Protein AF-0000000087411490 (afdb_homodimer)

Organism: NCBI:txid2508867

Nearest PDB structures (foldseek):
  3ddh-assembly1_B  TM=9.680E-01  e=3.377E-28  Bacteroides thetaiotaomicron
  3ddh-assembly1_A  TM=9.447E-01  e=1.381E-28  Bacteroides thetaiotaomicron
  2pke-assembly1_A  TM=9.655E-01  e=6.745E-21  Xanthomonas campestris pv. campestris
  2pke-assembly1_B  TM=9.117E-01  e=2.093E-20  Xanthomonas campestris pv. campestris
  2gfh-assembly1_A  TM=7.396E-01  e=5.979E-13  Mus musculus

Structure (mmCIF, N/CA/C/O backbone):
data_AF-0000000087411490-model_v1
#
loop_
_entity.id
_entity.type
_entity.pdbx_description
1 polymer 'HAD family hydrolase'
#
loop_
_atom_site.group_PDB
_atom_site.id
_atom_site.type_symbol
_atom_site.label_atom_id
_atom_site.label_alt_id
_atom_site.label_comp_id
_atom_site.label_asym_id
_atom_site.label_entity_id
_atom_site.label_seq_id
_atom_site.pdbx_PDB_ins_code
_atom_site.Cartn_x
_atom_site.Cartn_y
_atom_site.Cartn_z
_atom_site.occupancy
_atom_site.B_iso_or_equiv
_atom_site.auth_seq_id
_atom_site.auth_comp_id
_atom_site.auth_asym_id
_atom_site.auth_atom_id
_atom_site.pdbx_PDB_model_num
ATOM 1 N N . MET A 1 1 ? -27.016 -26.953 -15.852 1 40.69 1 MET A N 1
ATOM 2 C CA . MET A 1 1 ? -26.422 -25.797 -15.188 1 40.69 1 MET A CA 1
ATOM 3 C C . MET A 1 1 ? -25.453 -26.234 -14.102 1 40.69 1 MET A C 1
ATOM 5 O O . MET A 1 1 ? -25.844 -26.906 -13.141 1 40.69 1 MET A O 1
ATOM 9 N N . ARG A 1 2 ? -24.219 -26.422 -14.383 1 55.72 2 ARG A N 1
ATOM 10 C CA . ARG A 1 2 ? -23.266 -26.938 -13.414 1 55.72 2 ARG A CA 1
ATOM 11 C C . ARG A 1 2 ? -23.406 -26.219 -12.078 1 55.72 2 ARG A C 1
ATOM 13 O O . ARG A 1 2 ? -23.672 -25.016 -12.031 1 55.72 2 ARG A O 1
ATOM 20 N N . ASP A 1 3 ? -23.484 -27 -11.039 1 83.25 3 ASP A N 1
ATOM 21 C CA . ASP A 1 3 ? -23.609 -26.5 -9.68 1 83.25 3 ASP A CA 1
ATOM 22 C C . ASP A 1 3 ? -22.469 -25.547 -9.328 1 83.25 3 ASP A C 1
ATOM 24 O O . ASP A 1 3 ? -21.344 -25.719 -9.797 1 83.25 3 ASP A O 1
ATOM 28 N N . LEU A 1 4 ? -22.828 -24.328 -8.977 1 89.38 4 LEU A N 1
ATOM 29 C CA . LEU A 1 4 ? -21.859 -23.328 -8.555 1 89.38 4 LEU A CA 1
ATOM 30 C C . LEU A 1 4 ? -20.703 -23.969 -7.793 1 89.38 4 LEU A C 1
ATOM 32 O O . LEU A 1 4 ? -19.547 -23.672 -8.07 1 89.38 4 LEU A O 1
ATOM 36 N N . LYS A 1 5 ? -21.078 -24.969 -7.059 1 89.25 5 LYS A N 1
ATOM 37 C CA . LYS A 1 5 ? -20.078 -25.641 -6.234 1 89.25 5 LYS A CA 1
ATOM 38 C C . LYS A 1 5 ? -19.078 -26.391 -7.102 1 89.25 5 LYS A C 1
ATOM 40 O O . LYS A 1 5 ? -17.875 -26.375 -6.832 1 89.25 5 LYS A O 1
ATOM 45 N N . GLU A 1 6 ? -19.562 -26.984 -8.102 1 90.25 6 GLU A N 1
ATOM 46 C CA . GLU A 1 6 ? -18.719 -27.828 -8.938 1 90.25 6 GLU A CA 1
ATOM 47 C C . GLU A 1 6 ? -17.859 -27 -9.883 1 90.25 6 GLU A C 1
ATOM 49 O O . GLU A 1 6 ? -16.781 -27.422 -10.289 1 90.25 6 GLU A O 1
ATOM 54 N N . ASN A 1 7 ? -18.312 -25.812 -10.07 1 93.56 7 ASN A N 1
ATOM 55 C CA . ASN A 1 7 ? -17.641 -25 -11.078 1 93.56 7 ASN A CA 1
ATOM 56 C C . ASN A 1 7 ? -16.594 -24.094 -10.461 1 93.56 7 ASN A C 1
ATOM 58 O O . ASN A 1 7 ? -15.625 -23.719 -11.125 1 93.56 7 ASN A O 1
ATOM 62 N N . ILE A 1 8 ? -16.734 -23.812 -9.219 1 96.19 8 ILE A N 1
ATOM 63 C CA . ILE A 1 8 ? -15.867 -22.828 -8.57 1 96.19 8 ILE A CA 1
ATOM 64 C C . ILE A 1 8 ? -14.617 -23.516 -8.031 1 96.19 8 ILE A C 1
ATOM 66 O O . ILE A 1 8 ? -14.711 -24.578 -7.414 1 96.19 8 ILE A O 1
ATOM 70 N N . GLY A 1 9 ? -13.5 -22.891 -8.305 1 96.75 9 GLY A N 1
ATOM 71 C CA . GLY A 1 9 ? -12.242 -23.391 -7.773 1 96.75 9 GLY A CA 1
ATOM 72 C C . GLY A 1 9 ? -11.555 -22.406 -6.84 1 96.75 9 GLY A C 1
ATOM 73 O O . GLY A 1 9 ? -10.75 -22.812 -6 1 96.75 9 GLY A O 1
ATOM 74 N N . LEU A 1 10 ? -11.859 -21.141 -6.988 1 98.5 10 LEU A N 1
ATOM 75 C CA . LEU A 1 10 ? -11.242 -20.078 -6.207 1 98.5 10 LEU A CA 1
ATOM 76 C C . LEU A 1 10 ? -12.305 -19.188 -5.566 1 98.5 10 LEU A C 1
ATOM 78 O O . LEU A 1 10 ? -13.141 -18.609 -6.262 1 98.5 10 LEU A O 1
ATOM 82 N N . LEU A 1 11 ? -12.32 -19.188 -4.25 1 98.75 11 LEU A N 1
ATOM 83 C CA . LEU A 1 11 ? -13.125 -18.25 -3.484 1 98.75 11 LEU A CA 1
ATOM 84 C C . LEU A 1 11 ? -12.305 -17.016 -3.084 1 98.75 11 LEU A C 1
ATOM 86 O O . LEU A 1 11 ? -11.352 -17.141 -2.309 1 98.75 11 LEU A O 1
ATOM 90 N N . ALA A 1 12 ? -12.625 -15.906 -3.617 1 98.94 12 ALA A N 1
ATOM 91 C CA . ALA A 1 12 ? -11.992 -14.641 -3.236 1 98.94 12 ALA A CA 1
ATOM 92 C C . ALA A 1 12 ? -12.906 -13.82 -2.33 1 98.94 12 ALA A C 1
ATOM 94 O O . ALA A 1 12 ? -14.109 -13.719 -2.582 1 98.94 12 ALA A O 1
ATOM 95 N N . PHE A 1 13 ? -12.352 -13.289 -1.3 1 98.94 13 PHE A N 1
ATOM 96 C CA . PHE A 1 13 ? -13.094 -12.492 -0.328 1 98.94 13 PHE A CA 1
ATOM 97 C C . PHE A 1 13 ? -12.531 -11.086 -0.23 1 98.94 13 PHE A C 1
ATOM 99 O O . PHE A 1 13 ? -11.336 -10.898 -0.021 1 98.94 13 PHE A O 1
ATOM 106 N N . ASP A 1 14 ? -13.43 -10.156 -0.38 1 98.81 14 ASP A N 1
ATOM 107 C CA . ASP A 1 14 ? -13.094 -8.805 0.073 1 98.81 14 ASP A CA 1
ATOM 108 C C . ASP A 1 14 ? -12.867 -8.773 1.584 1 98.81 14 ASP A C 1
ATOM 110 O O . ASP A 1 14 ? -13.328 -9.672 2.303 1 98.81 14 ASP A O 1
ATOM 114 N N . ALA A 1 15 ? -12.141 -7.73 2.057 1 98.31 15 ALA A N 1
ATOM 115 C CA . ALA A 1 15 ? -11.836 -7.664 3.484 1 98.31 15 ALA A CA 1
ATOM 116 C C . ALA A 1 15 ? -12.727 -6.648 4.188 1 98.31 15 ALA A C 1
ATOM 118 O O . ALA A 1 15 ? -13.758 -7.016 4.77 1 98.31 15 ALA A O 1
ATOM 119 N N . ASP A 1 16 ? -12.5 -5.371 4.008 1 97.81 16 ASP A N 1
ATOM 120 C CA . ASP A 1 16 ? -13.203 -4.293 4.699 1 97.81 16 ASP A CA 1
ATOM 121 C C . ASP A 1 16 ? -14.695 -4.32 4.395 1 97.81 16 ASP A C 1
ATOM 123 O O . ASP A 1 16 ? -15.102 -4.258 3.23 1 97.81 16 ASP A O 1
ATOM 127 N N . ASP A 1 17 ? -15.484 -4.465 5.438 1 97.75 17 ASP A N 1
ATOM 128 C CA . ASP A 1 17 ? -16.938 -4.418 5.406 1 97.75 17 ASP A CA 1
ATOM 129 C C . ASP A 1 17 ? -17.516 -5.695 4.801 1 97.75 17 ASP A C 1
ATOM 131 O O . ASP A 1 17 ? -18.719 -5.77 4.535 1 97.75 17 ASP A O 1
ATOM 135 N N . THR A 1 18 ? -16.625 -6.66 4.512 1 98.5 18 THR A N 1
ATOM 136 C CA . THR A 1 18 ? -17.031 -8.016 4.156 1 98.5 18 THR A CA 1
ATOM 137 C C . THR A 1 18 ? -16.656 -9 5.266 1 98.5 18 THR A C 1
ATOM 139 O O . THR A 1 18 ? -17.484 -9.789 5.711 1 98.5 18 THR A O 1
ATOM 142 N N . LEU A 1 19 ? -15.461 -8.867 5.82 1 98.69 19 LEU A N 1
ATOM 143 C CA . LEU A 1 19 ? -14.984 -9.75 6.875 1 98.69 19 LEU A CA 1
ATOM 144 C C . LEU A 1 19 ? -15.055 -9.07 8.234 1 98.69 19 LEU A C 1
ATOM 146 O O . LEU A 1 19 ? -15.25 -9.727 9.258 1 98.69 19 LEU A O 1
ATOM 150 N N . TRP A 1 20 ? -14.844 -7.766 8.281 1 98.38 20 TRP A N 1
ATOM 151 C CA . TRP A 1 20 ? -14.938 -6.961 9.492 1 98.38 20 TRP A CA 1
ATOM 152 C C . TRP A 1 20 ? -15.484 -5.57 9.18 1 98.38 20 TRP A C 1
ATOM 154 O O . TRP A 1 20 ? -15.539 -5.164 8.016 1 98.38 20 TRP A O 1
ATOM 164 N N . ASP A 1 21 ? -15.922 -4.879 10.195 1 97.12 21 ASP A N 1
ATOM 165 C CA . ASP A 1 21 ? -16.438 -3.518 10.07 1 97.12 21 ASP A CA 1
ATOM 166 C C . ASP A 1 21 ? -15.305 -2.512 9.898 1 97.12 21 ASP A C 1
ATOM 168 O O . ASP A 1 21 ? -14.383 -2.465 10.719 1 97.12 21 ASP A O 1
ATOM 172 N N . CYS A 1 22 ? -15.352 -1.752 8.844 1 96.81 22 CYS A N 1
ATOM 173 C CA . CYS A 1 22 ? -14.344 -0.73 8.57 1 96.81 22 CYS A CA 1
ATOM 174 C C . CYS A 1 22 ? -14.992 0.634 8.375 1 96.81 22 CYS A C 1
ATOM 176 O O . CYS A 1 22 ? -14.664 1.589 9.086 1 96.81 22 CYS A O 1
ATOM 178 N N . GLN A 1 23 ? -15.945 0.75 7.531 1 95.5 23 GLN A N 1
ATOM 179 C CA . GLN A 1 23 ? -16.531 2.018 7.109 1 95.5 23 GLN A CA 1
ATOM 180 C C . GLN A 1 23 ? -17.203 2.729 8.273 1 95.5 23 GLN A C 1
ATOM 182 O O . GLN A 1 23 ? -17.25 3.959 8.32 1 95.5 23 GLN A O 1
ATOM 187 N N . SER A 1 24 ? -17.766 1.99 9.25 1 96.19 24 SER A N 1
ATOM 188 C CA . SER A 1 24 ? -18.375 2.627 10.414 1 96.19 24 SER A CA 1
ATOM 189 C C . SER A 1 24 ? -17.344 3.438 11.195 1 96.19 24 SER A C 1
ATOM 191 O O . SER A 1 24 ? -17.672 4.496 11.742 1 96.19 24 SER A O 1
ATOM 193 N N . HIS A 1 25 ? -16.172 2.93 11.281 1 97.06 25 HIS A N 1
ATOM 194 C CA . HIS A 1 25 ? -15.117 3.635 12 1 97.06 25 HIS A CA 1
ATOM 195 C C . HIS A 1 25 ? -14.68 4.887 11.242 1 97.06 25 HIS A C 1
ATOM 197 O O . HIS A 1 25 ? -14.414 5.926 11.852 1 97.06 25 HIS A O 1
ATOM 203 N N . PHE A 1 26 ? -14.625 4.793 9.914 1 97 26 PHE A N 1
ATOM 204 C CA . PHE A 1 26 ? -14.336 5.98 9.117 1 97 26 PHE A CA 1
ATOM 205 C C . PHE A 1 26 ? -15.406 7.047 9.328 1 97 26 PHE A C 1
ATOM 207 O O . PHE A 1 26 ? -15.094 8.234 9.438 1 97 26 PHE A O 1
ATOM 214 N N . ALA A 1 27 ? -16.625 6.621 9.391 1 96.06 27 ALA A N 1
ATOM 215 C CA . ALA A 1 27 ? -17.734 7.543 9.602 1 96.06 27 ALA A CA 1
ATOM 216 C C . ALA A 1 27 ? -17.609 8.25 10.953 1 96.06 27 ALA A C 1
ATOM 218 O O . ALA A 1 27 ? -17.891 9.445 11.062 1 96.06 27 ALA A O 1
ATOM 219 N N . ILE A 1 28 ? -17.25 7.523 11.969 1 96.94 28 ILE A N 1
ATOM 220 C CA . ILE A 1 28 ? -17.062 8.094 13.297 1 96.94 28 ILE A CA 1
ATOM 221 C C . ILE A 1 28 ? -15.953 9.148 13.258 1 96.94 28 ILE A C 1
ATOM 223 O O . ILE A 1 28 ? -16.125 10.25 13.797 1 96.94 28 ILE A O 1
ATOM 227 N N . VAL A 1 29 ? -14.852 8.812 12.609 1 98.12 29 VAL A N 1
ATOM 228 C CA . VAL A 1 29 ? -13.734 9.742 12.492 1 98.12 29 VAL A CA 1
ATOM 229 C C . VAL A 1 29 ? -14.172 10.984 11.727 1 98.12 29 VAL A C 1
ATOM 231 O O . VAL A 1 29 ? -13.836 12.109 12.117 1 98.12 29 VAL A O 1
ATOM 234 N N . GLU A 1 30 ? -14.945 10.805 10.664 1 97.88 30 GLU A N 1
ATOM 235 C CA . GLU A 1 30 ? -15.414 11.938 9.883 1 97.88 30 GLU A CA 1
ATOM 236 C C . GLU A 1 30 ? -16.312 12.844 10.711 1 97.88 30 GLU A C 1
ATOM 238 O O . GLU A 1 30 ? -16.25 14.07 10.594 1 97.88 30 GLU A O 1
ATOM 243 N N . ARG A 1 31 ? -17.141 12.297 11.531 1 97.81 31 ARG A N 1
ATOM 244 C CA . ARG A 1 31 ? -18.016 13.086 12.391 1 97.81 31 ARG A CA 1
ATOM 245 C C . ARG A 1 31 ? -17.203 13.914 13.383 1 97.81 31 ARG A C 1
ATOM 247 O O . ARG A 1 31 ? -17.484 15.102 13.578 1 97.81 31 ARG A O 1
ATOM 254 N N . GLU A 1 32 ? -16.266 13.281 14 1 98.62 32 GLU A N 1
ATOM 255 C CA . GLU A 1 32 ? -15.406 13.992 14.938 1 98.62 32 GLU A CA 1
ATOM 256 C C . GLU A 1 32 ? -14.602 15.078 14.227 1 98.62 32 GLU A C 1
ATOM 258 O O . GLU A 1 32 ? -14.406 16.172 14.766 1 98.62 32 GLU A O 1
ATOM 263 N N . TYR A 1 33 ? -14.148 14.773 13.039 1 98.88 33 TYR A N 1
ATOM 264 C CA . TYR A 1 33 ? -13.453 15.734 12.188 1 98.88 33 TYR A CA 1
ATOM 265 C C . TYR A 1 33 ? -14.32 16.953 11.906 1 98.88 33 TYR A C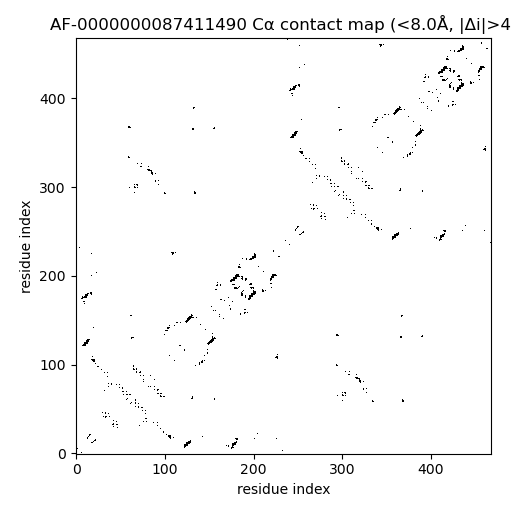 1
ATOM 267 O O . TYR A 1 33 ? -13.852 18.094 12.016 1 98.88 33 TYR A O 1
ATOM 275 N N . ALA A 1 34 ? -15.555 16.719 11.578 1 98.69 34 ALA A N 1
ATOM 276 C CA . ALA A 1 34 ? -16.484 17.812 11.32 1 98.69 34 ALA A CA 1
ATOM 277 C C . ALA A 1 34 ? -16.656 18.688 12.562 1 98.69 34 ALA A C 1
ATOM 279 O O . ALA A 1 34 ? -16.812 19.906 12.453 1 98.69 34 ALA A O 1
ATOM 280 N N . ARG A 1 35 ? -16.594 18.078 13.703 1 98.56 35 ARG A N 1
ATOM 281 C CA . ARG A 1 35 ? -16.703 18.844 14.953 1 98.56 35 ARG A CA 1
ATOM 282 C C . ARG A 1 35 ? -15.5 19.75 15.148 1 98.56 35 ARG A C 1
ATOM 284 O O . ARG A 1 35 ? -15.641 20.891 15.57 1 98.56 35 ARG A O 1
ATOM 291 N N . ILE A 1 36 ? -14.336 19.234 14.82 1 98.62 36 ILE A N 1
ATOM 292 C CA . ILE A 1 36 ? -13.117 20.047 14.914 1 98.62 36 ILE A CA 1
ATOM 293 C C . ILE A 1 36 ? -13.227 21.25 14 1 98.62 36 ILE A C 1
ATOM 295 O O . ILE A 1 36 ? -12.766 22.344 14.344 1 98.62 36 ILE A O 1
ATOM 299 N N . LEU A 1 37 ? -13.875 21.125 12.859 1 98.62 37 LEU A N 1
ATOM 300 C CA . LEU A 1 37 ? -13.938 22.172 11.852 1 98.62 37 LEU A CA 1
ATOM 301 C C . LEU A 1 37 ? -15.219 22.984 11.992 1 98.62 37 LEU A C 1
ATOM 303 O O . LEU A 1 37 ? -15.594 23.734 11.086 1 98.62 37 LEU A O 1
ATOM 307 N N . SER A 1 38 ? -15.875 22.875 13.141 1 98.31 38 SER A N 1
ATOM 308 C CA . SER A 1 38 ? -17.203 23.438 13.312 1 98.31 38 SER A CA 1
ATOM 309 C C . SER A 1 38 ? -17.188 24.953 13.148 1 98.31 38 SER A C 1
ATOM 311 O O . SER A 1 38 ? -18.188 25.562 12.781 1 98.31 38 SER A O 1
ATOM 313 N N . ASP A 1 39 ? -16.078 25.625 13.375 1 97.94 39 ASP A N 1
ATOM 314 C CA . ASP A 1 39 ? -15.961 27.078 13.227 1 97.94 39 ASP A CA 1
ATOM 315 C C . ASP A 1 39 ? -15.875 27.469 11.758 1 97.94 39 ASP A C 1
ATOM 317 O O . ASP A 1 39 ? -16.016 28.656 11.414 1 97.94 39 ASP A O 1
ATOM 321 N N . TYR A 1 40 ? -15.719 26.484 10.883 1 98.19 40 TYR A N 1
ATOM 322 C CA . TYR A 1 40 ? -15.406 26.812 9.5 1 98.19 40 TYR A CA 1
ATOM 323 C C . TYR A 1 40 ? -16.516 26.344 8.562 1 98.19 40 TYR A C 1
ATOM 325 O O . TYR A 1 40 ? -16.531 26.703 7.383 1 98.19 40 TYR A O 1
ATOM 333 N N . GLY A 1 41 ? -17.406 25.516 9.062 1 97.62 41 GLY A N 1
ATOM 334 C CA . GLY A 1 41 ? -18.516 25.031 8.25 1 97.62 41 GLY A CA 1
ATOM 335 C C . GLY A 1 41 ? -19.406 24.031 8.984 1 97.62 41 GLY A C 1
ATOM 336 O O . GLY A 1 41 ? -19.016 23.484 10.016 1 97.62 41 GLY A O 1
ATOM 337 N N . SER A 1 42 ? -20.609 23.891 8.406 1 98.06 42 SER A N 1
ATOM 338 C CA . SER A 1 42 ? -21.516 22.875 8.93 1 98.06 42 SER A CA 1
ATOM 339 C C . SER A 1 42 ? -20.984 21.469 8.656 1 98.06 42 SER A C 1
ATOM 341 O O . SER A 1 42 ? -20.094 21.281 7.824 1 98.06 42 SER A O 1
ATOM 343 N N . GLU A 1 43 ? -21.516 20.531 9.336 1 97.44 43 GLU A N 1
ATOM 344 C CA . GLU A 1 43 ? -21.125 19.125 9.133 1 97.44 43 GLU A CA 1
ATOM 345 C C . GLU A 1 43 ? -21.297 18.719 7.668 1 97.44 43 GLU A C 1
ATOM 347 O O . GLU A 1 43 ? -20.422 18.062 7.098 1 97.44 43 GLU A O 1
ATOM 352 N N . SER A 1 44 ? -22.391 19.109 7.07 1 97.06 44 SER A N 1
ATOM 353 C CA . SER A 1 44 ? -22.672 18.766 5.68 1 97.06 44 SER A CA 1
ATOM 354 C C . SER A 1 44 ? -21.672 19.438 4.738 1 97.06 44 SER A C 1
ATOM 356 O O . SER A 1 44 ? -21.234 18.828 3.762 1 97.06 44 SER A O 1
ATOM 358 N N . GLU A 1 45 ? -21.344 20.625 5.016 1 98.06 45 GLU A N 1
ATOM 359 C CA . GLU A 1 45 ? -20.375 21.344 4.199 1 98.06 45 GLU A CA 1
ATOM 360 C C . GLU A 1 45 ? -19 20.703 4.305 1 98.06 45 GLU A C 1
ATOM 362 O O . GLU A 1 45 ? -18.281 20.578 3.303 1 98.06 45 GLU A O 1
ATOM 367 N N . VAL A 1 46 ? -18.641 20.344 5.527 1 98.25 46 VAL A N 1
ATOM 368 C CA . VAL A 1 46 ? -17.359 19.703 5.758 1 98.25 46 VAL A CA 1
ATOM 369 C C . VAL A 1 46 ? -17.297 18.375 4.996 1 98.25 46 VAL A C 1
ATOM 371 O O . VAL A 1 46 ? -16.297 18.094 4.316 1 98.25 46 VAL A O 1
ATOM 374 N N . SER A 1 47 ? -18.312 17.578 5.062 1 97.06 47 SER A N 1
ATOM 375 C CA . SER A 1 47 ? -18.359 16.281 4.398 1 97.06 47 SER A CA 1
ATOM 376 C C . SER A 1 47 ? -18.281 16.438 2.885 1 97.06 47 SER A C 1
ATOM 378 O O . SER A 1 47 ? -17.547 15.695 2.223 1 97.06 47 SER A O 1
ATOM 380 N N . GLU A 1 48 ? -18.984 17.359 2.338 1 97.44 48 GLU A N 1
ATOM 381 C CA . GLU A 1 48 ? -18.969 17.594 0.897 1 97.44 48 GLU A CA 1
ATOM 382 C C . GLU A 1 48 ? -17.594 18.062 0.421 1 97.44 48 GLU A C 1
ATOM 384 O O . GLU A 1 48 ? -17.109 17.594 -0.612 1 97.44 48 GLU A O 1
ATOM 389 N N . SER A 1 49 ? -17.062 18.984 1.155 1 98.38 49 SER A N 1
ATOM 390 C CA . SER A 1 49 ? -15.742 19.484 0.806 1 98.38 49 SER A CA 1
ATOM 391 C C . SER A 1 49 ? -14.688 18.391 0.902 1 98.38 49 SER A C 1
ATOM 393 O O . SER A 1 49 ? -13.797 18.297 0.049 1 98.38 49 SER A O 1
ATOM 395 N N . LEU A 1 50 ? -14.789 17.625 1.945 1 98.38 50 LEU A N 1
ATOM 396 C CA . LEU A 1 50 ? -13.867 16.5 2.107 1 98.38 50 LEU A CA 1
ATOM 397 C C . LEU A 1 50 ? -13.984 15.523 0.946 1 98.38 50 LEU A C 1
ATOM 399 O O . LEU A 1 50 ? -12.969 15.055 0.419 1 98.38 50 LEU A O 1
ATOM 403 N N . PHE A 1 51 ? -15.141 15.195 0.532 1 97.06 51 PHE A N 1
ATOM 404 C CA . PHE A 1 51 ? -15.375 14.297 -0.59 1 97.06 51 PHE A CA 1
ATOM 405 C C . PHE A 1 51 ? -14.703 14.82 -1.854 1 97.06 51 PHE A C 1
ATOM 407 O O . PHE A 1 51 ? -14.102 14.047 -2.604 1 97.06 51 PHE A O 1
ATOM 414 N N . ALA A 1 52 ? -14.805 16.094 -2.084 1 98 52 ALA A N 1
ATOM 415 C CA . ALA A 1 52 ? -14.18 16.719 -3.252 1 98 52 ALA A CA 1
ATOM 416 C C . ALA A 1 52 ? -12.664 16.594 -3.191 1 98 52 ALA A C 1
ATOM 418 O O . ALA A 1 52 ? -12.023 16.25 -4.188 1 98 52 ALA A O 1
ATOM 419 N N . VAL A 1 53 ? -12.086 16.844 -2.018 1 98.38 53 VAL A N 1
ATOM 420 C CA . VAL A 1 53 ? -10.641 16.766 -1.835 1 98.38 53 VAL A CA 1
ATOM 421 C C . VAL A 1 53 ? -10.172 15.32 -2.021 1 98.38 53 VAL A C 1
ATOM 423 O O . VAL A 1 53 ? -9.172 15.07 -2.693 1 98.38 53 VAL A O 1
ATOM 426 N N . GLU A 1 54 ? -10.883 14.383 -1.428 1 97.56 54 GLU A N 1
ATOM 427 C CA . GLU A 1 54 ? -10.555 12.969 -1.597 1 97.56 54 GLU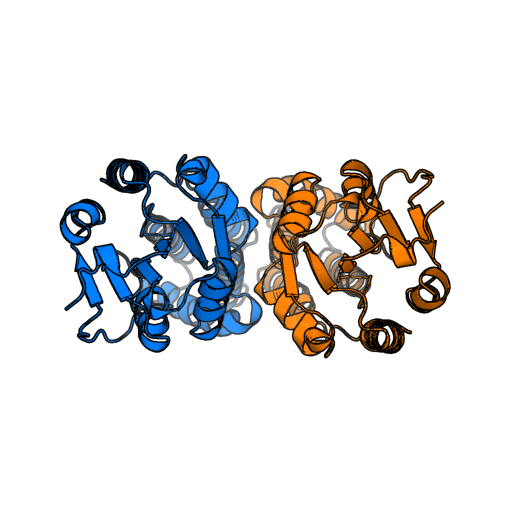 A CA 1
ATOM 428 C C . GLU A 1 54 ? -10.602 12.562 -3.068 1 97.56 54 GLU A C 1
ATOM 430 O O . GLU A 1 54 ? -9.727 11.836 -3.545 1 97.56 54 GLU A O 1
ATOM 435 N N . THR A 1 55 ? -11.602 12.992 -3.768 1 97.25 55 THR A N 1
ATOM 436 C CA . THR A 1 55 ? -11.766 12.68 -5.18 1 97.25 55 THR A CA 1
ATOM 437 C C . THR A 1 55 ? -10.586 13.203 -5.992 1 97.25 55 THR A C 1
ATOM 439 O O . THR A 1 55 ? -10.031 12.477 -6.824 1 97.25 55 THR A O 1
ATOM 442 N N . ASP A 1 56 ? -10.195 14.406 -5.719 1 97.31 56 ASP A N 1
ATOM 443 C CA . ASP A 1 56 ? -9.086 15.023 -6.426 1 97.31 56 ASP A CA 1
ATOM 444 C C . ASP A 1 56 ? -7.773 14.297 -6.133 1 97.31 56 ASP A C 1
ATOM 446 O O . ASP A 1 56 ? -6.871 14.273 -6.973 1 97.31 56 ASP A O 1
ATOM 450 N N . ASN A 1 57 ? -7.711 13.688 -4.969 1 97.69 57 ASN A N 1
ATOM 451 C CA . ASN A 1 57 ? -6.469 13.078 -4.512 1 97.69 57 ASN A CA 1
ATOM 452 C C . ASN A 1 57 ? -6.359 11.617 -4.961 1 97.69 57 ASN A C 1
ATOM 454 O O . ASN A 1 57 ? -5.285 11.023 -4.883 1 97.69 57 ASN A O 1
ATOM 458 N N . MET A 1 58 ? -7.406 11 -5.414 1 95.25 58 MET A N 1
ATOM 459 C CA . MET A 1 58 ? -7.488 9.555 -5.602 1 95.25 58 MET A CA 1
ATOM 460 C C . MET A 1 58 ? -6.43 9.07 -6.586 1 95.25 58 MET A C 1
ATOM 462 O O . MET A 1 58 ? -5.777 8.047 -6.352 1 95.25 58 MET A O 1
ATOM 466 N N . ALA A 1 59 ? -6.195 9.82 -7.648 1 94.25 59 ALA A N 1
ATOM 467 C CA . ALA A 1 59 ? -5.25 9.391 -8.672 1 94.25 59 ALA A CA 1
ATOM 468 C C . ALA A 1 59 ? -3.824 9.359 -8.133 1 94.25 59 ALA A C 1
ATOM 470 O O . ALA A 1 59 ? -3.006 8.539 -8.562 1 94.25 59 ALA A O 1
ATOM 471 N N . LEU A 1 60 ? -3.592 10.156 -7.172 1 95.69 60 LEU A N 1
ATOM 472 C CA . LEU A 1 60 ? -2.234 10.312 -6.664 1 95.69 60 LEU A CA 1
ATOM 473 C C . LEU A 1 60 ? -2.035 9.508 -5.383 1 95.69 60 LEU A C 1
ATOM 475 O O . LEU A 1 60 ? -0.996 8.875 -5.203 1 95.69 60 LEU A O 1
ATOM 479 N N . LEU A 1 61 ? -3.023 9.539 -4.52 1 97.44 61 LEU A N 1
ATOM 480 C CA . LEU A 1 61 ? -2.859 8.969 -3.186 1 97.44 61 LEU A CA 1
ATOM 481 C C . LEU A 1 61 ? -3.479 7.582 -3.109 1 97.44 61 LEU A C 1
ATOM 483 O O . LEU A 1 61 ? -3.127 6.785 -2.234 1 97.44 61 LEU A O 1
ATOM 487 N N . GLY A 1 62 ? -4.391 7.309 -3.988 1 95.25 62 GLY A N 1
ATOM 488 C CA . GLY A 1 62 ? -5.102 6.043 -3.906 1 95.25 62 GLY A CA 1
ATOM 489 C C . GLY A 1 62 ? -6.047 5.969 -2.725 1 95.25 62 GLY A C 1
ATOM 490 O O . GLY A 1 62 ? -6.688 6.957 -2.371 1 95.25 62 GLY A O 1
ATOM 491 N N . TYR A 1 63 ? -6.141 4.758 -2.275 1 91.75 63 TYR A N 1
ATOM 492 C CA . TYR A 1 63 ? -7.098 4.461 -1.218 1 91.75 63 TYR A CA 1
ATOM 493 C C . TYR A 1 63 ? -6.387 4.129 0.088 1 91.75 63 TYR A C 1
ATOM 495 O O . TYR A 1 63 ? -5.176 3.895 0.1 1 91.75 63 TYR A O 1
ATOM 503 N N . GLY A 1 64 ? -7.215 4.223 1.188 1 94.5 64 GLY A N 1
ATOM 504 C CA . GLY A 1 64 ? -6.691 3.793 2.475 1 94.5 64 GLY A CA 1
ATOM 505 C C . GLY A 1 64 ? -6.621 4.914 3.496 1 94.5 64 GLY A C 1
ATOM 506 O O . GLY A 1 64 ? -6.906 6.07 3.176 1 94.5 64 GLY A O 1
ATOM 507 N N . CYS A 1 65 ? -6.199 4.551 4.609 1 97.19 65 CYS A N 1
ATOM 508 C CA . CYS A 1 65 ? -6.242 5.426 5.777 1 97.19 65 CYS A CA 1
ATOM 509 C C . CYS A 1 65 ? -5.27 6.59 5.621 1 97.19 65 CYS A C 1
ATOM 511 O O . CYS A 1 65 ? -5.602 7.73 5.961 1 97.19 65 CYS A O 1
ATOM 513 N N . LYS A 1 66 ? -4.094 6.293 5.09 1 98.38 66 LYS A N 1
ATOM 514 C CA . LYS A 1 66 ? -3.107 7.367 4.965 1 98.38 66 LYS A CA 1
ATOM 515 C C . LYS A 1 66 ? -3.566 8.422 3.959 1 98.38 66 LYS A C 1
ATOM 517 O O . LYS A 1 66 ? -3.406 9.617 4.191 1 98.38 66 LYS A O 1
ATOM 522 N N . ALA A 1 67 ? -4.105 7.953 2.824 1 98.19 67 ALA A N 1
ATOM 523 C CA . ALA A 1 67 ? -4.688 8.883 1.857 1 98.19 67 ALA A CA 1
ATOM 524 C C . ALA A 1 67 ? -5.781 9.727 2.498 1 98.19 67 ALA A C 1
ATOM 526 O O . ALA A 1 67 ? -5.855 10.938 2.27 1 98.19 67 ALA A O 1
ATOM 527 N N . PHE A 1 68 ? -6.594 9.094 3.334 1 98.56 68 PHE A N 1
ATOM 528 C CA . PHE A 1 68 ? -7.68 9.773 4.031 1 98.56 68 PHE A CA 1
ATOM 529 C C . PHE A 1 68 ? -7.133 10.836 4.977 1 98.56 68 PHE A C 1
ATOM 531 O O . PHE A 1 68 ? -7.605 11.977 4.977 1 98.56 68 PHE A O 1
ATOM 538 N N . ILE A 1 69 ? -6.102 10.555 5.738 1 98.81 69 ILE A N 1
ATOM 539 C CA . ILE A 1 69 ? -5.504 11.484 6.691 1 98.81 69 ILE A CA 1
ATOM 540 C C . ILE A 1 69 ? -4.977 12.711 5.957 1 98.81 69 ILE A C 1
ATOM 542 O O . ILE A 1 69 ? -5.23 13.844 6.371 1 98.81 69 ILE A O 1
ATOM 546 N N . ILE A 1 70 ? -4.297 12.484 4.871 1 98.88 70 ILE A N 1
ATOM 547 C CA . ILE A 1 70 ? -3.744 13.586 4.09 1 98.88 70 ILE A CA 1
ATOM 548 C C . ILE A 1 70 ? -4.879 14.453 3.551 1 98.88 70 ILE A C 1
ATOM 550 O O . ILE A 1 70 ? -4.805 15.688 3.6 1 98.88 70 ILE A O 1
ATOM 554 N N . SER A 1 71 ? -5.938 13.812 3.123 1 98.88 71 SER A N 1
ATOM 555 C CA . SER A 1 71 ? -7.09 14.539 2.607 1 98.88 71 SER A CA 1
ATOM 556 C C . SER A 1 71 ? -7.77 15.352 3.707 1 98.88 71 SER A C 1
ATOM 558 O O . SER A 1 71 ? -8.234 16.469 3.467 1 98.88 71 SER A O 1
ATOM 560 N N . LEU A 1 72 ? -7.859 14.773 4.941 1 98.88 72 LEU A N 1
ATOM 561 C CA . LEU A 1 72 ? -8.406 15.523 6.066 1 98.88 72 LEU A CA 1
ATOM 562 C C . LEU A 1 72 ? -7.633 16.812 6.281 1 98.88 72 LEU A C 1
ATOM 564 O O . LEU A 1 72 ? -8.234 17.891 6.414 1 98.88 72 LEU A O 1
ATOM 568 N N . ILE A 1 73 ? -6.355 16.734 6.258 1 98.94 73 ILE A N 1
ATOM 569 C CA . ILE A 1 73 ? -5.488 17.859 6.555 1 98.94 73 ILE A CA 1
ATOM 570 C C . ILE A 1 73 ? -5.621 18.922 5.457 1 98.94 73 ILE A C 1
ATOM 572 O O . ILE A 1 73 ? -5.797 20.109 5.742 1 98.94 73 ILE A O 1
ATOM 576 N N . GLU A 1 74 ? -5.566 18.469 4.219 1 98.88 74 GLU A N 1
ATOM 577 C CA . GLU A 1 74 ? -5.703 19.391 3.096 1 98.88 74 GLU A CA 1
ATOM 578 C C . GLU A 1 74 ? -7.051 20.109 3.135 1 98.88 74 GLU A C 1
ATOM 580 O O . GLU A 1 74 ? -7.121 21.312 2.91 1 98.88 74 GLU A O 1
ATOM 585 N N . ASN A 1 75 ? -8.055 19.359 3.391 1 98.88 75 ASN A N 1
ATOM 586 C CA . ASN A 1 75 ? -9.383 19.938 3.451 1 98.88 75 ASN A CA 1
ATOM 587 C C . ASN A 1 75 ? -9.5 20.953 4.59 1 98.88 75 ASN A C 1
ATOM 589 O O . ASN A 1 75 ? -10.094 22.016 4.422 1 98.88 75 ASN A O 1
ATOM 593 N N . ALA A 1 76 ? -8.969 20.594 5.773 1 98.88 76 ALA A N 1
ATOM 594 C CA . ALA A 1 76 ? -9.008 21.484 6.93 1 98.88 76 ALA A CA 1
ATOM 595 C C . ALA A 1 76 ? -8.32 22.812 6.621 1 98.88 76 ALA A C 1
ATOM 597 O O . ALA A 1 76 ? -8.852 23.875 6.949 1 98.88 76 ALA A O 1
ATOM 598 N N . VAL A 1 77 ? -7.133 22.734 5.984 1 98.88 77 VAL A N 1
ATOM 599 C CA . VAL A 1 77 ? -6.395 23.938 5.617 1 98.88 77 VAL A CA 1
ATOM 600 C C . VAL A 1 77 ? -7.219 24.766 4.637 1 98.88 77 VAL A C 1
ATOM 602 O O . VAL A 1 77 ? -7.371 25.984 4.82 1 98.88 77 VAL A O 1
ATOM 605 N N . ALA A 1 78 ? -7.762 24.109 3.684 1 98.69 78 ALA A N 1
ATOM 606 C CA . ALA A 1 78 ? -8.523 24.797 2.648 1 98.69 78 ALA A CA 1
ATOM 607 C C . ALA A 1 78 ? -9.781 25.438 3.229 1 98.69 78 ALA A C 1
ATOM 609 O O . ALA A 1 78 ? -10.039 26.625 3.012 1 98.69 78 ALA A O 1
ATOM 610 N N . MET A 1 79 ? -10.562 24.719 3.992 1 98.44 79 MET A N 1
ATOM 611 C CA . MET A 1 79 ? -11.836 25.203 4.523 1 98.44 79 MET A CA 1
ATOM 612 C C . MET A 1 79 ? -11.625 26.359 5.488 1 98.44 79 MET A C 1
ATOM 614 O O . MET A 1 79 ? -12.477 27.25 5.598 1 98.44 79 MET A O 1
ATOM 618 N N . SER A 1 80 ? -10.492 26.375 6.117 1 98.44 80 SER A N 1
ATOM 619 C CA . SER A 1 80 ? -10.234 27.422 7.109 1 98.44 80 SER A CA 1
ATOM 620 C C . SER A 1 80 ? -9.5 28.609 6.492 1 98.44 80 SER A C 1
ATOM 622 O O . SER A 1 80 ? -9.211 29.578 7.18 1 98.44 80 SER A O 1
ATOM 624 N N . GLY A 1 81 ? -9.164 28.469 5.195 1 97.62 81 GLY A N 1
ATOM 625 C CA . GLY A 1 81 ? -8.328 29.484 4.586 1 97.62 81 GLY A CA 1
ATOM 626 C C . GLY A 1 81 ? -6.973 29.609 5.25 1 97.62 81 GLY A C 1
ATOM 627 O O . GLY A 1 81 ? -6.438 30.719 5.363 1 97.62 81 GLY A O 1
ATOM 628 N N . GLY A 1 82 ? -6.547 28.516 5.812 1 97.69 82 GLY A N 1
ATOM 629 C CA . GLY A 1 82 ? -5.246 28.484 6.465 1 97.69 82 GLY A CA 1
ATOM 630 C C . GLY A 1 82 ? -5.305 28.906 7.926 1 97.69 82 GLY A C 1
ATOM 631 O O . GLY A 1 82 ? -4.27 28.984 8.594 1 97.69 82 GLY A O 1
ATOM 632 N N . ARG A 1 83 ? -6.453 29.094 8.492 1 97.62 83 ARG A N 1
ATOM 633 C CA . ARG A 1 83 ? -6.59 29.609 9.852 1 97.62 83 ARG A CA 1
ATOM 634 C C . ARG A 1 83 ? -6.586 28.469 10.867 1 97.62 83 ARG A C 1
ATOM 636 O O . ARG A 1 83 ? -6.449 28.703 12.07 1 97.62 83 ARG A O 1
ATOM 643 N N . ILE A 1 84 ? -6.797 27.203 10.406 1 98.25 84 ILE A N 1
ATOM 644 C CA . ILE A 1 84 ? -6.766 26.047 11.305 1 98.25 84 ILE A CA 1
ATOM 645 C C . ILE A 1 84 ? -5.465 26.062 12.109 1 98.25 84 ILE A C 1
ATOM 647 O O . ILE A 1 84 ? -4.398 26.375 11.578 1 98.25 84 ILE A O 1
ATOM 651 N N . THR A 1 85 ? -5.512 25.734 13.398 1 97.88 85 THR A N 1
ATOM 652 C CA . THR A 1 85 ? -4.348 25.797 14.273 1 97.88 85 THR A CA 1
ATOM 653 C C . THR A 1 85 ? -3.529 24.516 14.164 1 97.88 85 THR A C 1
ATOM 655 O O . THR A 1 85 ? -4.062 23.453 13.82 1 97.88 85 THR A O 1
ATOM 658 N N . GLY A 1 86 ? -2.238 24.609 14.516 1 98.25 86 GLY A N 1
ATOM 659 C CA . GLY A 1 86 ? -1.413 23.406 14.609 1 98.25 86 GLY A CA 1
ATOM 660 C C . GLY A 1 86 ? -1.958 22.375 15.586 1 98.25 86 GLY A C 1
ATOM 661 O O . GLY A 1 86 ? -1.875 21.172 15.336 1 98.25 86 GLY A O 1
ATOM 662 N N . GLY A 1 87 ? -2.484 22.875 16.625 1 98 87 GLY A N 1
ATOM 663 C CA . GLY A 1 87 ? -3.113 21.969 17.578 1 98 87 GLY A CA 1
ATOM 664 C C . GLY A 1 87 ? -4.25 21.172 16.984 1 98 87 GLY A C 1
ATOM 665 O O . GLY A 1 87 ? -4.344 19.953 17.219 1 98 87 GLY A O 1
ATOM 666 N N . ASP A 1 88 ? -5.152 21.875 16.25 1 98.75 88 ASP A N 1
ATOM 667 C CA . ASP A 1 88 ? -6.262 21.172 15.602 1 98.75 88 ASP A CA 1
ATOM 668 C C . ASP A 1 88 ? -5.75 20.188 14.562 1 98.75 88 ASP A C 1
ATOM 670 O O . ASP A 1 88 ? -6.293 19.078 14.422 1 98.75 88 ASP A O 1
ATOM 674 N N . ILE A 1 89 ? -4.711 20.562 13.852 1 98.88 89 ILE A N 1
ATOM 675 C CA . ILE A 1 89 ? -4.102 19.656 12.883 1 98.88 89 ILE A CA 1
ATOM 676 C C . ILE A 1 89 ? -3.582 18.406 13.586 1 98.88 89 ILE A C 1
ATOM 678 O O . ILE A 1 89 ? -3.783 17.297 13.117 1 98.88 89 ILE A O 1
ATOM 682 N N . GLY A 1 90 ? -2.875 18.625 14.688 1 98.75 90 GLY A N 1
ATOM 683 C CA . GLY A 1 90 ? -2.428 17.484 15.477 1 98.75 90 GLY A CA 1
ATOM 684 C C . GLY A 1 90 ? -3.559 16.562 15.875 1 98.75 90 GLY A C 1
ATOM 685 O O . GLY A 1 90 ? -3.426 15.336 15.797 1 98.75 90 GLY A O 1
ATOM 686 N N . ARG A 1 91 ? -4.691 17.109 16.297 1 98.75 91 ARG A N 1
ATOM 687 C CA . ARG A 1 91 ? -5.863 16.328 16.672 1 98.75 91 ARG A CA 1
ATOM 688 C C . ARG A 1 91 ? -6.406 15.547 15.477 1 98.75 91 ARG A C 1
ATOM 690 O O . ARG A 1 91 ? -6.828 14.398 15.617 1 98.75 91 ARG A O 1
ATOM 697 N N . ILE A 1 92 ? -6.43 16.188 14.328 1 98.88 92 ILE A N 1
ATOM 698 C CA . ILE A 1 92 ? -6.938 15.57 13.117 1 98.88 92 ILE A CA 1
ATOM 699 C C . ILE A 1 92 ? -6.062 14.375 12.742 1 98.88 92 ILE A C 1
ATOM 701 O O . ILE A 1 92 ? -6.57 13.305 12.414 1 98.88 92 ILE A O 1
ATOM 705 N N . VAL A 1 93 ? -4.719 14.531 12.781 1 98.88 93 VAL A N 1
ATOM 706 C CA . VAL A 1 93 ? -3.807 13.438 12.469 1 98.88 93 VAL A CA 1
ATOM 707 C C . VAL A 1 93 ? -4.027 12.289 13.453 1 98.88 93 VAL A C 1
ATOM 709 O O . VAL A 1 93 ? -4.137 11.133 13.047 1 98.88 93 VAL A O 1
ATOM 712 N N . ALA A 1 94 ? -4.109 12.609 14.727 1 98.62 94 ALA A N 1
ATOM 713 C CA . ALA A 1 94 ? -4.32 11.586 15.75 1 98.62 94 ALA A CA 1
ATOM 714 C C . ALA A 1 94 ? -5.629 10.836 15.516 1 98.62 94 ALA A C 1
ATOM 716 O O . ALA A 1 94 ? -5.672 9.609 15.633 1 98.62 94 ALA A O 1
ATOM 717 N N . LEU A 1 95 ? -6.652 11.602 15.219 1 98.56 95 LEU A N 1
ATOM 718 C CA . LEU A 1 95 ? -7.957 11.016 14.922 1 98.56 95 LEU A CA 1
ATOM 719 C C . LEU A 1 95 ? -7.859 10.047 13.75 1 98.56 95 LEU A C 1
ATOM 721 O O . LEU A 1 95 ? -8.359 8.922 13.828 1 98.56 95 LEU A O 1
ATOM 725 N N . GLY A 1 96 ? -7.234 10.477 12.633 1 98.56 96 GLY A N 1
ATOM 726 C CA . GLY A 1 96 ? -7.062 9.617 11.477 1 98.56 96 GLY A CA 1
ATOM 727 C C . GLY A 1 96 ? -6.281 8.352 11.789 1 98.56 96 GLY A C 1
ATOM 728 O O . GLY A 1 96 ? -6.613 7.273 11.289 1 98.56 96 GLY A O 1
ATOM 729 N N . LYS A 1 97 ? -5.254 8.445 12.633 1 98.56 97 LYS A N 1
ATOM 730 C CA . LYS A 1 97 ? -4.371 7.324 12.938 1 98.56 97 LYS A CA 1
ATOM 731 C C . LYS A 1 97 ? -5.102 6.246 13.734 1 98.56 97 LYS A C 1
ATOM 733 O O . LYS A 1 97 ? -4.684 5.09 13.75 1 98.56 97 LYS A O 1
ATOM 738 N N . THR A 1 98 ? -6.215 6.562 14.406 1 98.31 98 THR A N 1
ATOM 739 C CA . THR A 1 98 ? -6.988 5.559 15.133 1 98.31 98 THR A CA 1
ATOM 740 C C . THR A 1 98 ? -7.52 4.492 14.172 1 98.31 98 THR A C 1
ATOM 742 O O . THR A 1 98 ? -7.742 3.348 14.578 1 98.31 98 THR A O 1
ATOM 745 N N . LEU A 1 99 ? -7.723 4.859 12.922 1 98.12 99 LEU A N 1
ATOM 746 C CA . LEU A 1 99 ? -8.25 3.941 11.914 1 98.12 99 LEU A CA 1
ATOM 747 C C . LEU A 1 99 ? -7.238 2.844 11.602 1 98.12 99 LEU A C 1
ATOM 749 O O . LEU A 1 99 ? -7.609 1.782 11.086 1 98.12 99 LEU A O 1
ATOM 753 N N . LEU A 1 100 ? -5.941 3.102 11.867 1 98.12 100 LEU A N 1
ATOM 754 C CA . LEU A 1 100 ? -4.883 2.139 11.586 1 98.12 100 LEU A CA 1
ATOM 755 C C . LEU A 1 100 ? -4.766 1.11 12.703 1 98.12 100 LEU A C 1
ATOM 757 O O . LEU A 1 100 ? -3.992 0.157 12.602 1 98.12 100 LEU A O 1
ATOM 761 N N . GLU A 1 101 ? -5.562 1.284 13.727 1 97.06 101 GLU A N 1
ATOM 762 C CA . GLU A 1 101 ? -5.496 0.394 14.875 1 97.06 101 GLU A CA 1
ATOM 763 C C . GLU A 1 101 ? -6.82 -0.341 15.086 1 97.06 101 GLU A C 1
ATOM 765 O O . GLU A 1 101 ? -7.102 -0.83 16.172 1 97.06 101 GLU A O 1
ATOM 770 N N . LEU A 1 102 ? -7.586 -0.397 14.062 1 95.56 102 LEU A N 1
ATOM 771 C CA . LEU A 1 102 ? -8.859 -1.098 14.164 1 95.56 102 LEU A CA 1
ATOM 772 C C . LEU A 1 102 ? -8.648 -2.561 14.531 1 95.56 102 LEU A C 1
ATOM 774 O O . LEU A 1 102 ? -7.719 -3.203 14.047 1 95.56 102 LEU A O 1
ATOM 778 N N . PRO A 1 103 ? -9.492 -3.049 15.344 1 92.81 103 PRO A N 1
ATOM 779 C CA . PRO A 1 103 ? -9.312 -4.43 15.797 1 92.81 103 PRO A CA 1
ATOM 780 C C . PRO A 1 103 ? -9.484 -5.445 14.672 1 92.81 103 PRO A C 1
ATOM 782 O O . PRO A 1 103 ? -8.859 -6.512 14.695 1 92.81 103 PRO A O 1
ATOM 785 N N . GLY A 1 104 ? -10.32 -5.117 13.688 1 94.81 104 GLY A N 1
ATOM 786 C CA . GLY A 1 104 ? -10.586 -6.078 12.625 1 94.81 104 GLY A CA 1
ATOM 787 C C . GLY A 1 104 ? -11.43 -7.254 13.078 1 94.81 104 GLY A C 1
ATOM 788 O O . GLY A 1 104 ? -11.273 -8.367 12.578 1 94.81 104 GLY A O 1
ATOM 789 N N . SER A 1 105 ? -12.273 -7.047 14.086 1 97.12 105 SER A N 1
ATOM 790 C CA . SER A 1 105 ? -13.125 -8.117 14.602 1 97.12 105 SER A CA 1
ATOM 791 C C . SER A 1 105 ? -14.062 -8.648 13.523 1 97.12 105 SER A C 1
ATOM 793 O O . SER A 1 105 ? -14.82 -7.879 12.922 1 97.12 105 SER A O 1
ATOM 795 N N . PRO A 1 106 ? -14.031 -9.938 13.328 1 98.56 106 PRO A N 1
ATOM 796 C CA . PRO A 1 106 ? -14.867 -10.508 12.273 1 98.56 106 PRO A CA 1
ATOM 797 C C . PRO A 1 106 ? -16.359 -10.219 12.484 1 98.56 106 PRO A C 1
ATOM 799 O O . PRO A 1 106 ? -16.844 -10.242 13.617 1 98.56 106 PRO A O 1
ATOM 802 N N . LEU A 1 107 ? -17.031 -9.914 11.43 1 98.25 107 LEU A N 1
ATOM 803 C CA . LEU A 1 107 ? -18.484 -9.727 11.453 1 98.25 107 LEU A CA 1
ATOM 804 C C . LEU A 1 107 ? -19.188 -11.023 11.859 1 98.25 107 LEU A C 1
ATOM 806 O O . LEU A 1 107 ? -18.609 -12.102 11.773 1 98.25 107 LEU A O 1
ATOM 810 N N . PRO A 1 108 ? -20.469 -10.914 12.273 1 97.5 108 PRO A N 1
ATOM 811 C CA . PRO A 1 108 ? -21.203 -12.117 12.656 1 97.5 108 PRO A CA 1
ATOM 812 C C . PRO A 1 108 ? -21.25 -13.164 11.547 1 97.5 108 PRO A C 1
ATOM 814 O O . PRO A 1 108 ? -21.516 -12.836 10.391 1 97.5 108 PRO A O 1
ATOM 817 N N . GLY A 1 109 ? -20.828 -14.383 11.891 1 98.38 109 GLY A N 1
ATOM 818 C CA . GLY A 1 109 ? -20.938 -15.5 10.969 1 98.38 109 GLY A CA 1
ATOM 819 C C . GLY A 1 109 ? -19.703 -15.703 10.117 1 98.38 109 GLY A C 1
ATOM 820 O O . GLY A 1 109 ? -19.562 -16.734 9.461 1 98.38 109 GLY A O 1
ATOM 821 N N . VAL A 1 110 ? -18.766 -14.75 10.125 1 98.75 110 VAL A N 1
ATOM 822 C CA . VAL A 1 110 ? -17.594 -14.82 9.242 1 98.75 110 VAL A CA 1
ATOM 823 C C . VAL A 1 110 ? -16.734 -16.016 9.609 1 98.75 110 VAL A C 1
ATOM 825 O O . VAL A 1 110 ? -16.453 -16.875 8.758 1 98.75 110 VAL A O 1
ATOM 828 N N . ARG A 1 111 ? -16.391 -16.109 10.867 1 98.56 111 ARG A N 1
ATOM 829 C CA . ARG A 1 111 ? -15.492 -17.172 11.289 1 98.56 111 ARG A CA 1
ATOM 830 C C . ARG A 1 111 ? -16.125 -18.547 11.055 1 98.56 111 ARG A C 1
ATOM 832 O O . ARG A 1 111 ? -15.461 -19.453 10.539 1 98.56 111 ARG A O 1
ATOM 839 N N . ALA A 1 112 ? -17.406 -18.688 11.398 1 98.62 112 ALA A N 1
ATOM 840 C CA . ALA A 1 112 ? -18.094 -19.953 11.211 1 98.62 112 ALA A CA 1
ATOM 841 C C . ALA A 1 112 ? -18.188 -20.328 9.734 1 98.62 112 ALA A C 1
ATOM 843 O O . ALA A 1 112 ? -18 -21.5 9.375 1 98.62 112 ALA A O 1
ATOM 844 N N . THR A 1 113 ? -18.438 -19.359 8.953 1 98.81 113 THR A N 1
ATOM 845 C CA . THR A 1 113 ? -18.547 -19.594 7.516 1 98.81 113 THR A CA 1
ATOM 846 C C . THR A 1 113 ? -17.203 -20.016 6.934 1 98.81 113 THR A C 1
ATOM 848 O O . THR A 1 113 ? -17.109 -21 6.188 1 98.81 113 THR A O 1
ATOM 851 N N . LEU A 1 114 ? -16.125 -19.312 7.273 1 98.75 114 LEU A N 1
ATOM 852 C CA . LEU A 1 114 ? -14.789 -19.641 6.773 1 98.75 114 LEU A CA 1
ATOM 853 C C . LEU A 1 114 ? -14.375 -21.047 7.23 1 98.75 114 LEU A C 1
ATOM 855 O O . LEU A 1 114 ? -13.766 -21.797 6.469 1 98.75 114 LEU A O 1
ATOM 859 N N . HIS A 1 115 ? -14.711 -21.328 8.445 1 98.44 115 HIS A N 1
ATOM 860 C CA . HIS A 1 115 ? -14.43 -22.672 8.969 1 98.44 115 HIS A CA 1
ATOM 861 C C . HIS A 1 115 ? -15.133 -23.734 8.148 1 98.44 115 HIS A C 1
ATOM 863 O O . HIS A 1 115 ? -14.516 -24.734 7.762 1 98.44 115 HIS A O 1
ATOM 869 N N . TRP A 1 116 ? -16.344 -23.578 7.938 1 98.25 116 TRP A N 1
ATOM 870 C CA . TRP A 1 116 ? -17.125 -24.531 7.148 1 98.25 116 TRP A CA 1
ATOM 871 C C . TRP A 1 116 ? -16.531 -24.703 5.754 1 98.25 116 TRP A C 1
ATOM 873 O O . TRP A 1 116 ? -16.375 -25.828 5.27 1 98.25 116 TRP A O 1
ATOM 883 N N . LEU A 1 117 ? -16.172 -23.594 5.105 1 98.12 117 LEU A N 1
ATOM 884 C CA . LEU A 1 117 ? -15.602 -23.641 3.766 1 98.12 117 LEU A CA 1
ATOM 885 C C . LEU A 1 117 ? -14.312 -24.453 3.752 1 98.12 117 LEU A C 1
ATOM 887 O O . LEU A 1 117 ? -14.102 -25.281 2.865 1 98.12 117 LEU A O 1
ATOM 891 N N . ARG A 1 118 ? -13.469 -24.203 4.738 1 97.38 118 ARG A N 1
ATOM 892 C CA . ARG A 1 118 ? -12.195 -24.922 4.828 1 97.38 118 ARG A CA 1
ATOM 893 C C . ARG A 1 118 ? -12.414 -26.406 5.043 1 97.38 118 ARG A C 1
ATOM 895 O O . ARG A 1 118 ? -11.672 -27.234 4.508 1 97.38 118 ARG A O 1
ATOM 902 N N . GLU A 1 119 ? -13.43 -26.703 5.773 1 96.69 119 GLU A N 1
ATOM 903 C CA . GLU A 1 119 ? -13.734 -28.094 6.074 1 96.69 119 GLU A CA 1
ATOM 904 C C . GLU A 1 119 ? -14.141 -28.844 4.816 1 96.69 119 GLU A C 1
ATOM 906 O O . GLU A 1 119 ? -13.898 -30.062 4.703 1 96.69 119 GLU A O 1
ATOM 911 N N . GLN A 1 120 ? -14.711 -28.156 3.936 1 95.06 120 GLN A N 1
ATOM 912 C CA . GLN A 1 120 ? -15.086 -28.812 2.686 1 95.06 120 GLN A CA 1
ATOM 913 C C . GLN A 1 120 ? -13.844 -29.234 1.897 1 95.06 120 GLN A C 1
ATOM 915 O O . GLN A 1 120 ? -13.844 -30.281 1.258 1 95.06 120 GLN A O 1
ATOM 920 N N . GLY A 1 121 ? -12.812 -28.344 1.83 1 92.5 121 GLY A N 1
ATOM 921 C CA . GLY A 1 121 ? -11.508 -28.703 1.28 1 92.5 121 GLY A CA 1
ATOM 922 C C . GLY A 1 121 ? -11.469 -28.656 -0.235 1 92.5 121 GLY A C 1
ATOM 923 O O . GLY A 1 121 ? -10.516 -29.141 -0.852 1 92.5 121 GLY A O 1
ATOM 924 N N . CYS A 1 122 ? -12.492 -28 -0.86 1 92.12 122 CYS A N 1
ATOM 925 C CA . CYS A 1 122 ? -12.602 -28.109 -2.311 1 92.12 122 CYS A CA 1
ATOM 926 C C . CYS A 1 122 ? -12.164 -26.812 -2.984 1 92.12 122 CYS A C 1
ATOM 928 O O . CYS A 1 122 ? -12.031 -26.766 -4.207 1 92.12 122 CYS A O 1
ATOM 930 N N . TRP A 1 123 ? -12 -25.766 -2.23 1 96.25 123 TRP A N 1
ATOM 931 C CA . TRP A 1 123 ? -11.711 -24.469 -2.836 1 96.25 123 TRP A CA 1
ATOM 932 C C . TRP A 1 123 ? -10.383 -23.922 -2.33 1 96.25 123 TRP A C 1
ATOM 934 O O . TRP A 1 123 ? -10.023 -24.109 -1.166 1 96.25 123 TRP A O 1
ATOM 944 N N . LYS A 1 124 ? -9.602 -23.266 -3.207 1 98 124 LYS A N 1
ATOM 945 C CA . LYS A 1 124 ? -8.633 -22.266 -2.738 1 98 124 LYS A CA 1
ATOM 946 C C . LYS A 1 124 ? -9.344 -21.016 -2.234 1 98 124 LYS A C 1
ATOM 948 O O . LYS A 1 124 ? -10.367 -20.609 -2.789 1 98 124 LYS A O 1
ATOM 953 N N . MET A 1 125 ? -8.852 -20.484 -1.162 1 98.69 125 MET A N 1
ATOM 954 C CA . MET A 1 125 ? -9.445 -19.281 -0.567 1 98.69 125 MET A CA 1
ATOM 955 C C . MET A 1 125 ? -8.43 -18.156 -0.489 1 98.69 125 MET A C 1
ATOM 957 O O . MET A 1 125 ? -7.309 -18.359 -0.014 1 98.69 125 MET A O 1
ATOM 961 N N . VAL A 1 126 ? -8.797 -16.969 -0.984 1 98.81 126 VAL A N 1
ATOM 962 C CA . VAL A 1 126 ? -7.887 -15.82 -1.012 1 98.81 126 VAL A CA 1
ATOM 963 C C . VAL A 1 126 ? -8.617 -14.57 -0.54 1 98.81 126 VAL A C 1
ATOM 965 O O . VAL A 1 126 ? -9.797 -14.375 -0.842 1 98.81 126 VAL A O 1
ATOM 968 N N . VAL A 1 127 ? -7.938 -13.789 0.283 1 98.88 127 VAL A N 1
ATOM 969 C CA . VAL A 1 127 ? -8.391 -12.414 0.477 1 98.88 127 VAL A CA 1
ATOM 970 C C . VAL A 1 127 ? -7.977 -11.555 -0.716 1 98.88 127 VAL A C 1
ATOM 972 O O . VAL A 1 127 ? -6.812 -11.578 -1.127 1 98.88 127 VAL A O 1
ATOM 975 N N . PHE A 1 128 ? -8.898 -10.914 -1.362 1 98.81 128 PHE A N 1
ATOM 976 C CA . PHE A 1 128 ? -8.656 -9.992 -2.467 1 98.81 128 PHE A CA 1
ATOM 977 C C . PHE A 1 128 ? -9.242 -8.617 -2.158 1 98.81 128 PHE A C 1
ATOM 979 O O . PHE A 1 128 ? -10.445 -8.406 -2.275 1 98.81 128 PHE A O 1
ATOM 986 N N . THR A 1 129 ? -8.328 -7.68 -1.745 1 98.56 129 THR A N 1
ATOM 987 C CA . THR A 1 129 ? -8.812 -6.418 -1.197 1 98.56 129 THR A CA 1
ATOM 988 C C . THR A 1 129 ? -7.977 -5.25 -1.718 1 98.56 129 THR A C 1
ATOM 990 O O . THR A 1 129 ? -6.844 -5.441 -2.168 1 98.56 129 THR A O 1
ATOM 993 N N . LYS A 1 130 ? -8.625 -4.055 -1.7 1 97 130 LYS A N 1
ATOM 994 C CA . LYS A 1 130 ? -7.914 -2.816 -1.993 1 97 130 LYS A CA 1
ATOM 995 C C . LYS A 1 130 ? -7.332 -2.203 -0.723 1 97 130 LYS A C 1
ATOM 997 O O . LYS A 1 130 ? -7.77 -2.525 0.384 1 97 130 LYS A O 1
ATOM 1002 N N . GLY A 1 131 ? -6.301 -1.37 -0.947 1 94.94 131 GLY A N 1
ATOM 1003 C CA . GLY A 1 131 ? -5.816 -0.599 0.187 1 94.94 131 GLY A CA 1
ATOM 1004 C C . GLY A 1 131 ? -4.305 -0.595 0.302 1 94.94 131 GLY A C 1
ATOM 1005 O O . GLY A 1 131 ? -3.6 -0.786 -0.692 1 94.94 131 GLY A O 1
ATOM 1006 N N . GLU A 1 132 ? -3.854 -0.296 1.51 1 96.25 132 GLU A N 1
ATOM 1007 C CA . GLU A 1 132 ? -2.424 -0.24 1.801 1 96.25 132 GLU A CA 1
ATOM 1008 C C . GLU A 1 132 ? -1.925 -1.563 2.373 1 96.25 132 GLU A C 1
ATOM 1010 O O . GLU A 1 132 ? -2.6 -2.182 3.201 1 96.25 132 GLU A O 1
ATOM 1015 N N . LEU A 1 133 ? -0.751 -1.942 1.996 1 97.56 133 LEU A N 1
ATOM 1016 C CA . LEU A 1 133 ? -0.217 -3.266 2.301 1 97.56 133 LEU A CA 1
ATOM 1017 C C . LEU A 1 133 ? -0.156 -3.494 3.807 1 97.56 133 LEU A C 1
ATOM 1019 O O . LEU A 1 133 ? -0.829 -4.383 4.332 1 97.56 133 LEU A O 1
ATOM 1023 N N . LEU A 1 134 ? 0.551 -2.635 4.52 1 97.5 134 LEU A N 1
ATOM 1024 C CA . LEU A 1 134 ? 0.785 -2.857 5.941 1 97.5 134 LEU A CA 1
ATOM 1025 C C . LEU A 1 134 ? -0.521 -2.773 6.727 1 97.5 134 LEU A C 1
ATOM 1027 O O . LEU A 1 134 ? -0.761 -3.578 7.629 1 97.5 134 LEU A O 1
ATOM 1031 N N . ASP A 1 135 ? -1.36 -1.847 6.395 1 97.5 135 ASP A N 1
ATOM 1032 C CA . ASP A 1 135 ? -2.635 -1.684 7.09 1 97.5 135 ASP A CA 1
ATOM 1033 C C . ASP A 1 135 ? -3.516 -2.918 6.918 1 97.5 135 ASP A C 1
ATOM 1035 O O . ASP A 1 135 ? -4.086 -3.42 7.887 1 97.5 135 ASP A O 1
ATOM 1039 N N . GLN A 1 136 ? -3.627 -3.391 5.688 1 97.56 136 GLN A N 1
ATOM 1040 C CA . GLN A 1 136 ? -4.453 -4.562 5.418 1 97.56 136 GLN A CA 1
ATOM 1041 C C . GLN A 1 136 ? -3.881 -5.805 6.09 1 97.56 136 GLN A C 1
ATOM 1043 O O . GLN A 1 136 ? -4.625 -6.621 6.645 1 97.56 136 GLN A O 1
ATOM 1048 N N . GLU A 1 137 ? -2.588 -5.922 6.07 1 97.31 137 GLU A N 1
ATOM 1049 C CA . GLU A 1 137 ? -1.935 -7.043 6.738 1 97.31 137 GLU A CA 1
ATOM 1050 C C . GLU A 1 137 ? -2.182 -7.008 8.242 1 97.31 137 GLU A C 1
ATOM 1052 O O . GLU A 1 137 ? -2.477 -8.039 8.852 1 97.31 137 GLU A O 1
ATOM 1057 N N . ASN A 1 138 ? -2.076 -5.844 8.812 1 97.19 138 ASN A N 1
ATOM 1058 C CA . ASN A 1 138 ? -2.301 -5.684 10.25 1 97.19 138 ASN A CA 1
ATOM 1059 C C . ASN A 1 138 ? -3.74 -6.012 10.633 1 97.19 138 ASN A C 1
ATOM 1061 O O . ASN A 1 138 ? -3.984 -6.699 11.625 1 97.19 138 ASN A O 1
ATOM 1065 N N . LYS A 1 139 ? -4.699 -5.512 9.867 1 97.69 139 LYS A N 1
ATOM 1066 C CA . LYS A 1 139 ? -6.105 -5.809 10.133 1 97.69 139 LYS A CA 1
ATOM 1067 C C . LYS A 1 139 ? -6.367 -7.312 10.07 1 97.69 139 LYS A C 1
ATOM 1069 O O . LYS A 1 139 ? -7.062 -7.859 10.93 1 97.69 139 LYS A O 1
ATOM 1074 N N . LEU A 1 140 ? -5.805 -7.926 9.062 1 98 140 LEU A N 1
ATOM 1075 C CA . LEU A 1 140 ? -5.988 -9.367 8.906 1 98 140 LEU A CA 1
ATOM 1076 C C . LEU A 1 140 ? -5.375 -10.117 10.086 1 98 140 LEU A C 1
ATOM 1078 O O . LEU A 1 140 ? -5.973 -11.062 10.602 1 98 140 LEU A O 1
ATOM 1082 N N . HIS A 1 141 ? -4.203 -9.688 10.484 1 96.94 141 HIS A N 1
ATOM 1083 C CA . HIS A 1 141 ? -3.549 -10.297 11.633 1 96.94 141 HIS A CA 1
ATOM 1084 C C . HIS A 1 141 ? -4.395 -10.148 12.891 1 96.94 141 HIS A C 1
ATOM 1086 O O . HIS A 1 141 ? -4.648 -11.133 13.594 1 96.94 141 HIS A O 1
ATOM 1092 N N . ARG A 1 142 ? -4.875 -8.984 13.141 1 97.56 142 ARG A N 1
ATOM 1093 C CA . ARG A 1 142 ? -5.66 -8.719 14.344 1 97.56 142 ARG A CA 1
ATOM 1094 C C . ARG A 1 142 ? -6.996 -9.453 14.305 1 97.56 142 ARG A C 1
ATOM 1096 O O . ARG A 1 142 ? -7.543 -9.812 15.352 1 97.56 142 ARG A O 1
ATOM 1103 N N . SER A 1 143 ? -7.496 -9.703 13.117 1 97.94 143 SER A N 1
ATOM 1104 C CA . SER A 1 143 ? -8.789 -10.359 12.953 1 97.94 143 SER A CA 1
ATOM 1105 C C . SER A 1 143 ? -8.711 -11.828 13.359 1 97.94 143 SER A C 1
ATOM 1107 O O . SER A 1 143 ? -9.734 -12.453 13.656 1 97.94 143 SER A O 1
ATOM 1109 N N . GLY A 1 144 ? -7.496 -12.406 13.273 1 98.06 144 GLY A N 1
ATOM 1110 C CA . GLY A 1 144 ? -7.32 -13.828 13.531 1 98.06 144 GLY A CA 1
ATOM 1111 C C . GLY A 1 144 ? -7.766 -14.703 12.383 1 98.06 144 GLY A C 1
ATOM 1112 O O . GLY A 1 144 ? -7.934 -15.914 12.547 1 98.06 144 GLY A O 1
ATOM 1113 N N . LEU A 1 145 ? -8 -14.117 11.211 1 98.56 145 LEU A N 1
ATOM 1114 C CA . LEU A 1 145 ? -8.594 -14.867 10.109 1 98.56 145 LEU A CA 1
ATOM 1115 C C . LEU A 1 145 ? -7.527 -15.328 9.125 1 98.56 145 LEU A C 1
ATOM 1117 O O . LEU A 1 145 ? -7.824 -16.062 8.18 1 98.56 145 LEU A O 1
ATOM 1121 N N . ARG A 1 146 ? -6.254 -14.938 9.32 1 97.75 146 ARG A N 1
ATOM 1122 C CA . ARG A 1 146 ? -5.199 -15.109 8.328 1 97.75 146 ARG A CA 1
ATOM 1123 C C . ARG A 1 146 ? -5.074 -16.578 7.906 1 97.75 146 ARG A C 1
ATOM 1125 O O . ARG A 1 146 ? -4.883 -16.875 6.727 1 97.75 146 ARG A O 1
ATOM 1132 N N . ASP A 1 147 ? -5.27 -17.5 8.789 1 97.31 147 ASP A N 1
ATOM 1133 C CA . ASP A 1 147 ? -4.945 -18.906 8.555 1 97.31 147 ASP A CA 1
ATOM 1134 C C . ASP A 1 147 ? -6.031 -19.594 7.73 1 97.31 147 ASP A C 1
ATOM 1136 O O . ASP A 1 147 ? -5.832 -20.703 7.234 1 97.31 147 ASP A O 1
ATOM 1140 N N . PHE A 1 148 ? -7.148 -18.953 7.539 1 98.38 148 PHE A N 1
ATOM 1141 C CA . PHE A 1 148 ? -8.203 -19.516 6.715 1 98.38 148 PHE A CA 1
ATOM 1142 C C . PHE A 1 148 ? -7.859 -19.406 5.234 1 98.38 148 PHE A C 1
ATOM 1144 O O . PHE A 1 148 ? -8.461 -20.078 4.398 1 98.38 148 PHE A O 1
ATOM 1151 N N . PHE A 1 149 ? -6.914 -18.547 4.875 1 98.5 149 PHE A N 1
ATOM 1152 C CA . PHE A 1 149 ? -6.723 -18.188 3.475 1 98.5 149 PHE A CA 1
ATOM 1153 C C . PHE A 1 149 ? -5.395 -18.734 2.957 1 98.5 149 PHE A C 1
ATOM 1155 O O . PHE A 1 149 ? -4.391 -18.703 3.67 1 98.5 149 PHE A O 1
ATOM 1162 N N . ASP A 1 150 ? -5.414 -19.203 1.76 1 97.44 150 ASP A N 1
ATOM 1163 C CA . ASP A 1 150 ? -4.207 -19.688 1.104 1 97.44 150 ASP A CA 1
ATOM 1164 C C . ASP A 1 150 ? -3.273 -18.547 0.733 1 97.44 150 ASP A C 1
ATOM 1166 O O . ASP A 1 150 ? -2.059 -18.734 0.641 1 97.44 150 ASP A O 1
ATOM 1170 N N . ASP A 1 151 ? -3.854 -17.391 0.5 1 97.25 151 ASP A N 1
ATOM 1171 C CA . ASP A 1 151 ? -3.082 -16.203 0.127 1 97.25 151 ASP A CA 1
ATOM 1172 C C . ASP A 1 151 ? -3.855 -14.93 0.432 1 97.25 151 ASP A C 1
ATOM 1174 O O . ASP A 1 151 ? -5.055 -14.977 0.724 1 97.25 151 ASP A O 1
ATOM 1178 N N . VAL A 1 152 ? -3.162 -13.891 0.479 1 98.12 152 VAL A N 1
ATOM 1179 C CA . VAL A 1 152 ? -3.701 -12.547 0.636 1 98.12 152 VAL A CA 1
ATOM 1180 C C . VAL A 1 152 ? -3.174 -11.641 -0.477 1 98.12 152 VAL A C 1
ATOM 1182 O O . VAL A 1 152 ? -1.963 -11.445 -0.602 1 98.12 152 VAL A O 1
ATOM 1185 N N . VAL A 1 153 ? -4.086 -11.141 -1.292 1 98.25 153 VAL A N 1
ATOM 1186 C CA . VAL A 1 153 ? -3.717 -10.297 -2.426 1 98.25 153 VAL A CA 1
ATOM 1187 C C . VAL A 1 153 ? -4.309 -8.898 -2.246 1 98.25 153 VAL A C 1
ATOM 1189 O O . VAL A 1 153 ? -5.531 -8.734 -2.252 1 98.25 153 VAL A O 1
ATOM 1192 N N . ILE A 1 154 ? -3.424 -7.984 -2.01 1 98.31 154 ILE A N 1
ATOM 1193 C CA . ILE A 1 154 ? -3.801 -6.586 -1.865 1 98.31 154 ILE A CA 1
ATOM 1194 C C . ILE A 1 154 ? -3.436 -5.82 -3.135 1 98.31 154 ILE A C 1
ATOM 1196 O O . ILE A 1 154 ? -2.316 -5.938 -3.639 1 98.31 154 ILE A O 1
ATOM 1200 N N . VAL A 1 155 ? -4.395 -5.059 -3.676 1 98 155 VAL A N 1
ATOM 1201 C CA . VAL A 1 155 ? -4.168 -4.352 -4.934 1 98 155 VAL A CA 1
ATOM 1202 C C . VAL A 1 155 ? -4.531 -2.877 -4.77 1 98 155 VAL A C 1
ATOM 1204 O O . VAL A 1 155 ? -5.258 -2.508 -3.842 1 98 155 VAL A O 1
ATOM 1207 N N . SER A 1 156 ? -4.008 -2.021 -5.629 1 96.88 156 SER A N 1
ATOM 1208 C CA . SER A 1 156 ? -4.344 -0.602 -5.621 1 96.88 156 SER A CA 1
ATOM 1209 C C . SER A 1 156 ? -5.773 -0.37 -6.094 1 96.88 156 SER A C 1
ATOM 1211 O O . SER A 1 156 ? -6.434 0.577 -5.66 1 96.88 156 SER A O 1
ATOM 1213 N N . ASP A 1 157 ? -6.188 -1.211 -7.055 1 96.44 157 ASP A N 1
ATOM 1214 C CA . ASP A 1 157 ? -7.551 -1.154 -7.57 1 96.44 157 ASP A CA 1
ATOM 1215 C C . ASP A 1 157 ? -8.008 -2.525 -8.062 1 96.44 157 ASP A C 1
ATOM 1217 O O . ASP A 1 157 ? -7.191 -3.338 -8.5 1 96.44 157 ASP A O 1
ATOM 1221 N N . LYS A 1 158 ? -9.289 -2.768 -7.98 1 97.75 158 LYS A N 1
ATOM 1222 C CA . LYS A 1 158 ? -9.867 -3.996 -8.516 1 97.75 158 LYS A CA 1
ATOM 1223 C C . LYS A 1 158 ? -10.453 -3.768 -9.906 1 97.75 158 LYS A C 1
ATOM 1225 O O . LYS A 1 158 ? -11.594 -3.318 -10.039 1 97.75 158 LYS A O 1
ATOM 1230 N N . THR A 1 159 ? -9.695 -4.117 -10.891 1 97.88 159 THR A N 1
ATOM 1231 C CA . THR A 1 159 ? -10.07 -3.992 -12.297 1 97.88 159 THR A CA 1
ATOM 1232 C C . THR A 1 159 ? -10.234 -5.367 -12.938 1 97.88 159 THR A C 1
ATOM 1234 O O . THR A 1 159 ? -9.82 -6.379 -12.367 1 97.88 159 THR A O 1
ATOM 1237 N N . PRO A 1 160 ? -10.891 -5.414 -14.07 1 98.62 160 PRO A N 1
ATOM 1238 C CA . PRO A 1 160 ? -10.93 -6.703 -14.766 1 98.62 160 PRO A CA 1
ATOM 1239 C C . PRO A 1 160 ? -9.539 -7.32 -14.93 1 98.62 160 PRO A C 1
ATOM 1241 O O . PRO A 1 160 ? -9.375 -8.531 -14.773 1 98.62 160 PRO A O 1
ATOM 1244 N N . GLU A 1 161 ? -8.562 -6.512 -15.117 1 97.62 161 GLU A N 1
ATOM 1245 C CA . GLU A 1 161 ? -7.195 -6.996 -15.297 1 97.62 161 GLU A CA 1
ATOM 1246 C C . GLU A 1 161 ? -6.66 -7.625 -14.008 1 97.62 161 GLU A C 1
ATOM 1248 O O . GLU A 1 161 ? -6.027 -8.68 -14.047 1 97.62 161 GLU A O 1
ATOM 1253 N N . THR A 1 162 ? -6.91 -6.977 -12.898 1 98.19 162 THR A N 1
ATOM 1254 C CA . THR A 1 162 ? -6.402 -7.527 -11.648 1 98.19 162 THR A CA 1
ATOM 1255 C C . THR A 1 162 ? -7.121 -8.828 -11.297 1 98.19 162 THR A C 1
ATOM 1257 O O . THR A 1 162 ? -6.531 -9.727 -10.688 1 98.19 162 THR A O 1
ATOM 1260 N N . TYR A 1 163 ? -8.367 -8.984 -11.703 1 98.81 163 TYR A N 1
ATOM 1261 C CA . TYR A 1 163 ? -9.086 -10.234 -11.5 1 98.81 163 TYR A CA 1
ATOM 1262 C C . TYR A 1 163 ? -8.5 -11.344 -12.367 1 98.81 163 TYR A C 1
ATOM 1264 O O . TYR A 1 163 ? -8.352 -12.484 -11.906 1 98.81 163 TYR A O 1
ATOM 1272 N N . ARG A 1 164 ? -8.188 -11.016 -13.617 1 98.56 164 ARG A N 1
ATOM 1273 C CA . ARG A 1 164 ? -7.527 -12 -14.484 1 98.56 164 ARG A CA 1
ATOM 1274 C C . ARG A 1 164 ? -6.188 -12.43 -13.898 1 98.56 164 ARG A C 1
ATOM 1276 O O . ARG A 1 164 ? -5.855 -13.617 -13.914 1 98.56 164 ARG A O 1
ATOM 1283 N N . GLN A 1 165 ? -5.469 -11.461 -13.406 1 97.31 165 GLN A N 1
ATOM 1284 C CA . GLN A 1 165 ? -4.176 -11.758 -12.797 1 97.31 165 GLN A CA 1
ATOM 1285 C C . GLN A 1 165 ? -4.34 -12.633 -11.562 1 97.31 165 GLN A C 1
ATOM 1287 O O . GLN A 1 165 ? -3.52 -13.523 -11.312 1 97.31 165 GLN A O 1
ATOM 1292 N N . LEU A 1 166 ? -5.363 -12.352 -10.75 1 98.12 166 LEU A N 1
ATOM 1293 C CA . LEU A 1 166 ? -5.648 -13.164 -9.57 1 98.12 166 LEU A CA 1
ATOM 1294 C C . LEU A 1 166 ? -5.883 -14.617 -9.961 1 98.12 166 LEU A C 1
ATOM 1296 O O . LEU A 1 166 ? -5.285 -15.523 -9.375 1 98.12 166 LEU A O 1
ATOM 1300 N N . CYS A 1 167 ? -6.695 -14.836 -10.992 1 98.38 167 CYS A N 1
ATOM 1301 C CA . CYS A 1 167 ? -7.004 -16.188 -11.438 1 98.38 167 CYS A CA 1
ATOM 1302 C C . CYS A 1 167 ? -5.758 -16.891 -11.977 1 98.38 167 CYS A C 1
ATOM 1304 O O . CYS A 1 167 ? -5.512 -18.047 -11.672 1 98.38 167 CYS A O 1
ATOM 1306 N N . ALA A 1 168 ? -4.984 -16.141 -12.727 1 96.31 168 ALA A N 1
ATOM 1307 C CA . ALA A 1 168 ? -3.742 -16.688 -13.266 1 96.31 168 ALA A CA 1
ATOM 1308 C C . ALA A 1 168 ? -2.811 -17.141 -12.141 1 96.31 168 ALA A C 1
ATOM 1310 O O . ALA A 1 168 ? -2.184 -18.188 -12.234 1 96.31 168 ALA A O 1
ATOM 1311 N N . ARG A 1 169 ? -2.738 -16.391 -11.125 1 94.38 169 ARG A N 1
ATOM 1312 C CA . ARG A 1 169 ? -1.897 -16.688 -9.977 1 94.38 169 ARG A CA 1
ATOM 1313 C C . ARG A 1 169 ? -2.293 -18.016 -9.336 1 94.38 169 ARG A C 1
ATOM 1315 O O . ARG A 1 169 ? -1.443 -18.734 -8.812 1 94.38 169 ARG A O 1
ATOM 1322 N N . PHE A 1 170 ? -3.541 -18.328 -9.414 1 96.25 170 PHE A N 1
ATOM 1323 C CA . PHE A 1 170 ? -4.035 -19.531 -8.758 1 96.25 170 PHE A CA 1
ATOM 1324 C C . PHE A 1 170 ? -4.25 -20.656 -9.766 1 96.25 170 PHE A C 1
ATOM 1326 O O . PHE A 1 170 ? -4.793 -21.703 -9.43 1 96.25 170 PHE A O 1
ATOM 1333 N N . GLY A 1 171 ? -3.9 -20.391 -11.016 1 95.31 171 GLY A N 1
ATOM 1334 C CA . GLY A 1 171 ? -3.967 -21.406 -12.047 1 95.31 171 GLY A CA 1
ATOM 1335 C C . GLY A 1 171 ? -5.387 -21.797 -12.406 1 95.31 171 GLY A C 1
ATOM 1336 O O . GLY A 1 171 ? -5.668 -22.969 -12.68 1 95.31 171 GLY A O 1
ATOM 1337 N N . CYS A 1 172 ? -6.305 -20.875 -12.359 1 96.62 172 CYS A N 1
ATOM 1338 C CA . CYS A 1 172 ? -7.688 -21.172 -12.719 1 96.62 172 CYS A CA 1
ATOM 1339 C C . CYS A 1 172 ? -8.203 -20.188 -13.75 1 96.62 172 CYS A C 1
ATOM 1341 O O . CYS A 1 172 ? -7.594 -19.141 -13.984 1 96.62 172 CYS A O 1
ATOM 1343 N N . GLU A 1 173 ? -9.219 -20.578 -14.398 1 98.12 173 GLU A N 1
ATOM 1344 C CA . GLU A 1 173 ? -9.914 -19.688 -15.32 1 98.12 173 GLU A CA 1
ATOM 1345 C C . GLU A 1 173 ? -10.844 -18.734 -14.578 1 98.12 173 GLU A C 1
ATOM 1347 O O . GLU A 1 173 ? -11.25 -19.016 -13.445 1 98.12 173 GLU A O 1
ATOM 1352 N N . THR A 1 174 ? -11.203 -17.625 -15.234 1 98.5 174 THR A N 1
ATOM 1353 C CA . THR A 1 174 ? -12.008 -16.609 -14.562 1 98.5 174 THR A CA 1
ATOM 1354 C C . THR A 1 174 ? -13.406 -17.141 -14.258 1 98.5 174 THR A C 1
ATOM 1356 O O . THR A 1 174 ? -14.039 -16.703 -13.297 1 98.5 174 THR A O 1
ATOM 1359 N N . ASP A 1 175 ? -13.891 -18.078 -14.984 1 98.06 175 ASP A N 1
ATOM 1360 C CA . ASP A 1 175 ? -15.234 -18.609 -14.75 1 98.06 175 ASP A CA 1
ATOM 1361 C C . ASP A 1 175 ? -15.242 -19.578 -13.562 1 98.06 175 ASP A C 1
ATOM 1363 O O . ASP A 1 175 ? -16.297 -20.062 -13.156 1 98.06 175 ASP A O 1
ATOM 1367 N N . GLU A 1 176 ? -14.086 -19.797 -13.016 1 98.38 176 GLU A N 1
ATOM 1368 C CA . GLU A 1 176 ? -13.961 -20.625 -11.812 1 98.38 176 GLU A CA 1
ATOM 1369 C C . GLU A 1 176 ? -13.859 -19.766 -10.562 1 98.38 176 GLU A C 1
ATOM 1371 O O . GLU A 1 176 ? -13.719 -20.281 -9.453 1 98.38 176 GLU A O 1
ATOM 1376 N N . LEU A 1 177 ? -13.914 -18.484 -10.703 1 98.69 177 LEU A N 1
ATOM 1377 C CA . LEU A 1 177 ? -13.781 -17.531 -9.609 1 98.69 177 LEU A CA 1
ATOM 1378 C C . LEU A 1 177 ? -15.148 -17.188 -9.023 1 98.69 177 LEU A C 1
ATOM 1380 O O . LEU A 1 177 ? -16.094 -16.922 -9.766 1 98.69 177 LEU A O 1
ATOM 1384 N N . LEU A 1 178 ? -15.281 -17.188 -7.723 1 98.81 178 LEU A N 1
ATOM 1385 C CA . LEU A 1 178 ? -16.375 -16.562 -6.996 1 98.81 178 LEU A CA 1
ATOM 1386 C C . LEU A 1 178 ? -15.859 -15.453 -6.078 1 98.81 178 LEU A C 1
ATOM 1388 O O . LEU A 1 178 ? -15.102 -15.727 -5.145 1 98.81 178 LEU A O 1
ATOM 1392 N N . MET A 1 179 ? -16.234 -14.25 -6.352 1 98.94 179 MET A N 1
ATOM 1393 C CA . MET A 1 179 ? -15.875 -13.094 -5.539 1 98.94 179 MET A CA 1
ATOM 1394 C C . MET A 1 179 ? -16.984 -12.758 -4.551 1 98.94 179 MET A C 1
ATOM 1396 O O . MET A 1 179 ? -18.141 -12.586 -4.945 1 98.94 179 MET A O 1
ATOM 1400 N N . VAL A 1 180 ? -16.609 -12.734 -3.273 1 98.94 180 VAL A N 1
ATOM 1401 C CA . VAL A 1 180 ? -17.547 -12.367 -2.211 1 98.94 180 VAL A CA 1
ATOM 1402 C C . VAL A 1 180 ? -17.172 -11 -1.645 1 98.94 180 VAL A C 1
ATOM 1404 O O . VAL A 1 180 ? -16.062 -10.82 -1.128 1 98.94 180 VAL A O 1
ATOM 1407 N N . GLY A 1 181 ? -18.062 -10.055 -1.755 1 98.69 181 GLY A N 1
ATOM 1408 C CA . GLY A 1 181 ? -17.703 -8.742 -1.245 1 98.69 181 GLY A CA 1
ATOM 1409 C C . GLY A 1 181 ? -18.891 -7.82 -1.065 1 98.69 181 GLY A C 1
ATOM 1410 O O . GLY A 1 181 ? -20.016 -8.18 -1.417 1 98.69 181 GLY A O 1
ATOM 1411 N N . ASN A 1 182 ? -18.656 -6.68 -0.556 1 98.25 182 ASN A N 1
ATOM 1412 C CA . ASN A 1 182 ? -19.734 -5.742 -0.22 1 98.25 182 ASN A CA 1
ATOM 1413 C C . ASN A 1 182 ? -19.891 -4.672 -1.294 1 98.25 182 ASN A C 1
ATOM 1415 O O . ASN A 1 182 ? -20.891 -3.957 -1.316 1 98.25 182 ASN A O 1
ATOM 1419 N N . SER A 1 183 ? -18.922 -4.473 -2.1 1 97.69 183 SER A N 1
ATOM 1420 C CA . SER A 1 183 ? -18.953 -3.387 -3.074 1 97.69 183 SER A CA 1
ATOM 1421 C C . SER A 1 183 ? -19.391 -3.893 -4.449 1 97.69 183 SER A C 1
ATOM 1423 O O . SER A 1 183 ? -18.688 -4.699 -5.062 1 97.69 183 SER A O 1
ATOM 1425 N N . PHE A 1 184 ? -20.5 -3.396 -4.945 1 97.94 184 PHE A N 1
ATOM 1426 C CA . PHE A 1 184 ? -20.906 -3.766 -6.297 1 97.94 184 PHE A CA 1
ATOM 1427 C C . PHE A 1 184 ? -19.891 -3.275 -7.32 1 97.94 184 PHE A C 1
ATOM 1429 O O . PHE A 1 184 ? -19.531 -4.008 -8.242 1 97.94 184 PHE A O 1
ATOM 1436 N N . ARG A 1 185 ? -19.391 -2.133 -7.098 1 96.75 185 ARG A N 1
ATOM 1437 C CA . ARG A 1 185 ? -18.484 -1.472 -8.023 1 96.75 185 ARG A CA 1
ATOM 1438 C C . ARG A 1 185 ? -17.141 -2.197 -8.086 1 96.75 185 ARG A C 1
ATOM 1440 O O . ARG A 1 185 ? -16.594 -2.402 -9.172 1 96.75 185 ARG A O 1
ATOM 1447 N N . SER A 1 186 ? -16.594 -2.613 -6.922 1 97.5 186 SER A N 1
ATOM 1448 C CA . SER A 1 186 ? -15.227 -3.104 -6.875 1 97.5 186 SER A CA 1
ATOM 1449 C C . SER A 1 186 ? -15.18 -4.625 -6.797 1 97.5 186 SER A C 1
ATOM 1451 O O . SER A 1 186 ? -14.234 -5.25 -7.27 1 97.5 186 SER A O 1
ATOM 1453 N N . ASP A 1 187 ? -16.234 -5.223 -6.215 1 98.56 187 ASP A N 1
ATOM 1454 C CA . ASP A 1 187 ? -16.172 -6.664 -5.988 1 98.56 187 ASP A CA 1
ATOM 1455 C C . ASP A 1 187 ? -17.047 -7.41 -7 1 98.56 187 ASP A C 1
ATOM 1457 O O . ASP A 1 187 ? -16.672 -8.484 -7.477 1 98.56 187 ASP A O 1
ATOM 1461 N N . VAL A 1 188 ? -18.188 -6.84 -7.375 1 98.38 188 VAL A N 1
ATOM 1462 C CA . VAL A 1 188 ? -19.156 -7.562 -8.188 1 98.38 188 VAL A CA 1
ATOM 1463 C C . VAL A 1 188 ? -18.891 -7.285 -9.672 1 98.38 188 VAL A C 1
ATOM 1465 O O . VAL A 1 188 ? -18.594 -8.203 -10.438 1 98.38 188 VAL A O 1
ATOM 1468 N N . GLU A 1 189 ? -18.891 -6.094 -10.039 1 98.38 189 GLU A N 1
ATOM 1469 C CA . GLU A 1 189 ? -18.906 -5.699 -11.445 1 98.38 189 GLU A CA 1
ATOM 1470 C C . GLU A 1 189 ? -17.656 -6.195 -12.172 1 98.38 189 GLU A C 1
ATOM 1472 O O . GLU A 1 189 ? -17.766 -6.859 -13.203 1 98.38 189 GLU A O 1
ATOM 1477 N N . PRO A 1 190 ? -16.484 -5.938 -11.664 1 98.62 190 PRO A N 1
ATOM 1478 C CA . PRO A 1 190 ? -15.305 -6.398 -12.406 1 98.62 190 PRO A CA 1
ATOM 1479 C C . PRO A 1 190 ? -15.203 -7.922 -12.461 1 98.62 190 PRO A C 1
ATOM 1481 O O . PRO A 1 190 ? -14.695 -8.477 -13.438 1 98.62 190 PRO A O 1
ATOM 1484 N N . ALA A 1 191 ? -15.664 -8.617 -11.422 1 98.81 191 ALA A N 1
ATOM 1485 C CA . ALA A 1 191 ? -15.672 -10.078 -11.422 1 98.81 191 ALA A CA 1
ATOM 1486 C C . ALA A 1 191 ? -16.562 -10.617 -12.539 1 98.81 191 ALA A C 1
ATOM 1488 O O . ALA A 1 191 ? -16.172 -11.523 -13.273 1 98.81 191 ALA A O 1
ATOM 1489 N N . LEU A 1 192 ? -17.703 -10.023 -12.711 1 98.62 192 LEU A N 1
ATOM 1490 C CA . LEU A 1 192 ? -18.641 -10.438 -13.75 1 98.62 192 LEU A CA 1
ATOM 1491 C C . LEU A 1 192 ? -18.094 -10.133 -15.133 1 98.62 192 LEU A C 1
ATOM 1493 O O . LEU A 1 192 ? -18.281 -10.914 -16.062 1 98.62 192 LEU A O 1
ATOM 1497 N N . GLN A 1 193 ? -17.406 -9.039 -15.25 1 98.5 193 GLN A N 1
ATOM 1498 C CA . GLN A 1 193 ? -16.875 -8.586 -16.531 1 98.5 193 GLN A CA 1
ATOM 1499 C C . GLN A 1 193 ? -15.859 -9.586 -17.078 1 98.5 193 GLN A C 1
ATOM 1501 O O . GLN A 1 193 ? -15.719 -9.727 -18.297 1 98.5 193 GLN A O 1
ATOM 1506 N N . VAL A 1 194 ? -15.188 -10.281 -16.234 1 98.62 194 VAL A N 1
ATOM 1507 C CA . VAL A 1 194 ? -14.164 -11.211 -16.703 1 98.62 194 VAL A CA 1
ATOM 1508 C C . VAL A 1 194 ? -14.742 -12.625 -16.781 1 98.62 194 VAL A C 1
ATOM 1510 O O . VAL A 1 194 ? -14.016 -13.586 -17.016 1 98.62 194 VAL A O 1
ATOM 1513 N N . GLY A 1 195 ? -16.047 -12.734 -16.516 1 98.31 195 GLY A N 1
ATOM 1514 C CA . GLY A 1 195 ? -16.719 -14.016 -16.672 1 98.31 195 GLY A CA 1
ATOM 1515 C C . GLY A 1 195 ? -16.797 -14.797 -15.367 1 98.31 195 GLY A C 1
ATOM 1516 O O . GLY A 1 195 ? -17.172 -15.969 -15.367 1 98.31 195 GLY A O 1
ATOM 1517 N N . GLY A 1 196 ? -16.406 -14.164 -14.273 1 98.56 196 GLY A N 1
ATOM 1518 C CA . GLY A 1 196 ? -16.516 -14.805 -12.969 1 98.56 196 GLY A CA 1
ATOM 1519 C C . GLY A 1 196 ? -17.891 -14.703 -12.359 1 98.56 196 GLY A C 1
ATOM 1520 O O . GLY A 1 196 ? -18.812 -14.164 -12.977 1 98.56 196 GLY A O 1
ATOM 1521 N N . SER A 1 197 ? -18.047 -15.312 -11.203 1 98.69 197 SER A N 1
ATOM 1522 C CA . SER A 1 197 ? -19.25 -15.219 -10.391 1 98.69 197 SER A CA 1
ATOM 1523 C C . SER A 1 197 ? -19.031 -14.305 -9.188 1 98.69 197 SER A C 1
ATOM 1525 O O . SER A 1 197 ? -17.906 -14.086 -8.766 1 98.69 197 SER A O 1
ATOM 1527 N N . ALA A 1 198 ? -20.125 -13.812 -8.672 1 98.75 198 ALA A N 1
ATOM 1528 C CA . ALA A 1 198 ? -20 -12.883 -7.551 1 98.75 198 ALA A CA 1
ATOM 1529 C C . ALA A 1 198 ? -21.141 -13.086 -6.547 1 98.75 198 ALA A C 1
ATOM 1531 O O . ALA A 1 198 ? -22.266 -13.414 -6.934 1 98.75 198 ALA A O 1
ATOM 1532 N N . VAL A 1 199 ? -20.797 -12.93 -5.348 1 98.75 199 VAL A N 1
ATOM 1533 C CA . VAL A 1 199 ? -21.766 -12.805 -4.258 1 98.75 199 VAL A CA 1
ATOM 1534 C C . VAL A 1 199 ? -21.656 -11.406 -3.646 1 98.75 199 VAL A C 1
ATOM 1536 O O . VAL A 1 199 ? -20.609 -11.016 -3.131 1 98.75 199 VAL A O 1
ATOM 1539 N N . HIS A 1 200 ? -22.75 -10.719 -3.762 1 98.62 200 HIS A N 1
ATOM 1540 C CA . HIS A 1 200 ? -22.844 -9.391 -3.184 1 98.62 200 HIS A CA 1
ATOM 1541 C C . HIS A 1 200 ? -23.469 -9.438 -1.79 1 98.62 200 HIS A C 1
ATOM 1543 O O . HIS A 1 200 ? -24.578 -9.938 -1.618 1 98.62 200 HIS A O 1
ATOM 1549 N N . ILE A 1 201 ? -22.703 -8.969 -0.801 1 98.06 201 ILE A N 1
ATOM 1550 C CA . ILE A 1 201 ? -23.203 -8.812 0.558 1 98.06 201 ILE A CA 1
ATOM 1551 C C . ILE A 1 201 ? -23.141 -7.344 0.968 1 98.06 201 ILE A C 1
ATOM 1553 O O . ILE A 1 201 ? -22.125 -6.887 1.497 1 98.06 201 ILE A O 1
ATOM 1557 N N . PRO A 1 202 ? -24.203 -6.672 0.732 1 95 202 PRO A N 1
ATOM 1558 C CA . PRO A 1 202 ? -24.172 -5.238 1.04 1 95 202 PRO A CA 1
ATOM 1559 C C . PRO A 1 202 ? -23.859 -4.957 2.51 1 95 202 PRO A C 1
ATOM 1561 O O . PRO A 1 202 ? -24.266 -5.727 3.385 1 95 202 PRO A O 1
ATOM 1564 N N . PHE A 1 203 ? -23.156 -3.891 2.789 1 92.19 203 PHE A N 1
ATOM 1565 C CA . PHE A 1 203 ? -22.891 -3.387 4.129 1 92.19 203 PHE A CA 1
ATOM 1566 C C . PHE A 1 203 ? -23.703 -2.137 4.418 1 92.19 203 PHE A C 1
ATOM 1568 O O . PHE A 1 203 ? -24.047 -1.387 3.5 1 92.19 203 PHE A O 1
ATOM 1575 N N . HIS A 1 204 ? -24.125 -1.974 5.613 1 85.38 204 HIS A N 1
ATOM 1576 C CA . HIS A 1 204 ? -25.062 -0.911 5.957 1 85.38 204 HIS A CA 1
ATOM 1577 C C . HIS A 1 204 ? -24.453 0.464 5.715 1 85.38 204 HIS A C 1
ATOM 1579 O O . HIS A 1 204 ? -25.172 1.439 5.492 1 85.38 204 HIS A O 1
ATOM 1585 N N . THR A 1 205 ? -23.172 0.584 5.816 1 84.44 205 THR A N 1
ATOM 1586 C CA . THR A 1 205 ? -22.438 1.802 5.477 1 84.44 205 THR A CA 1
ATOM 1587 C C . THR A 1 205 ? -21.594 1.593 4.23 1 84.44 205 THR A C 1
ATOM 1589 O O . THR A 1 205 ? -20.844 0.62 4.141 1 84.44 205 THR A O 1
ATOM 1592 N N . GLU A 1 206 ? -21.828 2.504 3.277 1 82.06 206 GLU A N 1
ATOM 1593 C CA . GLU A 1 206 ? -21.062 2.41 2.031 1 82.06 206 GLU A CA 1
ATOM 1594 C C . GLU A 1 206 ? -20.312 3.703 1.751 1 82.06 206 GLU A C 1
ATOM 1596 O O . GLU A 1 206 ? -20.844 4.797 1.948 1 82.06 206 GLU A O 1
ATOM 1601 N N . TRP A 1 207 ? -19.078 3.508 1.387 1 83.25 207 TRP A N 1
ATOM 1602 C CA . TRP A 1 207 ? -18.281 4.656 0.969 1 83.25 207 TRP A CA 1
ATOM 1603 C C . TRP A 1 207 ? -18.859 5.297 -0.286 1 83.25 207 TRP A C 1
ATOM 1605 O O . TRP A 1 207 ? -19.25 4.598 -1.226 1 83.25 207 TRP A O 1
ATOM 1615 N N . GLN A 1 208 ? -18.891 6.602 -0.264 1 83.75 208 GLN A N 1
ATOM 1616 C CA . GLN A 1 208 ? -19.531 7.348 -1.342 1 83.75 208 GLN A CA 1
ATOM 1617 C C . GLN A 1 208 ? -18.891 7.016 -2.691 1 83.75 208 GLN A C 1
ATOM 1619 O O . GLN A 1 208 ? -19.594 6.98 -3.713 1 83.75 208 GLN A O 1
ATOM 1624 N N . HIS A 1 209 ? -17.672 6.742 -2.717 1 85.94 209 HIS A N 1
ATOM 1625 C CA . HIS A 1 209 ? -16.953 6.473 -3.959 1 85.94 209 HIS A CA 1
ATOM 1626 C C . HIS A 1 209 ? -17.281 5.078 -4.488 1 85.94 209 HIS A C 1
ATOM 1628 O O . HIS A 1 209 ? -16.938 4.746 -5.625 1 85.94 209 HIS A O 1
ATOM 1634 N N . GLU A 1 210 ? -17.969 4.285 -3.715 1 86.88 210 GLU A N 1
ATOM 1635 C CA . GLU A 1 210 ? -18.281 2.914 -4.109 1 86.88 210 GLU A CA 1
ATOM 1636 C C . GLU A 1 210 ? -19.734 2.771 -4.539 1 86.88 210 GLU A C 1
ATOM 1638 O O . GLU A 1 210 ? -20.156 1.71 -5.008 1 86.88 210 GLU A O 1
ATOM 1643 N N . VAL A 1 211 ? -20.469 3.822 -4.414 1 85.12 211 VAL A N 1
ATOM 1644 C CA . VAL A 1 211 ? -21.875 3.783 -4.801 1 85.12 211 VAL A CA 1
ATOM 1645 C C . VAL A 1 211 ? -21.984 3.707 -6.32 1 85.12 211 VAL A C 1
ATOM 1647 O O . VAL A 1 211 ? -21.359 4.48 -7.039 1 85.12 211 VAL A O 1
ATOM 1650 N N . THR A 1 212 ? -22.688 2.688 -6.793 1 87.69 212 THR A N 1
ATOM 1651 C CA . THR A 1 212 ? -22.938 2.492 -8.219 1 87.69 212 THR A CA 1
ATOM 1652 C C . THR A 1 212 ? -24.297 1.837 -8.445 1 87.69 212 THR A C 1
ATOM 1654 O O . THR A 1 212 ? -24.922 1.334 -7.5 1 87.69 212 THR A O 1
ATOM 1657 N N . ARG A 1 213 ? -24.781 1.924 -9.703 1 88.81 213 ARG A N 1
ATOM 1658 C CA . ARG A 1 213 ? -26.031 1.254 -10.055 1 88.81 213 ARG A CA 1
ATOM 1659 C C . ARG A 1 213 ? -25.844 -0.26 -10.078 1 88.81 213 ARG A C 1
ATOM 1661 O O . ARG A 1 213 ? -24.938 -0.775 -10.719 1 88.81 213 ARG A O 1
ATOM 1668 N N . GLU A 1 214 ? -26.688 -0.917 -9.375 1 92.88 214 GLU A N 1
ATOM 1669 C CA . GLU A 1 214 ? -26.688 -2.377 -9.344 1 92.88 214 GLU A CA 1
ATOM 1670 C C . GLU A 1 214 ? -27.562 -2.953 -10.445 1 92.88 214 GLU A C 1
ATOM 1672 O O . GLU A 1 214 ? -28.5 -2.299 -10.906 1 92.88 214 GLU A O 1
ATOM 1677 N N . TYR A 1 215 ? -27.172 -4.121 -10.922 1 94.56 215 TYR A N 1
ATOM 1678 C CA . TYR A 1 215 ? -27.969 -4.812 -11.938 1 94.56 215 TYR A CA 1
ATOM 1679 C C . TYR A 1 215 ? -27.969 -6.316 -11.688 1 94.56 215 TYR A C 1
ATOM 1681 O O . TYR A 1 215 ? -27.125 -6.836 -10.953 1 94.56 215 TYR A O 1
ATOM 1689 N N . ALA A 1 216 ? -28.984 -6.961 -12.227 1 95.19 216 ALA A N 1
ATOM 1690 C CA . ALA A 1 216 ? -29.078 -8.414 -1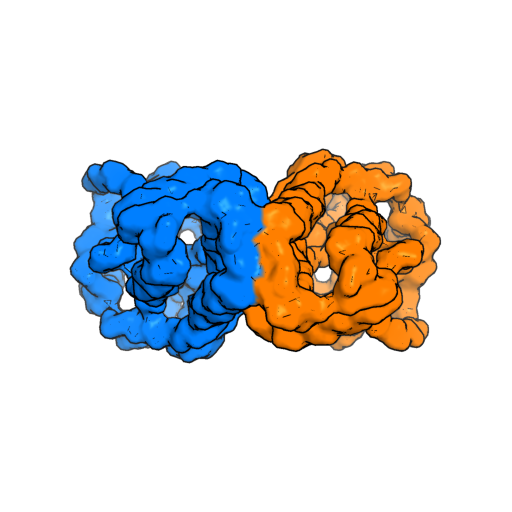2.133 1 95.19 216 ALA A CA 1
ATOM 1691 C C . ALA A 1 216 ? -28.141 -9.086 -13.133 1 95.19 216 ALA A C 1
ATOM 1693 O O . ALA A 1 216 ? -27.781 -8.5 -14.156 1 95.19 216 ALA A O 1
ATOM 1694 N N . HIS A 1 217 ? -27.734 -10.258 -12.742 1 96.56 217 HIS A N 1
ATOM 1695 C CA . HIS A 1 217 ? -26.875 -11.078 -13.594 1 96.56 217 HIS A CA 1
ATOM 1696 C C . HIS A 1 217 ? -27 -12.555 -13.242 1 96.56 217 HIS A C 1
ATOM 1698 O O . HIS A 1 217 ? -27.172 -12.906 -12.07 1 96.56 217 HIS A O 1
ATOM 1704 N N . GLU A 1 218 ? -26.875 -13.453 -14.156 1 96.12 218 GLU A N 1
ATOM 1705 C CA . GLU A 1 218 ? -27.078 -14.883 -13.961 1 96.12 218 GLU A CA 1
ATOM 1706 C C . GLU A 1 218 ? -26.016 -15.477 -13.031 1 96.12 218 GLU A C 1
ATOM 1708 O O . GLU A 1 218 ? -26.25 -16.5 -12.398 1 96.12 218 GLU A O 1
ATOM 1713 N N . ARG A 1 219 ? -24.906 -14.812 -12.914 1 97.75 219 ARG A N 1
ATOM 1714 C CA . ARG A 1 219 ? -23.812 -15.312 -12.094 1 97.75 219 ARG A CA 1
ATOM 1715 C C . ARG A 1 219 ? -23.656 -14.484 -10.82 1 97.75 219 ARG A C 1
ATOM 1717 O O . ARG A 1 219 ? -22.578 -14.469 -10.211 1 97.75 219 ARG A O 1
ATOM 1724 N N . LEU A 1 220 ? -24.625 -13.719 -10.508 1 98.44 220 LEU A N 1
ATOM 1725 C CA . LEU A 1 220 ? -24.625 -12.859 -9.328 1 98.44 220 LEU A CA 1
ATOM 1726 C C . LEU A 1 220 ? -25.672 -13.305 -8.328 1 98.44 220 LEU A C 1
ATOM 1728 O O . LEU A 1 220 ? -26.828 -13.539 -8.688 1 98.44 220 LEU A O 1
ATOM 1732 N N . TRP A 1 221 ? -25.281 -13.453 -7.09 1 98.25 221 TRP A N 1
ATOM 1733 C CA . TRP A 1 221 ? -26.172 -13.664 -5.961 1 98.25 221 TRP A CA 1
ATOM 1734 C C . TRP A 1 221 ? -26.016 -12.555 -4.926 1 98.25 221 TRP A C 1
ATOM 1736 O O . TRP A 1 221 ? -24.906 -12.094 -4.664 1 98.25 221 TRP A O 1
ATOM 1746 N N . THR A 1 222 ? -27.062 -12.164 -4.359 1 98 222 THR A N 1
ATOM 1747 C CA . THR A 1 222 ? -27.047 -11.219 -3.246 1 98 222 THR A CA 1
ATOM 1748 C C . THR A 1 222 ? -27.5 -11.898 -1.958 1 98 222 THR A C 1
ATOM 1750 O O . THR A 1 222 ? -28.547 -12.547 -1.929 1 98 222 THR A O 1
ATOM 1753 N N . LEU A 1 223 ? -26.688 -11.805 -0.95 1 98.06 223 LEU A N 1
ATOM 1754 C CA . LEU A 1 223 ? -27 -12.391 0.35 1 98.06 223 LEU A CA 1
ATOM 1755 C C . LEU A 1 223 ? -27.141 -11.305 1.411 1 98.06 223 LEU A C 1
ATOM 1757 O O . LEU A 1 223 ? -26.641 -10.195 1.245 1 98.06 223 LEU A O 1
ATOM 1761 N N . ARG A 1 224 ? -27.859 -11.648 2.506 1 96.81 224 ARG A N 1
ATOM 1762 C CA . ARG A 1 224 ? -28.016 -10.727 3.621 1 96.81 224 ARG A CA 1
ATOM 1763 C C . ARG A 1 224 ? -26.766 -10.695 4.496 1 96.81 224 ARG A C 1
ATOM 1765 O O . ARG A 1 224 ? -26.484 -9.695 5.156 1 96.81 224 ARG A O 1
ATOM 1772 N N . GLY A 1 225 ? -26.062 -11.812 4.48 1 97.69 225 GLY A N 1
ATOM 1773 C CA . GLY A 1 225 ? -24.844 -11.969 5.266 1 97.69 225 GLY A CA 1
ATOM 1774 C C . GLY A 1 225 ? -24.016 -13.156 4.84 1 97.69 225 GLY A C 1
ATOM 1775 O O . GLY A 1 225 ? -24.5 -14.047 4.137 1 97.69 225 GLY A O 1
ATOM 1776 N N . ILE A 1 226 ? -22.812 -13.156 5.301 1 98.38 226 ILE A N 1
ATOM 1777 C CA . ILE A 1 226 ? -21.828 -14.141 4.852 1 98.38 226 ILE A CA 1
ATOM 1778 C C . ILE A 1 226 ? -22.219 -15.531 5.359 1 98.38 226 ILE A C 1
ATOM 1780 O O . ILE A 1 226 ? -21.828 -16.547 4.781 1 98.38 226 ILE A O 1
ATOM 1784 N N . ALA A 1 227 ? -23.078 -15.586 6.398 1 98.19 227 ALA A N 1
ATOM 1785 C CA . ALA A 1 227 ? -23.5 -16.844 6.992 1 98.19 227 ALA A CA 1
ATOM 1786 C C . ALA A 1 227 ? -24.375 -17.641 6.027 1 98.19 227 ALA A C 1
ATOM 1788 O O . ALA A 1 227 ? -24.594 -18.844 6.219 1 98.19 227 ALA A O 1
ATOM 1789 N N . GLU A 1 228 ? -24.844 -17.016 5 1 98.31 228 GLU A N 1
ATOM 1790 C CA . GLU A 1 228 ? -25.703 -17.672 4.016 1 98.31 228 GLU A CA 1
ATOM 1791 C C . GLU A 1 228 ? -24.875 -18.344 2.922 1 98.31 228 GLU A C 1
ATOM 1793 O O . GLU A 1 228 ? -25.422 -19.094 2.102 1 98.31 228 GLU A O 1
ATOM 1798 N N . LEU A 1 229 ? -23.578 -18.109 2.92 1 98 229 LEU A N 1
ATOM 1799 C CA . LEU A 1 229 ? -22.719 -18.578 1.842 1 98 229 LEU A CA 1
ATOM 1800 C C . LEU A 1 229 ? -22.656 -20.094 1.812 1 98 229 LEU A C 1
ATOM 1802 O O . LEU A 1 229 ? -22.719 -20.703 0.74 1 98 229 LEU A O 1
ATOM 1806 N N . PRO A 1 230 ? -22.625 -20.781 2.984 1 97.56 230 PRO A N 1
ATOM 1807 C CA . PRO A 1 230 ? -22.578 -22.25 2.967 1 97.56 230 PRO A CA 1
ATOM 1808 C C . PRO A 1 230 ? -23.797 -22.859 2.289 1 97.56 230 PRO A C 1
ATOM 1810 O O . PRO A 1 230 ? -23.672 -23.828 1.532 1 97.56 230 PRO A O 1
ATOM 1813 N N . ALA A 1 231 ? -24.938 -22.297 2.488 1 96.88 231 ALA A N 1
ATOM 1814 C CA . ALA A 1 231 ? -26.156 -22.812 1.864 1 96.88 231 ALA A CA 1
ATOM 1815 C C . ALA A 1 231 ? -26.109 -22.656 0.348 1 96.88 231 ALA A C 1
ATOM 1817 O O . ALA A 1 231 ? -26.594 -23.516 -0.39 1 96.88 231 ALA A O 1
ATOM 1818 N N . LEU A 1 232 ? -25.5 -21.547 -0.113 1 96.5 232 LEU A N 1
ATOM 1819 C CA . LEU A 1 232 ? -25.359 -21.297 -1.542 1 96.5 232 LEU A CA 1
ATOM 1820 C C . LEU A 1 232 ? -24.391 -22.281 -2.188 1 96.5 232 LEU A C 1
ATOM 1822 O O . LEU A 1 232 ? -24.594 -22.672 -3.34 1 96.5 232 LEU A O 1
ATOM 1826 N N . LEU A 1 233 ? -23.359 -22.672 -1.403 1 95.94 233 LEU A N 1
ATOM 1827 C CA . LEU A 1 233 ? -22.281 -23.484 -1.967 1 95.94 233 LEU A CA 1
ATOM 1828 C C . LEU A 1 233 ? -22.438 -24.953 -1.581 1 95.94 233 LEU A C 1
ATOM 1830 O O . LEU A 1 233 ? -21.5 -25.734 -1.76 1 95.94 233 LEU A O 1
ATOM 1834 N N . SER A 1 234 ? -23.5 -25.312 -0.922 1 90.25 234 SER A N 1
ATOM 1835 C CA . SER A 1 234 ? -23.781 -26.703 -0.579 1 90.25 234 SER A CA 1
ATOM 1836 C C . SER A 1 234 ? -24.391 -27.453 -1.755 1 90.25 234 SER A C 1
ATOM 1838 O O . SER A 1 234 ? -25.062 -26.844 -2.598 1 90.25 234 SER A O 1
ATOM 1840 N N . MET B 1 1 ? 32.344 -24.797 -9.008 1 40.47 1 MET B N 1
ATOM 1841 C CA . MET B 1 1 ? 31.562 -23.641 -8.586 1 40.47 1 MET B CA 1
ATOM 1842 C C . MET B 1 1 ? 30.594 -23.219 -9.688 1 40.47 1 MET B C 1
ATOM 1844 O O . MET B 1 1 ? 31.016 -22.844 -10.781 1 40.47 1 MET B O 1
ATOM 1848 N N . ARG B 1 2 ? 29.438 -23.719 -9.734 1 55.19 2 ARG B N 1
ATOM 1849 C CA . ARG B 1 2 ? 28.5 -23.453 -10.82 1 55.19 2 ARG B CA 1
ATOM 1850 C C . ARG B 1 2 ? 28.438 -21.953 -11.117 1 55.19 2 ARG B C 1
ATOM 1852 O O . ARG B 1 2 ? 28.5 -21.125 -10.195 1 55.19 2 ARG B O 1
ATOM 1859 N N . ASP B 1 3 ? 28.578 -21.641 -12.367 1 82.88 3 ASP B N 1
ATOM 1860 C CA . ASP B 1 3 ? 28.547 -20.25 -12.836 1 82.88 3 ASP B CA 1
ATOM 1861 C C . ASP B 1 3 ? 27.25 -19.562 -12.422 1 82.88 3 ASP B C 1
ATOM 1863 O O . ASP B 1 3 ? 26.203 -20.188 -12.344 1 82.88 3 ASP B O 1
ATOM 1867 N N . LEU B 1 4 ? 27.391 -18.484 -11.68 1 89.44 4 LEU B N 1
ATOM 1868 C CA . LEU B 1 4 ? 26.266 -17.672 -11.258 1 89.44 4 LEU B CA 1
ATOM 1869 C C . LEU B 1 4 ? 25.172 -17.656 -12.32 1 89.44 4 LEU B C 1
ATOM 1871 O O . LEU B 1 4 ? 24 -17.875 -12.008 1 89.44 4 LEU B O 1
ATOM 1875 N N . LYS B 1 5 ? 25.625 -17.672 -13.523 1 89.12 5 LYS B N 1
ATOM 1876 C CA . LYS B 1 5 ? 24.688 -17.594 -14.633 1 89.12 5 LYS B CA 1
ATOM 1877 C C . LYS B 1 5 ? 23.875 -18.891 -14.742 1 89.12 5 LYS B C 1
ATOM 1879 O O . LYS B 1 5 ? 22.656 -18.844 -14.992 1 89.12 5 LYS B O 1
ATOM 1884 N N . GLU B 1 6 ? 24.516 -19.938 -14.508 1 89.94 6 GLU B N 1
ATOM 1885 C CA . GLU B 1 6 ? 23.875 -21.234 -14.688 1 89.94 6 GLU B CA 1
ATOM 1886 C C . GLU B 1 6 ? 22.969 -21.562 -13.508 1 89.94 6 GLU B C 1
ATOM 1888 O O . GLU B 1 6 ? 22 -22.297 -13.656 1 89.94 6 GLU B O 1
ATOM 1893 N N . ASN B 1 7 ? 23.234 -20.906 -12.453 1 93.5 7 ASN B N 1
ATOM 1894 C CA . ASN B 1 7 ? 22.531 -21.281 -11.242 1 93.5 7 ASN B CA 1
ATOM 1895 C C . ASN B 1 7 ? 21.312 -20.391 -11.008 1 93.5 7 ASN B C 1
ATOM 1897 O O . ASN B 1 7 ? 20.344 -20.812 -10.359 1 93.5 7 ASN B O 1
ATOM 1901 N N . ILE B 1 8 ? 21.328 -19.234 -11.562 1 96.19 8 ILE B N 1
ATOM 1902 C CA . ILE B 1 8 ? 20.281 -18.25 -11.289 1 96.19 8 ILE B CA 1
ATOM 1903 C C . ILE B 1 8 ? 19.109 -18.453 -12.25 1 96.19 8 ILE B C 1
ATOM 1905 O O . ILE B 1 8 ? 19.312 -18.625 -13.453 1 96.19 8 ILE B O 1
ATOM 1909 N N . GLY B 1 9 ? 17.938 -18.438 -11.672 1 96.81 9 GLY B N 1
ATOM 1910 C CA . GLY B 1 9 ? 16.734 -18.516 -12.484 1 96.81 9 GLY B CA 1
ATOM 1911 C C . GLY B 1 9 ? 15.844 -17.297 -12.375 1 96.81 9 GLY B C 1
ATOM 1912 O O . GLY B 1 9 ? 15.039 -17.016 -13.266 1 96.81 9 GLY B O 1
ATOM 1913 N N . LEU B 1 10 ? 15.961 -16.578 -11.281 1 98.5 10 LEU B N 1
ATOM 1914 C CA . LEU B 1 10 ? 15.141 -15.414 -11 1 98.5 10 LEU B CA 1
ATOM 1915 C C . LEU B 1 10 ? 16.016 -14.211 -10.656 1 98.5 10 LEU B C 1
ATOM 1917 O O . LEU B 1 10 ? 16.797 -14.258 -9.703 1 98.5 10 LEU B O 1
ATOM 1921 N N . LEU B 1 11 ? 15.93 -13.188 -11.484 1 98.75 11 LEU B N 1
ATOM 1922 C CA . LEU B 1 11 ? 16.531 -11.891 -11.188 1 98.75 11 LEU B CA 1
ATOM 1923 C C . LEU B 1 11 ? 15.523 -10.945 -10.562 1 98.75 11 LEU B C 1
ATOM 1925 O O . LEU B 1 11 ? 14.539 -10.562 -11.211 1 98.75 11 LEU B O 1
ATOM 1929 N N . ALA B 1 12 ? 15.711 -10.617 -9.344 1 98.94 12 ALA B N 1
ATOM 1930 C CA . ALA B 1 12 ? 14.875 -9.633 -8.664 1 98.94 12 ALA B CA 1
ATOM 1931 C C . ALA B 1 12 ? 15.586 -8.289 -8.539 1 98.94 12 ALA B C 1
ATOM 1933 O O . ALA B 1 12 ? 16.781 -8.242 -8.211 1 98.94 12 ALA B O 1
ATOM 1934 N N . PHE B 1 13 ? 14.883 -7.246 -8.828 1 98.94 13 PHE B N 1
ATOM 1935 C CA . PHE B 1 13 ? 15.43 -5.898 -8.789 1 98.94 13 PHE B CA 1
ATOM 1936 C C . PHE B 1 13 ? 14.664 -5.027 -7.805 1 98.94 13 PHE B C 1
ATOM 1938 O O . PHE B 1 13 ? 13.438 -4.926 -7.883 1 98.94 13 PHE B O 1
ATOM 1945 N N . ASP B 1 14 ? 15.422 -4.438 -6.926 1 98.81 14 ASP B N 1
ATOM 1946 C CA . ASP B 1 14 ? 14.859 -3.299 -6.207 1 98.81 14 ASP B CA 1
ATOM 1947 C C . ASP B 1 14 ? 14.531 -2.152 -7.16 1 98.81 14 ASP B C 1
ATOM 1949 O O . ASP B 1 14 ? 15.062 -2.092 -8.273 1 98.81 14 ASP B O 1
ATOM 1953 N N . ALA B 1 15 ? 13.625 -1.244 -6.707 1 98.38 15 ALA B N 1
ATOM 1954 C CA . ALA B 1 15 ? 13.219 -0.151 -7.59 1 98.38 15 ALA B CA 1
ATOM 1955 C C . ALA B 1 15 ? 13.898 1.155 -7.191 1 98.38 15 ALA B C 1
ATOM 1957 O O . ALA B 1 15 ? 14.922 1.529 -7.766 1 98.38 15 ALA B O 1
ATOM 1958 N N . ASP B 1 16 ? 13.492 1.768 -6.102 1 97.88 16 ASP B N 1
ATOM 1959 C CA . ASP B 1 16 ? 13.969 3.072 -5.656 1 97.88 16 ASP B CA 1
ATOM 1960 C C . ASP B 1 16 ? 15.477 3.041 -5.379 1 97.88 16 ASP B C 1
ATOM 1962 O O . ASP B 1 16 ? 15.945 2.254 -4.555 1 97.88 16 ASP B O 1
ATOM 1966 N N . ASP B 1 17 ? 16.203 3.871 -6.109 1 97.81 17 ASP B N 1
ATOM 1967 C CA . ASP B 1 17 ? 17.641 4.094 -5.957 1 97.81 17 ASP B CA 1
ATOM 1968 C C . ASP B 1 17 ? 18.438 2.916 -6.512 1 97.81 17 ASP B C 1
ATOM 1970 O O . ASP B 1 17 ? 19.656 2.834 -6.312 1 97.81 17 ASP B O 1
ATOM 1974 N N . THR B 1 18 ? 17.719 1.969 -7.133 1 98.56 18 THR B N 1
ATOM 1975 C CA . THR B 1 18 ? 18.344 0.915 -7.93 1 98.56 18 THR B CA 1
ATOM 1976 C C . THR B 1 18 ? 18.031 1.104 -9.414 1 98.56 18 THR B C 1
ATOM 1978 O O . THR B 1 18 ? 18.938 1.083 -10.242 1 98.56 18 THR B O 1
ATOM 1981 N N . LEU B 1 19 ? 16.812 1.427 -9.742 1 98.75 19 LEU B N 1
ATOM 1982 C CA . LEU B 1 19 ? 16.391 1.618 -11.125 1 98.75 19 LEU B CA 1
ATOM 1983 C C . LEU B 1 19 ? 16.266 3.102 -11.453 1 98.75 19 LEU B C 1
ATOM 1985 O O . LEU B 1 19 ? 16.484 3.508 -12.602 1 98.75 19 LEU B O 1
ATOM 1989 N N . TRP B 1 20 ? 15.867 3.914 -10.5 1 98.38 20 TRP B N 1
ATOM 1990 C CA . TRP B 1 20 ? 15.75 5.363 -10.641 1 98.38 20 TRP B CA 1
ATOM 1991 C C . TRP B 1 20 ? 16.109 6.066 -9.328 1 98.38 20 TRP B C 1
ATOM 1993 O O . TRP B 1 20 ? 16.188 5.43 -8.281 1 98.38 20 TRP B O 1
ATOM 2003 N N . ASP B 1 21 ? 16.375 7.344 -9.398 1 97.25 21 ASP B N 1
ATOM 2004 C CA . ASP B 1 21 ? 16.688 8.164 -8.234 1 97.25 21 ASP B CA 1
ATOM 2005 C C . ASP B 1 21 ? 15.43 8.492 -7.438 1 97.25 21 ASP B C 1
ATOM 2007 O O . ASP B 1 21 ? 14.461 9.016 -7.984 1 97.25 21 ASP B O 1
ATOM 2011 N N . CYS B 1 22 ? 15.43 8.156 -6.18 1 96.94 22 CYS B N 1
ATOM 2012 C CA . CYS B 1 22 ? 14.312 8.438 -5.289 1 96.94 22 CYS B CA 1
ATOM 2013 C C . CYS B 1 22 ? 14.766 9.234 -4.07 1 96.94 22 CYS B C 1
ATOM 2015 O O . CYS B 1 22 ? 14.258 10.32 -3.809 1 96.94 22 CYS B O 1
ATOM 2017 N N . GLN B 1 23 ? 15.742 8.805 -3.387 1 95.62 23 GLN B N 1
ATOM 2018 C CA . GLN B 1 23 ? 16.172 9.352 -2.1 1 95.62 23 GLN B CA 1
ATOM 2019 C C . GLN B 1 23 ? 16.656 10.789 -2.246 1 95.62 23 GLN B C 1
ATOM 2021 O O . GLN B 1 23 ? 16.516 11.594 -1.327 1 95.62 23 GLN B O 1
ATOM 2026 N N . SER B 1 24 ? 17.25 11.148 -3.4 1 96.25 24 SER B N 1
ATOM 2027 C CA . SER B 1 24 ? 17.688 12.531 -3.604 1 96.25 24 SER B CA 1
ATOM 2028 C C . SER B 1 24 ? 16.5 13.492 -3.555 1 96.25 24 SER B C 1
ATOM 2030 O O . SER B 1 24 ? 16.625 14.617 -3.066 1 96.25 24 SER B O 1
ATOM 2032 N N . HIS B 1 25 ? 15.398 13.062 -4.074 1 97.12 25 HIS B N 1
ATOM 2033 C CA . HIS B 1 25 ? 14.203 13.898 -4.059 1 97.12 25 HIS B CA 1
ATOM 2034 C C . HIS B 1 25 ? 13.641 14.039 -2.645 1 97.12 25 HIS B C 1
ATOM 2036 O O . HIS B 1 25 ? 13.188 15.109 -2.254 1 97.12 25 HIS B O 1
ATOM 2042 N N . PHE B 1 26 ? 13.688 12.945 -1.875 1 97.06 26 PHE B N 1
ATOM 2043 C CA . PHE B 1 26 ? 13.289 13.031 -0.475 1 97.06 26 PHE B CA 1
ATOM 2044 C C . PHE B 1 26 ? 14.172 14.016 0.282 1 97.06 26 PHE B C 1
ATOM 2046 O O . PHE B 1 26 ? 13.68 14.789 1.104 1 97.06 26 PHE B O 1
ATOM 2053 N N . ALA B 1 27 ? 15.438 13.969 -0.005 1 96.12 27 ALA B N 1
ATOM 2054 C CA . ALA B 1 27 ? 16.391 14.875 0.648 1 96.12 27 ALA B CA 1
ATOM 2055 C C . ALA B 1 27 ? 16.078 16.328 0.323 1 96.12 27 ALA B C 1
ATOM 2057 O O . ALA B 1 27 ? 16.156 17.203 1.191 1 96.12 27 ALA B O 1
ATOM 2058 N N . ILE B 1 28 ? 15.734 16.609 -0.905 1 97 28 ILE B N 1
ATOM 2059 C CA . ILE B 1 28 ? 15.383 17.953 -1.322 1 97 28 ILE B CA 1
ATOM 2060 C C . ILE B 1 28 ? 14.141 18.422 -0.563 1 97 28 ILE B C 1
ATOM 2062 O O . ILE B 1 28 ? 14.102 19.547 -0.051 1 97 28 ILE B O 1
ATOM 2066 N N . VAL B 1 29 ? 13.148 17.562 -0.484 1 98.12 29 VAL B N 1
ATOM 2067 C CA . VAL B 1 29 ? 11.914 17.875 0.228 1 98.12 29 VAL B CA 1
ATOM 2068 C C . VAL B 1 29 ? 12.219 18.125 1.702 1 98.12 29 VAL B C 1
ATOM 2070 O O . VAL B 1 29 ? 11.703 19.078 2.295 1 98.12 29 VAL B O 1
ATOM 2073 N N . GLU B 1 30 ? 13.086 17.312 2.287 1 97.88 30 GLU B N 1
ATOM 2074 C CA . GLU B 1 30 ? 13.438 17.484 3.693 1 97.88 30 GLU B CA 1
ATOM 2075 C C . GLU B 1 30 ? 14.141 18.828 3.928 1 97.88 30 GLU B C 1
ATOM 2077 O O . GLU B 1 30 ? 13.898 19.484 4.938 1 97.88 30 GLU B O 1
ATOM 2082 N N . ARG B 1 31 ? 14.969 19.219 3.041 1 97.81 31 ARG B N 1
ATOM 2083 C CA . ARG B 1 31 ? 15.656 20.5 3.162 1 97.81 31 ARG B CA 1
ATOM 2084 C C . ARG B 1 31 ? 14.672 21.656 3.113 1 97.81 31 ARG B C 1
ATOM 2086 O O . ARG B 1 31 ? 14.758 22.594 3.914 1 97.81 31 ARG B O 1
ATOM 2093 N N . GLU B 1 32 ? 13.797 21.609 2.164 1 98.62 32 GLU B N 1
ATOM 2094 C CA . GLU B 1 32 ? 12.773 22.656 2.064 1 98.62 32 GLU B CA 1
ATOM 2095 C C . GLU B 1 32 ? 11.867 22.656 3.293 1 98.62 32 GLU B C 1
ATOM 2097 O O . GLU B 1 32 ? 11.477 23.719 3.775 1 98.62 32 GLU B O 1
ATOM 2102 N N . TYR B 1 33 ? 11.562 21.5 3.785 1 98.88 33 TYR B N 1
ATOM 2103 C CA . TYR B 1 33 ? 10.789 21.328 5.012 1 98.88 33 TYR B CA 1
ATOM 2104 C C . TYR B 1 33 ? 11.484 22 6.188 1 98.88 33 TYR B C 1
ATOM 2106 O O . TYR B 1 33 ? 10.859 22.719 6.961 1 98.88 33 TYR B O 1
ATOM 2114 N N . ALA B 1 34 ? 12.758 21.781 6.305 1 98.69 34 ALA B N 1
ATOM 2115 C CA . ALA B 1 34 ? 13.531 22.406 7.383 1 98.69 34 ALA B CA 1
ATOM 2116 C C . ALA B 1 34 ? 13.492 23.922 7.277 1 98.69 34 ALA B C 1
ATOM 2118 O O . ALA B 1 34 ? 13.477 24.625 8.297 1 98.69 34 ALA B O 1
ATOM 2119 N N . ARG B 1 35 ? 13.438 24.422 6.074 1 98.56 35 ARG B N 1
ATOM 2120 C CA . ARG B 1 35 ? 13.344 25.859 5.875 1 98.56 35 ARG B CA 1
ATOM 2121 C C . ARG B 1 35 ? 12 26.406 6.367 1 98.56 35 ARG B C 1
ATOM 2123 O O . ARG B 1 35 ? 11.945 27.469 6.988 1 98.56 35 ARG B O 1
ATOM 2130 N N . ILE B 1 36 ? 10.961 25.672 6.105 1 98.62 36 ILE B N 1
ATOM 2131 C CA . ILE B 1 36 ? 9.641 26.062 6.578 1 98.62 36 ILE B CA 1
ATOM 2132 C C . ILE B 1 36 ? 9.633 26.125 8.102 1 98.62 36 ILE B C 1
ATOM 2134 O O . ILE B 1 36 ? 8.992 27 8.688 1 98.62 36 ILE B O 1
ATOM 2138 N N . LEU B 1 37 ? 10.375 25.25 8.766 1 98.62 37 LEU B N 1
ATOM 2139 C CA . LEU B 1 37 ? 10.352 25.141 10.227 1 98.62 37 LEU B CA 1
ATOM 2140 C C . LEU B 1 37 ? 11.484 25.938 10.852 1 98.62 37 LEU B C 1
ATOM 2142 O O . LEU B 1 37 ? 11.797 25.766 12.023 1 98.62 37 LEU B O 1
ATOM 2146 N N . SER B 1 38 ? 12.047 26.859 10.07 1 98.31 38 SER B N 1
ATOM 2147 C CA . SER B 1 38 ? 13.266 27.547 10.492 1 98.31 38 SER B CA 1
ATOM 2148 C C . SER B 1 38 ? 13.039 28.359 11.766 1 98.31 38 SER B C 1
ATOM 2150 O O . SER B 1 38 ? 13.969 28.594 12.531 1 98.31 38 SER B O 1
ATOM 2152 N N . ASP B 1 39 ? 11.836 28.781 12.07 1 97.94 39 ASP B N 1
ATOM 2153 C CA . ASP B 1 39 ? 11.516 29.547 13.273 1 97.94 39 ASP B CA 1
ATOM 2154 C C . ASP B 1 39 ? 11.477 28.656 14.508 1 97.94 39 ASP B C 1
ATOM 2156 O O . ASP B 1 39 ? 11.469 29.141 15.641 1 97.94 39 ASP B O 1
ATOM 2160 N N . TYR B 1 40 ? 11.539 27.344 14.273 1 98.19 40 TYR B N 1
ATOM 2161 C CA . TYR B 1 40 ? 11.273 26.438 15.383 1 98.19 40 TYR B CA 1
ATOM 2162 C C . TYR B 1 40 ? 12.5 25.578 15.695 1 98.19 40 TYR B C 1
ATOM 2164 O O . TYR B 1 40 ? 12.547 24.891 16.719 1 98.19 40 TYR B O 1
ATOM 2172 N N . GLY B 1 41 ? 13.469 25.578 14.805 1 97.69 41 GLY B N 1
ATOM 2173 C CA . GLY B 1 41 ? 14.688 24.812 15.023 1 97.69 41 GLY B CA 1
ATOM 2174 C C . GLY B 1 41 ? 15.656 24.891 13.859 1 97.69 41 GLY B C 1
ATOM 2175 O O . GLY B 1 41 ? 15.281 25.297 12.758 1 97.69 41 GLY B O 1
ATOM 2176 N N . SER B 1 42 ? 16.906 24.531 14.188 1 98.06 42 SER B N 1
ATOM 2177 C CA . SER B 1 42 ? 17.906 24.438 13.133 1 98.06 42 SER B CA 1
ATOM 2178 C C . SER B 1 42 ? 17.625 23.281 12.195 1 98.06 42 SER B C 1
ATOM 2180 O O . SER B 1 42 ? 16.828 22.391 12.523 1 98.06 42 SER B O 1
ATOM 2182 N N . GLU B 1 43 ? 18.234 23.297 11.078 1 97.44 43 GLU B N 1
ATOM 2183 C CA . GLU B 1 43 ? 18.078 22.203 10.117 1 97.44 43 GLU B CA 1
ATOM 2184 C C . GLU B 1 43 ? 18.406 20.859 10.742 1 97.44 43 GLU B C 1
ATOM 2186 O O . GLU B 1 43 ? 17.672 19.875 10.539 1 97.44 43 GLU B O 1
ATOM 2191 N N . SER B 1 44 ? 19.469 20.812 11.492 1 97.12 44 SER B N 1
ATOM 2192 C CA . SER B 1 44 ? 19.891 19.562 12.133 1 97.12 44 SER B CA 1
ATOM 2193 C C . SER B 1 44 ? 18.875 19.109 13.172 1 97.12 44 SER B C 1
ATOM 2195 O O . SER B 1 44 ? 18.594 17.906 13.297 1 97.12 44 SER B O 1
ATOM 2197 N N . GLU B 1 45 ? 18.359 20.016 13.891 1 98.06 45 GLU B N 1
ATOM 2198 C CA . GLU B 1 45 ? 17.344 19.688 14.891 1 98.06 45 GLU B CA 1
ATOM 2199 C C . GLU B 1 45 ? 16.062 19.172 14.242 1 98.06 45 GLU B C 1
ATOM 2201 O O . GLU B 1 45 ? 15.453 18.219 14.727 1 98.06 45 GLU B O 1
ATOM 2206 N N . VAL B 1 46 ? 15.695 19.828 13.164 1 98.25 46 VAL B N 1
ATOM 2207 C CA . VAL B 1 46 ? 14.5 19.422 12.43 1 98.25 46 VAL B CA 1
ATOM 2208 C C . VAL B 1 46 ? 14.688 18 11.898 1 98.25 46 VAL B C 1
ATOM 2210 O O . VAL B 1 46 ? 13.797 17.156 12.039 1 98.25 46 VAL B O 1
ATOM 2213 N N . SER B 1 47 ? 15.805 17.703 11.312 1 97.06 47 SER B N 1
ATOM 2214 C CA . SER B 1 47 ? 16.094 16.391 10.742 1 97.06 47 SER B CA 1
ATOM 2215 C C . SER B 1 47 ? 16.094 15.312 11.812 1 97.06 47 SER B C 1
ATOM 2217 O O . SER B 1 47 ? 15.523 14.234 11.617 1 97.06 47 SER B O 1
ATOM 2219 N N . GLU B 1 48 ? 16.688 15.562 12.922 1 97.5 48 GLU B N 1
ATOM 2220 C CA . GLU B 1 48 ? 16.734 14.609 14.023 1 97.5 48 GLU B CA 1
ATOM 2221 C C . GLU B 1 48 ? 15.352 14.328 14.586 1 97.5 48 GLU B C 1
ATOM 2223 O O . GLU B 1 48 ? 15 13.18 14.852 1 97.5 48 GLU B O 1
ATOM 2228 N N . SER B 1 49 ? 14.633 15.391 14.781 1 98.38 49 SER B N 1
ATOM 2229 C CA . SER B 1 49 ? 13.273 15.242 15.297 1 98.38 49 SER B CA 1
ATOM 2230 C C . SER B 1 49 ? 12.391 14.477 14.32 1 98.38 49 SER B C 1
ATOM 2232 O O . SER B 1 49 ? 11.594 13.633 14.734 1 98.38 49 SER B O 1
ATOM 2234 N N . LEU B 1 50 ? 12.539 14.812 13.078 1 98.38 50 LEU B N 1
ATOM 2235 C CA . LEU B 1 50 ? 11.773 14.102 12.055 1 98.38 50 LEU B CA 1
ATOM 2236 C C . LEU B 1 50 ? 12.117 12.617 12.047 1 98.38 50 LEU B C 1
ATOM 2238 O O . LEU B 1 50 ? 11.219 11.773 11.953 1 98.38 50 LEU B O 1
ATOM 2242 N N . PHE B 1 51 ? 13.336 12.273 12.141 1 97.12 51 PHE B N 1
ATOM 2243 C CA . PHE B 1 51 ? 13.781 10.883 12.188 1 97.12 51 PHE B CA 1
ATOM 2244 C C . PHE B 1 51 ? 13.125 10.141 13.344 1 97.12 51 PHE B C 1
ATOM 2246 O O . PHE B 1 51 ? 12.695 8.992 13.188 1 97.12 51 PHE B O 1
ATOM 2253 N N . ALA B 1 52 ? 13.055 10.773 14.477 1 98 52 ALA B N 1
ATOM 2254 C CA . ALA B 1 52 ? 12.422 10.172 15.648 1 98 52 ALA B CA 1
ATOM 2255 C C . ALA B 1 52 ? 10.938 9.922 15.406 1 98 52 ALA B C 1
ATOM 2257 O O . ALA B 1 52 ? 10.422 8.852 15.734 1 98 52 ALA B O 1
ATOM 2258 N N . VAL B 1 53 ? 10.258 10.898 14.812 1 98.38 53 VAL B N 1
ATOM 2259 C CA . VAL B 1 53 ? 8.836 10.773 14.539 1 98.38 53 VAL B CA 1
ATOM 2260 C C . VAL B 1 53 ? 8.594 9.664 13.516 1 98.38 53 VAL B C 1
ATOM 2262 O O . VAL B 1 53 ? 7.691 8.844 13.68 1 98.38 53 VAL B O 1
ATOM 2265 N N . GLU B 1 54 ? 9.391 9.633 12.461 1 97.62 54 GLU B N 1
ATOM 2266 C CA . GLU B 1 54 ? 9.289 8.57 11.461 1 97.62 54 GLU B CA 1
ATOM 2267 C C . GLU B 1 54 ? 9.492 7.199 12.094 1 97.62 54 GLU B C 1
ATOM 2269 O O . GLU B 1 54 ? 8.773 6.25 11.773 1 97.62 54 GLU B O 1
ATOM 2274 N N . THR B 1 55 ? 10.469 7.082 12.938 1 97.31 55 THR B N 1
ATOM 2275 C CA . THR B 1 55 ? 10.773 5.82 13.609 1 97.31 55 THR B CA 1
ATOM 2276 C C . THR B 1 55 ? 9.586 5.352 14.445 1 97.31 55 THR B C 1
ATOM 2278 O O . THR B 1 55 ? 9.203 4.184 14.383 1 97.31 55 THR B O 1
ATOM 2281 N N . ASP B 1 56 ? 9.008 6.262 15.164 1 97.38 56 ASP B N 1
ATOM 2282 C CA . ASP B 1 56 ? 7.859 5.945 16.016 1 97.38 56 ASP B CA 1
ATOM 2283 C C . ASP B 1 56 ? 6.656 5.516 15.172 1 97.38 56 ASP B C 1
ATOM 2285 O O . ASP B 1 56 ? 5.828 4.723 15.625 1 97.38 56 ASP B O 1
ATOM 2289 N N . ASN B 1 57 ? 6.609 6.016 13.961 1 97.69 57 ASN B N 1
ATOM 2290 C CA . ASN B 1 57 ? 5.441 5.801 13.117 1 97.69 57 ASN B CA 1
ATOM 2291 C C . ASN B 1 57 ? 5.582 4.535 12.281 1 97.69 57 ASN B C 1
ATOM 2293 O O . ASN B 1 57 ? 4.605 4.059 11.695 1 97.69 57 ASN B O 1
ATOM 2297 N N . MET B 1 58 ? 6.738 3.959 12.164 1 95.38 58 MET B N 1
ATOM 2298 C CA . MET B 1 58 ? 7.051 2.928 11.18 1 95.38 58 MET B CA 1
ATOM 2299 C C . MET B 1 58 ? 6.145 1.715 11.352 1 95.38 58 MET B C 1
ATOM 2301 O O . MET B 1 58 ? 5.641 1.163 10.375 1 95.38 58 MET B O 1
ATOM 2305 N N . ALA B 1 59 ? 5.871 1.329 12.586 1 94.5 59 ALA B N 1
ATOM 2306 C CA . ALA B 1 59 ? 5.074 0.132 12.836 1 94.5 59 ALA B CA 1
ATOM 2307 C C . ALA B 1 59 ? 3.635 0.324 12.367 1 94.5 59 ALA B C 1
ATOM 2309 O O . ALA B 1 59 ? 2.979 -0.632 11.945 1 94.5 59 ALA B O 1
ATOM 2310 N N . LEU B 1 60 ? 3.227 1.522 12.367 1 95.94 60 LEU B N 1
ATOM 2311 C CA . LEU B 1 60 ? 1.829 1.819 12.07 1 95.94 60 LEU B CA 1
ATOM 2312 C C . LEU B 1 60 ? 1.662 2.268 10.625 1 95.94 60 LEU B C 1
ATOM 2314 O O . LEU B 1 60 ? 0.72 1.851 9.945 1 95.94 60 LEU B O 1
ATOM 2318 N N . LEU B 1 61 ? 2.566 3.1 10.156 1 97.44 61 LEU B N 1
ATOM 2319 C CA . LEU B 1 61 ? 2.396 3.744 8.859 1 97.44 61 LEU B CA 1
ATOM 2320 C C . LEU B 1 61 ? 3.201 3.023 7.785 1 97.44 61 LEU B C 1
ATOM 2322 O O . LEU B 1 61 ? 2.904 3.145 6.594 1 97.44 61 LEU B O 1
ATOM 2326 N N . GLY B 1 62 ? 4.207 2.314 8.203 1 95.38 62 GLY B N 1
ATOM 2327 C CA . GLY B 1 62 ? 5.086 1.691 7.227 1 95.38 62 GLY B CA 1
ATOM 2328 C C . GLY B 1 62 ? 5.945 2.689 6.477 1 95.38 62 GLY B C 1
ATOM 2329 O O . GLY B 1 62 ? 6.406 3.678 7.055 1 95.38 62 GLY B O 1
ATOM 2330 N N . TYR B 1 63 ? 6.176 2.301 5.27 1 91.88 63 TYR B N 1
ATOM 2331 C CA . TYR B 1 63 ? 7.094 3.068 4.434 1 91.88 63 TYR B CA 1
ATOM 2332 C C . TYR B 1 63 ? 6.344 3.768 3.305 1 91.88 63 TYR B C 1
ATOM 2334 O O . TYR B 1 63 ? 5.176 3.469 3.047 1 91.88 63 TYR B O 1
ATOM 2342 N N . GLY B 1 64 ? 7.074 4.785 2.729 1 94.5 64 GLY B N 1
ATOM 2343 C CA . GLY B 1 64 ? 6.527 5.43 1.545 1 94.5 64 GLY B CA 1
ATOM 2344 C C . GLY B 1 64 ? 6.23 6.902 1.752 1 94.5 64 GLY B C 1
ATOM 2345 O O . GLY B 1 64 ? 6.371 7.418 2.863 1 94.5 64 GLY B O 1
ATOM 2346 N N . CYS B 1 65 ? 5.793 7.469 0.735 1 97.19 65 CYS B N 1
ATOM 2347 C CA . CYS B 1 65 ? 5.629 8.914 0.667 1 97.19 65 CYS B CA 1
ATOM 2348 C C . CYS B 1 65 ? 4.512 9.383 1.595 1 97.19 65 CYS B C 1
ATOM 2350 O O . CYS B 1 65 ? 4.648 10.398 2.273 1 97.19 65 CYS B O 1
ATOM 2352 N N . LYS B 1 66 ? 3.428 8.617 1.626 1 98.38 66 LYS B N 1
ATOM 2353 C CA . LYS B 1 66 ? 2.309 9.047 2.461 1 98.38 66 LYS B CA 1
ATOM 2354 C C . LYS B 1 66 ? 2.676 9 3.941 1 98.38 66 LYS B C 1
ATOM 2356 O O . LYS B 1 66 ? 2.324 9.898 4.703 1 98.38 66 LYS B O 1
ATOM 2361 N N . ALA B 1 67 ? 3.355 7.914 4.344 1 98.19 67 ALA B N 1
ATOM 2362 C CA . ALA B 1 67 ? 3.859 7.836 5.711 1 98.19 67 ALA B CA 1
ATOM 2363 C C . ALA B 1 67 ? 4.773 9.016 6.027 1 98.19 67 ALA B C 1
ATOM 2365 O O . ALA B 1 67 ? 4.688 9.602 7.109 1 98.19 67 ALA B O 1
ATOM 2366 N N . PHE B 1 68 ? 5.605 9.383 5.066 1 98.56 68 PHE B N 1
ATOM 2367 C CA . PHE B 1 68 ? 6.531 10.5 5.215 1 98.56 68 PHE B CA 1
ATOM 2368 C C . PHE B 1 68 ? 5.77 11.805 5.395 1 98.56 68 PHE B C 1
ATOM 2370 O O . PHE B 1 68 ? 6.066 12.586 6.305 1 98.56 68 PHE B O 1
ATOM 2377 N N . ILE B 1 69 ? 4.742 12.062 4.625 1 98.81 69 ILE B N 1
ATOM 2378 C CA . ILE B 1 69 ? 3.949 13.281 4.684 1 98.81 69 ILE B CA 1
ATOM 2379 C C . ILE B 1 69 ? 3.295 13.406 6.059 1 98.81 69 ILE B C 1
ATOM 2381 O O . ILE B 1 69 ? 3.35 14.469 6.688 1 98.81 69 ILE B O 1
ATOM 2385 N N . ILE B 1 70 ? 2.732 12.336 6.535 1 98.88 70 ILE B N 1
ATOM 2386 C CA . ILE B 1 70 ? 2.08 12.344 7.84 1 98.88 70 ILE B CA 1
ATOM 2387 C C . ILE B 1 70 ? 3.107 12.633 8.93 1 98.88 70 ILE B C 1
ATOM 2389 O O . ILE B 1 70 ? 2.85 13.422 9.836 1 98.88 70 ILE B O 1
ATOM 2393 N N . SER B 1 71 ? 4.277 12.062 8.781 1 98.88 71 SER B N 1
ATOM 2394 C CA . SER B 1 71 ? 5.344 12.289 9.75 1 98.88 71 SER B CA 1
ATOM 2395 C C . SER B 1 71 ? 5.816 13.742 9.719 1 98.88 71 SER B C 1
ATOM 2397 O O . SER B 1 71 ? 6.129 14.32 10.766 1 98.88 71 SER B O 1
ATOM 2399 N N . LEU B 1 72 ? 5.91 14.336 8.492 1 98.88 72 LEU B N 1
ATOM 2400 C CA . LEU B 1 72 ? 6.258 15.75 8.398 1 98.88 72 LEU B CA 1
ATOM 2401 C C . LEU B 1 72 ? 5.289 16.609 9.203 1 98.88 72 LEU B C 1
ATOM 2403 O O . LEU B 1 72 ? 5.711 17.469 9.977 1 98.88 72 LEU B O 1
ATOM 2407 N N . ILE B 1 73 ? 4.043 16.344 9.055 1 98.94 73 ILE B N 1
ATOM 2408 C CA . ILE B 1 73 ? 2.994 17.141 9.68 1 98.94 73 ILE B CA 1
ATOM 2409 C C . ILE B 1 73 ? 3.053 16.984 11.195 1 98.94 73 ILE B C 1
ATOM 2411 O O . ILE B 1 73 ? 3.041 17.969 11.93 1 98.94 73 ILE B O 1
ATOM 2415 N N . GLU B 1 74 ? 3.154 15.75 11.641 1 98.88 74 GLU B N 1
ATOM 2416 C CA . GLU B 1 74 ? 3.232 15.484 13.07 1 98.88 74 GLU B CA 1
ATOM 2417 C C . GLU B 1 74 ? 4.453 16.156 13.695 1 98.88 74 GLU B C 1
ATOM 2419 O O . GLU B 1 74 ? 4.359 16.75 14.773 1 98.88 74 GLU B O 1
ATOM 2424 N N . ASN B 1 75 ? 5.535 16.016 13.023 1 98.88 75 ASN B N 1
ATOM 2425 C CA . ASN B 1 75 ? 6.762 16.625 13.531 1 98.88 75 ASN B CA 1
ATOM 2426 C C . ASN B 1 75 ? 6.652 18.141 13.594 1 98.88 75 ASN B C 1
ATOM 2428 O O . ASN B 1 75 ? 7.086 18.766 14.562 1 98.88 75 ASN B O 1
ATOM 2432 N N . ALA B 1 76 ? 6.094 18.75 12.523 1 98.88 76 ALA B N 1
ATOM 2433 C CA . ALA B 1 76 ? 5.922 20.203 12.477 1 98.88 76 ALA B CA 1
ATOM 2434 C C . ALA B 1 76 ? 5.07 20.688 13.648 1 98.88 76 ALA B C 1
ATOM 2436 O O . ALA B 1 76 ? 5.406 21.688 14.305 1 98.88 76 ALA B O 1
ATOM 2437 N N . VAL B 1 77 ? 3.951 19.984 13.914 1 98.88 77 VAL B N 1
ATOM 2438 C CA . VAL B 1 77 ? 3.07 20.328 15.023 1 98.88 77 VAL B CA 1
ATOM 2439 C C . VAL B 1 77 ? 3.83 20.219 16.344 1 98.88 77 VAL B C 1
ATOM 2441 O O . VAL B 1 77 ? 3.789 21.141 17.172 1 98.88 77 VAL B O 1
ATOM 2444 N N . ALA B 1 78 ? 4.531 19.156 16.469 1 98.69 78 ALA B N 1
ATOM 2445 C CA . ALA B 1 78 ? 5.254 18.891 17.719 1 98.69 78 ALA B CA 1
ATOM 2446 C C . ALA B 1 78 ? 6.363 19.922 17.922 1 98.69 78 ALA B C 1
ATOM 2448 O O . ALA B 1 78 ? 6.457 20.531 19 1 98.69 78 ALA B O 1
ATOM 2449 N N . MET B 1 79 ? 7.18 20.188 16.953 1 98.44 79 MET B N 1
ATOM 2450 C CA . MET B 1 79 ? 8.336 21.078 17.062 1 98.44 79 MET B CA 1
ATOM 2451 C C . MET B 1 79 ? 7.887 22.516 17.328 1 98.44 79 MET B C 1
ATOM 2453 O O . MET B 1 79 ? 8.586 23.266 18 1 98.44 79 MET B O 1
ATOM 24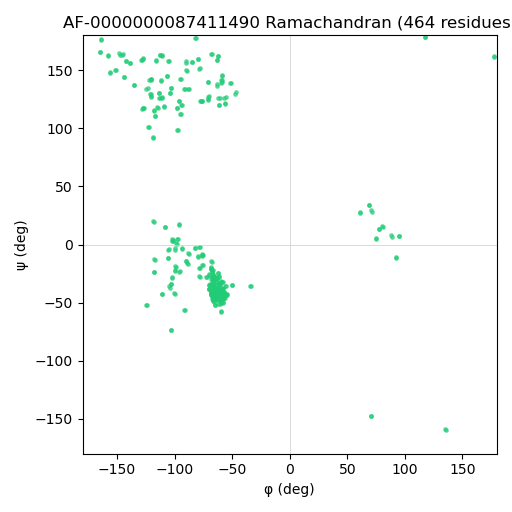57 N N . SER B 1 80 ? 6.719 22.844 16.859 1 98.44 80 SER B N 1
ATOM 2458 C CA . SER B 1 80 ? 6.242 24.219 17.016 1 98.44 80 SER B CA 1
ATOM 2459 C C . SER B 1 80 ? 5.395 24.375 18.281 1 98.44 80 SER B C 1
ATOM 2461 O O . SER B 1 80 ? 4.906 25.469 18.562 1 98.44 80 SER B O 1
ATOM 2463 N N . GLY B 1 81 ? 5.176 23.234 18.969 1 97.62 81 GLY B N 1
ATOM 2464 C CA . GLY B 1 81 ? 4.246 23.281 20.078 1 97.62 81 GLY B CA 1
ATOM 2465 C C . GLY B 1 81 ? 2.838 23.672 19.672 1 97.62 81 GLY B C 1
ATOM 2466 O O . GLY B 1 81 ? 2.141 24.375 20.406 1 97.62 81 GLY B O 1
ATOM 2467 N N . GLY B 1 82 ? 2.537 23.359 18.422 1 97.62 82 GLY B N 1
ATOM 2468 C CA . GLY B 1 82 ? 1.212 23.641 17.906 1 97.62 82 GLY B CA 1
ATOM 2469 C C . GLY B 1 82 ? 1.104 25.031 17.297 1 97.62 82 GLY B C 1
ATOM 2470 O O . GLY B 1 82 ? 0.029 25.438 16.844 1 97.62 82 GLY B O 1
ATOM 2471 N N . ARG B 1 83 ? 2.164 25.75 17.172 1 97.5 83 ARG B N 1
ATOM 2472 C CA . ARG B 1 83 ? 2.125 27.141 16.703 1 97.5 83 ARG B CA 1
ATOM 2473 C C . ARG B 1 83 ? 2.221 27.219 15.188 1 97.5 83 ARG B C 1
ATOM 2475 O O . ARG B 1 83 ? 1.967 28.266 14.594 1 97.5 83 ARG B O 1
ATOM 2482 N N . ILE B 1 84 ? 2.664 26.109 14.523 1 98.25 84 ILE B N 1
ATOM 2483 C CA . ILE B 1 84 ? 2.74 26.078 13.062 1 98.25 84 ILE B CA 1
ATOM 2484 C C . ILE B 1 84 ? 1.402 26.516 12.469 1 98.25 84 ILE B C 1
ATOM 2486 O O . ILE B 1 84 ? 0.341 26.141 12.969 1 98.25 84 ILE B O 1
ATOM 2490 N N . THR B 1 85 ? 1.396 27.312 11.406 1 97.88 85 THR B N 1
ATOM 2491 C CA . THR B 1 85 ? 0.176 27.844 10.812 1 97.88 85 THR B CA 1
ATOM 2492 C C . THR B 1 85 ? -0.434 26.844 9.836 1 97.88 85 THR B C 1
ATOM 2494 O O . THR B 1 85 ? 0.273 26 9.281 1 97.88 85 THR B O 1
ATOM 2497 N N . GLY B 1 86 ? -1.746 26.984 9.594 1 98.25 86 GLY B N 1
ATOM 2498 C CA . GLY B 1 86 ? -2.391 26.188 8.555 1 98.25 86 GLY B CA 1
ATOM 2499 C C . GLY B 1 86 ? -1.772 26.375 7.184 1 98.25 86 GLY B C 1
ATOM 2500 O O . GLY B 1 86 ? -1.655 25.422 6.414 1 98.25 86 GLY B O 1
ATOM 2501 N N . GLY B 1 87 ? -1.407 27.562 6.93 1 98.06 87 GLY B N 1
ATOM 2502 C CA . GLY B 1 87 ? -0.723 27.828 5.68 1 98.06 87 GLY B CA 1
ATOM 2503 C C . GLY B 1 87 ? 0.561 27.047 5.512 1 98.06 87 GLY B C 1
ATOM 2504 O O . GLY B 1 87 ? 0.814 26.469 4.449 1 98.06 87 GLY B O 1
ATOM 2505 N N . ASP B 1 88 ? 1.402 27.031 6.582 1 98.75 88 ASP B N 1
ATOM 2506 C CA . ASP B 1 88 ? 2.645 26.266 6.539 1 98.75 88 ASP B CA 1
ATOM 2507 C C . ASP B 1 88 ? 2.363 24.781 6.402 1 98.75 88 ASP B C 1
ATOM 2509 O O . ASP B 1 88 ? 3.072 24.078 5.684 1 98.75 88 ASP B O 1
ATOM 2513 N N . ILE B 1 89 ? 1.329 24.312 7.078 1 98.88 89 ILE B N 1
ATOM 2514 C CA . ILE B 1 89 ? 0.934 22.922 6.961 1 98.88 89 ILE B CA 1
ATOM 2515 C C . ILE B 1 89 ? 0.548 22.609 5.516 1 98.88 89 ILE B C 1
ATOM 2517 O O . ILE B 1 89 ? 0.941 21.578 4.969 1 98.88 89 ILE B O 1
ATOM 2521 N N . GLY B 1 90 ? -0.252 23.484 4.926 1 98.75 90 GLY B N 1
ATOM 2522 C CA . GLY B 1 90 ? -0.582 23.312 3.52 1 98.75 90 GLY B CA 1
ATOM 2523 C C . GLY B 1 90 ? 0.642 23.219 2.627 1 98.75 90 GLY B C 1
ATOM 2524 O O . GLY B 1 90 ? 0.694 22.375 1.727 1 98.75 90 GLY B O 1
ATOM 2525 N N . ARG B 1 91 ? 1.644 24.047 2.861 1 98.75 91 ARG B N 1
ATOM 2526 C CA . ARG B 1 91 ? 2.891 24.016 2.104 1 98.75 91 ARG B CA 1
ATOM 2527 C C . ARG B 1 91 ? 3.623 22.703 2.303 1 98.75 91 ARG B C 1
ATOM 2529 O O . ARG B 1 91 ? 4.199 22.156 1.358 1 98.75 91 ARG B O 1
ATOM 2536 N N . ILE B 1 92 ? 3.633 22.219 3.529 1 98.88 92 ILE B N 1
ATOM 2537 C CA . ILE B 1 92 ? 4.309 20.969 3.859 1 98.88 92 ILE B CA 1
ATOM 2538 C C . ILE B 1 92 ? 3.646 19.812 3.117 1 98.88 92 ILE B C 1
ATOM 2540 O O . ILE B 1 92 ? 4.328 18.969 2.533 1 98.88 92 ILE B O 1
ATOM 2544 N N . VAL B 1 93 ? 2.293 19.75 3.109 1 98.88 93 VAL B N 1
ATOM 2545 C CA . VAL B 1 93 ? 1.576 18.703 2.402 1 98.88 93 VAL B CA 1
ATOM 2546 C C . VAL B 1 93 ? 1.892 18.766 0.91 1 98.88 93 VAL B C 1
ATOM 2548 O O . VAL B 1 93 ? 2.201 17.75 0.284 1 98.88 93 VAL B O 1
ATOM 2551 N N . ALA B 1 94 ? 1.842 19.969 0.351 1 98.62 94 ALA B N 1
ATOM 2552 C CA . ALA B 1 94 ? 2.129 20.141 -1.069 1 98.62 94 ALA B CA 1
ATOM 2553 C C . ALA B 1 94 ? 3.545 19.688 -1.407 1 98.62 94 ALA B C 1
ATOM 2555 O O . ALA B 1 94 ? 3.764 19.031 -2.422 1 98.62 94 ALA B O 1
ATOM 2556 N N . LEU B 1 95 ? 4.465 20.078 -0.562 1 98.56 95 LEU B N 1
ATOM 2557 C CA . LEU B 1 95 ? 5.855 19.688 -0.726 1 98.56 95 LEU B CA 1
ATOM 2558 C C . LEU B 1 95 ? 5.988 18.156 -0.732 1 98.56 95 LEU B C 1
ATOM 2560 O O . LEU B 1 95 ? 6.645 17.594 -1.608 1 98.56 95 LEU B O 1
ATOM 2564 N N . GLY B 1 96 ? 5.391 17.484 0.264 1 98.56 96 GLY B N 1
ATOM 2565 C CA . GLY B 1 96 ? 5.43 16.031 0.324 1 98.56 96 GLY B CA 1
ATOM 2566 C C . GLY B 1 96 ? 4.82 15.375 -0.896 1 98.56 96 GLY B C 1
ATOM 2567 O O . GLY B 1 96 ? 5.34 14.367 -1.388 1 98.56 96 GLY B O 1
ATOM 2568 N N . LYS B 1 97 ? 3.732 15.922 -1.439 1 98.56 97 LYS B N 1
ATOM 2569 C CA . LYS B 1 97 ? 3.004 15.328 -2.557 1 98.56 97 LYS B CA 1
ATOM 2570 C C . LYS B 1 97 ? 3.83 15.383 -3.84 1 98.56 97 LYS B C 1
ATOM 2572 O O . LYS B 1 97 ? 3.584 14.617 -4.773 1 98.56 97 LYS B O 1
ATOM 2577 N N . THR B 1 98 ? 4.832 16.266 -3.949 1 98.31 98 THR B N 1
ATOM 2578 C CA . THR B 1 98 ? 5.691 16.312 -5.129 1 98.31 98 THR B CA 1
ATOM 2579 C C . THR B 1 98 ? 6.438 14.992 -5.309 1 98.31 98 THR B C 1
ATOM 2581 O O . THR B 1 98 ? 6.801 14.617 -6.426 1 98.31 98 THR B O 1
ATOM 2584 N N . LEU B 1 99 ? 6.68 14.281 -4.215 1 98.12 99 LEU B N 1
ATOM 2585 C CA . LEU B 1 99 ? 7.402 13.016 -4.246 1 98.12 99 LEU B CA 1
ATOM 2586 C C . LEU B 1 99 ? 6.59 11.945 -4.965 1 98.12 99 LEU B C 1
ATOM 2588 O O . LEU B 1 99 ? 7.148 10.953 -5.441 1 98.12 99 LEU B O 1
ATOM 2592 N N . LEU B 1 100 ? 5.25 12.109 -5.023 1 98.12 100 LEU B N 1
ATOM 2593 C CA . LEU B 1 100 ? 4.363 11.141 -5.656 1 98.12 100 LEU B CA 1
ATOM 2594 C C . LEU B 1 100 ? 4.32 11.344 -7.168 1 98.12 100 LEU B C 1
ATOM 2596 O O . LEU B 1 100 ? 3.705 10.555 -7.887 1 98.12 100 LEU B O 1
ATOM 2600 N N . GLU B 1 101 ? 5.004 12.352 -7.625 1 97 101 GLU B N 1
ATOM 2601 C CA . GLU B 1 101 ? 4.988 12.68 -9.047 1 97 101 GLU B CA 1
ATOM 2602 C C . GLU B 1 101 ? 6.383 12.57 -9.656 1 97 101 GLU B C 1
ATOM 2604 O O . GLU B 1 101 ? 6.652 13.133 -10.711 1 97 101 GLU B O 1
ATOM 2609 N N . LEU B 1 102 ? 7.223 11.867 -8.992 1 95.69 102 LEU B N 1
ATOM 2610 C CA . LEU B 1 102 ? 8.578 11.688 -9.508 1 95.69 102 LEU B CA 1
ATOM 2611 C C . LEU B 1 102 ? 8.547 11.039 -10.891 1 95.69 102 LEU B C 1
ATOM 2613 O O . LEU B 1 102 ? 7.754 10.125 -11.133 1 95.69 102 LEU B O 1
ATOM 2617 N N . PRO B 1 103 ? 9.398 11.477 -11.719 1 93 103 PRO B N 1
ATOM 2618 C CA . PRO B 1 103 ? 9.383 10.945 -13.086 1 93 103 PRO B CA 1
ATOM 2619 C C . PRO B 1 103 ? 9.781 9.469 -13.141 1 93 103 PRO B C 1
ATOM 2621 O O . PRO B 1 103 ? 9.328 8.734 -14.023 1 93 103 PRO B O 1
ATOM 2624 N N . GLY B 1 104 ? 10.625 9.039 -12.203 1 94.94 104 GLY B N 1
ATOM 2625 C CA . GLY B 1 104 ? 11.102 7.668 -12.25 1 94.94 104 GLY B CA 1
ATOM 2626 C C . GLY B 1 104 ? 12.07 7.414 -13.391 1 94.94 104 GLY B C 1
ATOM 2627 O O . GLY B 1 104 ? 12.125 6.312 -13.938 1 94.94 104 GLY B O 1
ATOM 2628 N N . SER B 1 105 ? 12.82 8.445 -13.797 1 97.25 105 SER B N 1
ATOM 2629 C CA . SER B 1 105 ? 13.781 8.305 -14.891 1 97.25 105 SER B CA 1
ATOM 2630 C C . SER B 1 105 ? 14.859 7.289 -14.547 1 97.25 105 SER B C 1
ATOM 2632 O O . SER B 1 105 ? 15.531 7.41 -13.523 1 97.25 105 SER B O 1
ATOM 2634 N N . PRO B 1 106 ? 15.016 6.34 -15.43 1 98.56 106 PRO B N 1
ATOM 2635 C CA . PRO B 1 106 ? 16 5.297 -15.141 1 98.56 106 PRO B CA 1
ATOM 2636 C C . PRO B 1 106 ? 17.406 5.855 -14.945 1 98.56 106 PRO B C 1
ATOM 2638 O O . PRO B 1 106 ? 17.812 6.785 -15.648 1 98.56 106 PRO B O 1
ATOM 2641 N N . LEU B 1 107 ? 18.125 5.332 -13.992 1 98.31 107 LEU B N 1
ATOM 2642 C CA . LEU B 1 107 ? 1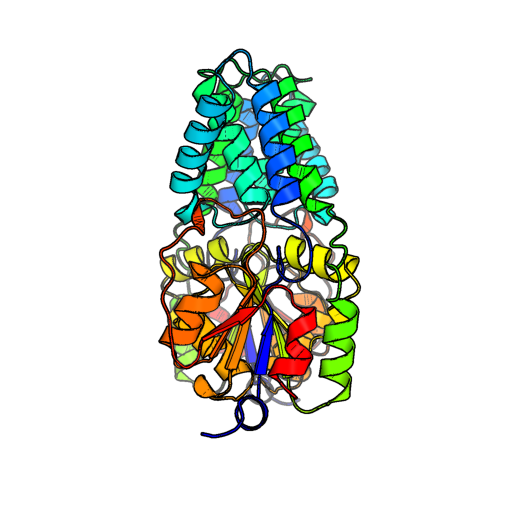9.531 5.672 -13.766 1 98.31 107 LEU B CA 1
ATOM 2643 C C . LEU B 1 107 ? 20.375 5.289 -14.969 1 98.31 107 LEU B C 1
ATOM 2645 O O . LEU B 1 107 ? 19.969 4.469 -15.797 1 98.31 107 LEU B O 1
ATOM 2649 N N . PRO B 1 108 ? 21.594 5.863 -15.062 1 97.5 108 PRO B N 1
ATOM 2650 C CA . PRO B 1 108 ? 22.469 5.52 -16.172 1 97.5 108 PRO B CA 1
ATOM 2651 C C . PRO B 1 108 ? 22.734 4.016 -16.281 1 97.5 108 PRO B C 1
ATOM 2653 O O . PRO B 1 108 ? 23.047 3.371 -15.273 1 97.5 108 PRO B O 1
ATOM 2656 N N . GLY B 1 109 ? 22.484 3.463 -17.469 1 98.38 109 GLY B N 1
ATOM 2657 C CA . GLY B 1 109 ? 22.828 2.076 -17.734 1 98.38 109 GLY B CA 1
ATOM 2658 C C . GLY B 1 109 ? 21.688 1.111 -17.438 1 98.38 109 GLY B C 1
ATOM 2659 O O . GLY B 1 109 ? 21.75 -0.059 -17.812 1 98.38 109 GLY B O 1
ATOM 2660 N N . VAL B 1 110 ? 20.609 1.567 -16.766 1 98.81 110 VAL B N 1
ATOM 2661 C CA . VAL B 1 110 ? 19.547 0.676 -16.344 1 98.81 110 VAL B CA 1
ATOM 2662 C C . VAL B 1 110 ? 18.844 0.079 -17.547 1 98.81 110 VAL B C 1
ATOM 2664 O O . VAL B 1 110 ? 18.75 -1.144 -17.688 1 98.81 110 VAL B O 1
ATOM 2667 N N . ARG B 1 111 ? 18.422 0.945 -18.438 1 98.62 111 ARG B N 1
ATOM 2668 C CA . ARG B 1 111 ? 17.656 0.473 -19.578 1 98.62 111 ARG B CA 1
ATOM 2669 C C . ARG B 1 111 ? 18.5 -0.469 -20.453 1 98.62 111 ARG B C 1
ATOM 2671 O O . ARG B 1 111 ? 18.016 -1.525 -20.859 1 98.62 111 ARG B O 1
ATOM 2678 N N . ALA B 1 112 ? 19.75 -0.104 -20.688 1 98.62 112 ALA B N 1
ATOM 2679 C CA . ALA B 1 112 ? 20.641 -0.93 -21.5 1 98.62 112 ALA B CA 1
ATOM 2680 C C . ALA B 1 112 ? 20.891 -2.287 -20.844 1 98.62 112 ALA B C 1
ATOM 2682 O O . ALA B 1 112 ? 20.906 -3.316 -21.531 1 98.62 112 ALA B O 1
ATOM 2683 N N . THR B 1 113 ? 21.047 -2.252 -19.578 1 98.81 113 THR B N 1
ATOM 2684 C CA . THR B 1 113 ? 21.297 -3.484 -18.844 1 98.81 113 THR B CA 1
ATOM 2685 C C . THR B 1 113 ? 20.078 -4.395 -18.891 1 98.81 113 THR B C 1
ATOM 2687 O O . THR B 1 113 ? 20.188 -5.59 -19.172 1 98.81 113 THR B O 1
ATOM 2690 N N . LEU B 1 114 ? 18.891 -3.854 -18.656 1 98.75 114 LEU B N 1
ATOM 2691 C CA . LEU B 1 114 ? 17.656 -4.641 -18.688 1 98.75 114 LEU B CA 1
ATOM 2692 C C . LEU B 1 114 ? 17.422 -5.219 -20.078 1 98.75 114 LEU B C 1
ATOM 2694 O O . LEU B 1 114 ? 16.984 -6.363 -20.203 1 98.75 114 LEU B O 1
ATOM 2698 N N . HIS B 1 115 ? 17.703 -4.418 -21.047 1 98.44 115 HIS B N 1
ATOM 2699 C CA . HIS B 1 115 ? 17.594 -4.887 -22.422 1 98.44 115 HIS B CA 1
ATOM 2700 C C . HIS B 1 115 ? 18.5 -6.082 -22.688 1 98.44 115 HIS B C 1
ATOM 2702 O O . HIS B 1 115 ? 18.062 -7.09 -23.25 1 98.44 115 HIS B O 1
ATOM 2708 N N . TRP B 1 116 ? 19.688 -5.961 -22.328 1 98.31 116 TRP B N 1
ATOM 2709 C CA . TRP B 1 116 ? 20.656 -7.047 -22.516 1 98.31 116 TRP B CA 1
ATOM 2710 C C . TRP B 1 116 ? 20.188 -8.312 -21.797 1 98.31 116 TRP B C 1
ATOM 2712 O O . TRP B 1 116 ? 20.234 -9.406 -22.375 1 98.31 116 TRP B O 1
ATOM 2722 N N . LEU B 1 117 ? 19.719 -8.172 -20.562 1 98.12 117 LEU B N 1
ATOM 2723 C CA . LEU B 1 117 ? 19.25 -9.32 -19.781 1 98.12 117 LEU B CA 1
ATOM 2724 C C . LEU B 1 117 ? 18.094 -10.023 -20.484 1 98.12 117 LEU B C 1
ATOM 2726 O O . LEU B 1 117 ? 18.078 -11.25 -20.578 1 98.12 117 LEU B O 1
ATOM 2730 N N . ARG B 1 118 ? 17.172 -9.234 -20.984 1 97.38 118 ARG B N 1
ATOM 2731 C CA . ARG B 1 118 ? 16.016 -9.797 -21.672 1 97.38 118 ARG B CA 1
ATOM 2732 C C . ARG B 1 118 ? 16.438 -10.523 -22.938 1 97.38 118 ARG B C 1
ATOM 2734 O O . ARG B 1 118 ? 15.859 -11.555 -23.281 1 97.38 118 ARG B O 1
ATOM 2741 N N . GLU B 1 119 ? 17.422 -9.992 -23.562 1 96.69 119 GLU B N 1
ATOM 2742 C CA . GLU B 1 119 ? 17.906 -10.578 -24.797 1 96.69 119 GLU B CA 1
ATOM 2743 C C . GLU B 1 119 ? 18.516 -11.961 -24.562 1 96.69 119 GLU B C 1
ATOM 2745 O O . GLU B 1 119 ? 18.453 -12.828 -25.438 1 96.69 119 GLU B O 1
ATOM 2750 N N . GLN B 1 120 ? 19.031 -12.117 -23.438 1 95.12 120 GLN B N 1
ATOM 2751 C CA . GLN B 1 120 ? 19.594 -13.43 -23.125 1 95.12 120 GLN B CA 1
ATOM 2752 C C . GLN B 1 120 ? 18.484 -14.484 -23.016 1 95.12 120 GLN B C 1
ATOM 2754 O O . GLN B 1 120 ? 18.688 -15.633 -23.422 1 95.12 120 GLN B O 1
ATOM 2759 N N . GLY B 1 121 ? 17.344 -14.133 -22.359 1 92.5 121 GLY B N 1
ATOM 2760 C CA . GLY B 1 121 ? 16.156 -14.961 -22.359 1 92.5 121 GLY B CA 1
ATOM 2761 C C . GLY B 1 121 ? 16.234 -16.109 -21.359 1 92.5 121 GLY B C 1
ATOM 2762 O O . GLY B 1 121 ? 15.422 -17.031 -21.422 1 92.5 121 GLY B O 1
ATOM 2763 N N . CYS B 1 122 ? 17.188 -16.031 -20.391 1 92 122 CYS B N 1
ATOM 2764 C CA . CYS B 1 122 ? 17.422 -17.188 -19.547 1 92 122 CYS B CA 1
ATOM 2765 C C . CYS B 1 122 ? 16.844 -16.969 -18.156 1 92 122 CYS B C 1
ATOM 2767 O O . CYS B 1 122 ? 16.797 -17.906 -17.344 1 92 122 CYS B O 1
ATOM 2769 N N . TRP B 1 123 ? 16.453 -15.773 -17.844 1 96.19 123 TRP B N 1
ATOM 2770 C CA . TRP B 1 123 ? 16.016 -15.477 -16.484 1 96.19 123 TRP B CA 1
ATOM 2771 C C . TRP B 1 123 ? 14.594 -14.938 -16.469 1 96.19 123 TRP B C 1
ATOM 2773 O O . TRP B 1 123 ? 14.188 -14.211 -17.375 1 96.19 123 TRP B O 1
ATOM 2783 N N . LYS B 1 124 ? 13.789 -15.328 -15.469 1 98 124 LYS B N 1
ATOM 2784 C CA . LYS B 1 124 ? 12.656 -14.492 -15.078 1 98 124 LYS B CA 1
ATOM 2785 C C . LYS B 1 124 ? 13.133 -13.227 -14.383 1 98 124 LYS B C 1
ATOM 2787 O O . LYS B 1 124 ? 14.125 -13.242 -13.648 1 98 124 LYS B O 1
ATOM 2792 N N . MET B 1 125 ? 12.492 -12.141 -14.695 1 98.69 125 MET B N 1
ATOM 2793 C CA . MET B 1 125 ? 12.859 -10.852 -14.117 1 98.69 125 MET B CA 1
ATOM 2794 C C . MET B 1 125 ? 11.68 -10.242 -13.359 1 98.69 125 MET B C 1
ATOM 2796 O O . MET B 1 125 ? 10.57 -10.164 -13.898 1 98.69 125 MET B O 1
ATOM 2800 N N . VAL B 1 126 ? 11.906 -9.82 -12.102 1 98.81 126 VAL B N 1
ATOM 2801 C CA . VAL B 1 126 ? 10.844 -9.273 -11.273 1 98.81 126 VAL B CA 1
ATOM 2802 C C . VAL B 1 126 ? 11.344 -8.016 -10.555 1 98.81 126 VAL B C 1
ATOM 2804 O O . VAL B 1 126 ? 12.5 -7.957 -10.133 1 98.81 126 VAL B O 1
ATOM 2807 N N . VAL B 1 127 ? 10.5 -7.004 -10.523 1 98.88 127 VAL B N 1
ATOM 2808 C CA . VAL B 1 127 ? 10.727 -5.934 -9.562 1 98.88 127 VAL B CA 1
ATOM 2809 C C . VAL B 1 127 ? 10.273 -6.383 -8.172 1 98.88 127 VAL B C 1
ATOM 2811 O O . VAL B 1 127 ? 9.164 -6.887 -8.008 1 98.88 127 VAL B O 1
ATOM 2814 N N . PHE B 1 128 ? 11.141 -6.352 -7.203 1 98.81 128 PHE B N 1
ATOM 2815 C CA . PHE B 1 128 ? 10.844 -6.66 -5.809 1 98.81 128 PHE B CA 1
ATOM 2816 C C . PHE B 1 128 ? 11.195 -5.484 -4.906 1 98.81 128 PHE B C 1
ATOM 2818 O O . PHE B 1 128 ? 12.375 -5.266 -4.594 1 98.81 128 PHE B O 1
ATOM 2825 N N . THR B 1 129 ? 10.133 -4.719 -4.504 1 98.62 129 THR B N 1
ATOM 2826 C CA . THR B 1 129 ? 10.383 -3.439 -3.85 1 98.62 129 THR B CA 1
ATOM 2827 C C . THR B 1 129 ? 9.422 -3.234 -2.68 1 98.62 129 THR B C 1
ATOM 2829 O O . THR B 1 129 ? 8.367 -3.867 -2.619 1 98.62 129 THR B O 1
ATOM 2832 N N . LYS B 1 130 ? 9.883 -2.373 -1.73 1 97.12 130 LYS B N 1
ATOM 2833 C CA . LYS B 1 130 ? 9.023 -1.932 -0.641 1 97.12 130 LYS B CA 1
ATOM 2834 C C . LYS B 1 130 ? 8.273 -0.657 -1.016 1 97.12 130 LYS B C 1
ATOM 2836 O O . LYS B 1 130 ? 8.68 0.063 -1.931 1 97.12 130 LYS B O 1
ATOM 2841 N N . GLY B 1 131 ? 7.137 -0.471 -0.315 1 95.19 131 GLY B N 1
ATOM 2842 C CA . GLY B 1 131 ? 6.469 0.811 -0.476 1 95.19 131 GLY B CA 1
ATOM 2843 C C . GLY B 1 131 ? 4.969 0.681 -0.654 1 95.19 131 GLY B C 1
ATOM 2844 O O . GLY B 1 131 ? 4.371 -0.309 -0.229 1 95.19 131 GLY B O 1
ATOM 2845 N N . GLU B 1 132 ? 4.398 1.736 -1.21 1 96.25 132 GLU B N 1
ATOM 2846 C CA . GLU B 1 132 ? 2.957 1.786 -1.45 1 96.25 132 GLU B CA 1
ATOM 2847 C C . GLU B 1 132 ? 2.619 1.336 -2.869 1 96.25 132 GLU B C 1
ATOM 2849 O O . GLU B 1 132 ? 3.307 1.704 -3.824 1 96.25 132 GLU B O 1
ATOM 2854 N N . LEU B 1 133 ? 1.548 0.634 -3.008 1 97.56 133 LEU B N 1
ATOM 2855 C CA . LEU B 1 133 ? 1.194 -0.034 -4.258 1 97.56 133 LEU B CA 1
ATOM 2856 C C . LEU B 1 133 ? 1.061 0.975 -5.391 1 97.56 133 LEU B C 1
ATOM 2858 O O . LEU B 1 133 ? 1.815 0.924 -6.367 1 97.56 133 LEU B O 1
ATOM 2862 N N . LEU B 1 134 ? 0.197 1.948 -5.227 1 97.5 134 LEU B N 1
ATOM 2863 C CA . LEU B 1 134 ? -0.101 2.869 -6.316 1 97.5 134 LEU B CA 1
ATOM 2864 C C . LEU B 1 134 ? 1.119 3.719 -6.66 1 97.5 134 LEU B C 1
ATOM 2866 O O . LEU B 1 134 ? 1.406 3.953 -7.836 1 97.5 134 LEU B O 1
ATOM 2870 N N . ASP B 1 135 ? 1.837 4.164 -5.68 1 97.44 135 ASP B N 1
ATOM 2871 C CA . ASP B 1 135 ? 3.023 4.984 -5.906 1 97.44 135 ASP B CA 1
ATOM 2872 C C . ASP B 1 135 ? 4.082 4.211 -6.691 1 97.44 135 ASP B C 1
ATOM 2874 O O . ASP B 1 135 ? 4.652 4.73 -7.652 1 97.44 135 ASP B O 1
ATOM 2878 N N . GLN B 1 136 ? 4.344 2.99 -6.27 1 97.62 136 GLN B N 1
ATOM 2879 C CA . GLN B 1 136 ? 5.352 2.178 -6.949 1 97.62 136 GLN B CA 1
ATOM 2880 C C . GLN B 1 136 ? 4.914 1.84 -8.375 1 97.62 136 GLN B C 1
ATOM 2882 O O . GLN B 1 136 ? 5.727 1.872 -9.297 1 97.62 136 GLN B O 1
ATOM 2887 N N . GLU B 1 137 ? 3.662 1.551 -8.531 1 97.31 137 GLU B N 1
ATOM 2888 C CA . GLU B 1 137 ? 3.131 1.276 -9.859 1 97.31 137 GLU B CA 1
ATOM 2889 C C . GLU B 1 137 ? 3.266 2.494 -10.766 1 97.31 137 GLU B C 1
ATOM 2891 O O . GLU B 1 137 ? 3.662 2.369 -11.93 1 97.31 137 GLU B O 1
ATOM 2896 N N . ASN B 1 138 ? 2.947 3.645 -10.242 1 97.12 138 ASN B N 1
ATOM 2897 C CA . ASN B 1 138 ? 3.041 4.879 -11.016 1 97.12 138 ASN B CA 1
ATOM 2898 C C . ASN B 1 138 ? 4.484 5.184 -11.406 1 97.12 138 ASN B C 1
ATOM 2900 O O . ASN B 1 138 ? 4.754 5.559 -12.555 1 97.12 138 ASN B O 1
ATOM 2904 N N . LYS B 1 139 ? 5.414 5.043 -10.477 1 97.69 139 LYS B N 1
ATOM 2905 C CA . LYS B 1 139 ? 6.824 5.273 -10.781 1 97.69 139 LYS B CA 1
ATOM 2906 C C . LYS B 1 139 ? 7.305 4.332 -11.883 1 97.69 139 LYS B C 1
ATOM 2908 O O . LYS B 1 139 ? 8.016 4.75 -12.797 1 97.69 139 LYS B O 1
ATOM 2913 N N . LEU B 1 140 ? 6.91 3.09 -11.742 1 98 140 LEU B N 1
ATOM 2914 C CA . LEU B 1 140 ? 7.312 2.104 -12.742 1 98 140 LEU B CA 1
ATOM 2915 C C . LEU B 1 140 ? 6.734 2.451 -14.109 1 98 140 LEU B C 1
ATOM 2917 O O . LEU B 1 140 ? 7.422 2.346 -15.125 1 98 140 LEU B O 1
ATOM 2921 N N . HIS B 1 141 ? 5.492 2.85 -14.117 1 96.94 141 HIS B N 1
ATOM 2922 C CA . HIS B 1 141 ? 4.852 3.258 -15.359 1 96.94 141 HIS B CA 1
ATOM 2923 C C . HIS B 1 141 ? 5.574 4.445 -15.992 1 96.94 141 HIS B C 1
ATOM 2925 O O . HIS B 1 141 ? 5.914 4.41 -17.172 1 96.94 141 HIS B O 1
ATOM 2931 N N . ARG B 1 142 ? 5.863 5.426 -15.227 1 97.56 142 ARG B N 1
ATOM 2932 C CA . ARG B 1 142 ? 6.512 6.633 -15.727 1 97.56 142 ARG B CA 1
ATOM 2933 C C . ARG B 1 142 ? 7.941 6.34 -16.172 1 97.56 142 ARG B C 1
ATOM 2935 O O . ARG B 1 142 ? 8.461 6.996 -17.078 1 97.56 142 ARG B O 1
ATOM 2942 N N . SER B 1 143 ? 8.555 5.352 -15.578 1 97.94 143 SER B N 1
ATOM 2943 C CA . SER B 1 143 ? 9.938 5.004 -15.891 1 97.94 143 SER B CA 1
ATOM 2944 C C . SER B 1 143 ? 10.047 4.395 -17.281 1 97.94 143 SER B C 1
ATOM 2946 O O . SER B 1 143 ? 11.133 4.391 -17.875 1 97.94 143 SER B O 1
ATOM 2948 N N . GLY B 1 144 ? 8.938 3.779 -17.75 1 98.12 144 GLY B N 1
ATOM 2949 C CA . GLY B 1 144 ? 8.953 3.07 -19.016 1 98.12 144 GLY B CA 1
ATOM 2950 C C . GLY B 1 144 ? 9.602 1.703 -18.938 1 98.12 144 GLY B C 1
ATOM 2951 O O . GLY B 1 144 ? 9.938 1.104 -19.969 1 98.12 144 GLY B O 1
ATOM 2952 N N . LEU B 1 145 ? 9.828 1.205 -17.719 1 98.56 145 LEU B N 1
ATOM 2953 C CA . LEU B 1 145 ? 10.602 -0.018 -17.562 1 98.56 145 LEU B CA 1
ATOM 2954 C C . LEU B 1 145 ? 9.688 -1.222 -17.359 1 98.56 145 LEU B C 1
ATOM 2956 O O . LEU B 1 145 ? 10.156 -2.361 -17.297 1 98.56 145 LEU B O 1
ATOM 2960 N N . ARG B 1 146 ? 8.367 -1.017 -17.281 1 97.81 146 ARG B N 1
ATOM 2961 C CA . ARG B 1 146 ? 7.426 -2.047 -16.859 1 97.81 146 ARG B CA 1
ATOM 2962 C C . ARG B 1 146 ? 7.547 -3.295 -17.719 1 97.81 146 ARG B C 1
ATOM 2964 O O . ARG B 1 146 ? 7.492 -4.418 -17.219 1 97.81 146 ARG B O 1
ATOM 2971 N N . ASP B 1 147 ? 7.809 -3.164 -18.984 1 97.31 147 ASP B N 1
ATOM 2972 C CA . ASP B 1 147 ? 7.711 -4.262 -19.938 1 97.31 147 ASP B CA 1
ATOM 2973 C C . ASP B 1 147 ? 8.938 -5.164 -19.875 1 97.31 147 ASP B C 1
ATOM 2975 O O . ASP B 1 147 ? 8.945 -6.266 -20.422 1 97.31 147 ASP B O 1
ATOM 2979 N N . PHE B 1 148 ? 9.969 -4.754 -19.172 1 98.38 148 PHE B N 1
ATOM 2980 C CA . PHE B 1 148 ? 11.156 -5.586 -19.016 1 98.38 148 PHE B CA 1
ATOM 2981 C C . PHE B 1 148 ? 10.898 -6.707 -18.016 1 98.38 148 PHE B C 1
ATOM 2983 O O . PHE B 1 148 ? 11.648 -7.684 -17.953 1 98.38 148 PHE B O 1
ATOM 2990 N N . PHE B 1 149 ? 9.867 -6.586 -17.188 1 98.5 149 PHE B N 1
ATOM 2991 C CA . PHE B 1 149 ? 9.727 -7.477 -16.047 1 98.5 149 PHE B CA 1
ATOM 2992 C C . PHE B 1 149 ? 8.531 -8.406 -16.219 1 98.5 149 PHE B C 1
ATOM 2994 O O . PHE B 1 149 ? 7.484 -7.996 -16.719 1 98.5 149 PHE B O 1
ATOM 3001 N N . ASP B 1 150 ? 8.703 -9.609 -15.805 1 97.5 150 ASP B N 1
ATOM 3002 C CA . ASP B 1 150 ? 7.633 -10.602 -15.852 1 97.5 150 ASP B CA 1
ATOM 3003 C C . ASP B 1 150 ? 6.566 -10.312 -14.797 1 97.5 150 ASP B C 1
ATOM 3005 O O . ASP B 1 150 ? 5.402 -10.688 -14.969 1 97.5 150 ASP B O 1
ATOM 3009 N N . ASP B 1 151 ? 6.984 -9.68 -13.719 1 97.25 151 ASP B N 1
ATOM 3010 C CA . ASP B 1 151 ? 6.074 -9.344 -12.633 1 97.25 151 ASP B CA 1
ATOM 3011 C C . ASP B 1 151 ? 6.625 -8.195 -11.789 1 97.25 151 ASP B C 1
ATOM 3013 O O . ASP B 1 151 ? 7.789 -7.82 -11.93 1 97.25 151 ASP B O 1
ATOM 3017 N N . VAL B 1 152 ? 5.785 -7.625 -11.062 1 98.19 152 VAL B N 1
ATOM 3018 C CA . VAL B 1 152 ? 6.109 -6.586 -10.086 1 98.19 152 VAL B CA 1
ATOM 3019 C C . VAL B 1 152 ? 5.535 -6.957 -8.719 1 98.19 152 VAL B C 1
ATOM 3021 O O . VAL B 1 152 ? 4.32 -7.109 -8.57 1 98.19 152 VAL B O 1
ATOM 3024 N N . VAL B 1 153 ? 6.422 -7.133 -7.758 1 98.25 153 VAL B N 1
ATOM 3025 C CA . VAL B 1 153 ? 6.016 -7.531 -6.414 1 98.25 153 VAL B CA 1
ATOM 3026 C C . VAL B 1 153 ? 6.379 -6.438 -5.414 1 98.25 153 VAL B C 1
ATOM 3028 O O . VAL B 1 153 ? 7.559 -6.156 -5.195 1 98.25 153 VAL B O 1
ATOM 3031 N N . ILE B 1 154 ? 5.355 -5.824 -4.922 1 98.31 154 ILE B N 1
ATOM 3032 C CA . ILE B 1 154 ? 5.508 -4.785 -3.91 1 98.31 154 ILE B CA 1
ATOM 3033 C C . ILE B 1 154 ? 5.125 -5.336 -2.541 1 98.31 154 ILE B C 1
ATOM 3035 O O . ILE B 1 154 ? 4.074 -5.969 -2.391 1 98.31 154 ILE B O 1
ATOM 3039 N N . VAL B 1 155 ? 5.992 -5.129 -1.542 1 98.06 155 VAL B N 1
ATOM 3040 C CA . VAL B 1 155 ? 5.754 -5.691 -0.217 1 98.06 155 VAL B CA 1
ATOM 3041 C C . VAL B 1 155 ? 5.879 -4.594 0.839 1 98.06 155 VAL B C 1
ATOM 3043 O O . VAL B 1 155 ? 6.469 -3.543 0.584 1 98.06 155 VAL B O 1
ATOM 3046 N N . SER B 1 156 ? 5.297 -4.809 2.01 1 96.94 156 SER B N 1
ATOM 3047 C CA . SER B 1 156 ? 5.418 -3.877 3.125 1 96.94 156 SER B CA 1
ATOM 3048 C C . SER B 1 156 ? 6.828 -3.887 3.703 1 96.94 156 SER B C 1
ATOM 3050 O O . SER B 1 156 ? 7.312 -2.865 4.195 1 96.94 156 SER B O 1
ATOM 3052 N N . ASP B 1 157 ? 7.434 -5.082 3.684 1 96.44 157 ASP B N 1
ATOM 3053 C CA . ASP B 1 157 ? 8.805 -5.246 4.148 1 96.44 157 ASP B CA 1
ATOM 3054 C C . ASP B 1 157 ? 9.492 -6.406 3.436 1 96.44 157 ASP B C 1
ATOM 3056 O O . ASP B 1 157 ? 8.836 -7.363 3.02 1 96.44 157 ASP B O 1
ATOM 3060 N N . LYS B 1 158 ? 10.781 -6.305 3.289 1 97.81 158 LYS B N 1
ATOM 3061 C CA . LYS B 1 158 ? 11.562 -7.398 2.723 1 97.81 158 LYS B CA 1
ATOM 3062 C C . LYS B 1 158 ? 12.211 -8.234 3.82 1 97.81 158 LYS B C 1
ATOM 3064 O O . LYS B 1 158 ? 13.289 -7.895 4.316 1 97.81 158 LYS B O 1
ATOM 3069 N N . THR B 1 159 ? 11.594 -9.32 4.129 1 97.88 159 THR B N 1
ATOM 3070 C CA . THR B 1 159 ? 12.047 -10.266 5.145 1 97.88 159 THR B CA 1
ATOM 3071 C C . THR B 1 159 ? 12.461 -11.586 4.5 1 97.88 159 THR B C 1
ATOM 3073 O O . THR B 1 159 ? 12.156 -11.836 3.334 1 97.88 159 THR B O 1
ATOM 3076 N N . PRO B 1 160 ? 13.195 -12.391 5.23 1 98.62 160 PRO B N 1
ATOM 3077 C CA . PRO B 1 160 ? 13.461 -13.727 4.688 1 98.62 160 PRO B CA 1
ATOM 3078 C C . PRO B 1 160 ? 12.195 -14.438 4.223 1 98.62 160 PRO B C 1
ATOM 3080 O O . PRO B 1 160 ? 12.203 -15.094 3.178 1 98.62 160 PRO B O 1
ATOM 3083 N N . GLU B 1 161 ? 11.125 -14.219 4.902 1 97.62 161 GLU B N 1
ATOM 3084 C CA . GLU B 1 161 ? 9.867 -14.859 4.543 1 97.62 161 GLU B CA 1
ATOM 3085 C C . GLU B 1 161 ? 9.344 -14.344 3.209 1 97.62 161 GLU B C 1
ATOM 3087 O O . GLU B 1 161 ? 8.875 -15.117 2.375 1 97.62 161 GLU B O 1
ATOM 3092 N N . THR B 1 162 ? 9.406 -13.047 3.023 1 98.19 162 THR B N 1
ATOM 3093 C CA . THR B 1 162 ? 8.906 -12.5 1.77 1 98.19 162 THR B CA 1
ATOM 3094 C C . THR B 1 162 ? 9.781 -12.938 0.598 1 98.19 162 THR B C 1
ATOM 3096 O O . THR B 1 162 ? 9.289 -13.117 -0.519 1 98.19 162 THR B O 1
ATOM 3099 N N . TYR B 1 163 ? 11.055 -13.156 0.817 1 98.81 163 TYR B N 1
ATOM 3100 C CA . TYR B 1 163 ? 11.938 -13.672 -0.223 1 98.81 163 TYR B CA 1
ATOM 3101 C C . TYR B 1 163 ? 11.586 -15.117 -0.569 1 98.81 163 TYR B C 1
ATOM 3103 O O . TYR B 1 163 ? 11.578 -15.492 -1.743 1 98.81 163 TYR B O 1
ATOM 3111 N 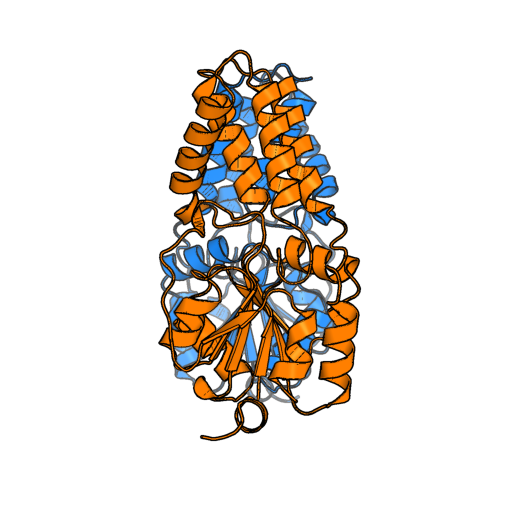N . ARG B 1 164 ? 11.312 -15.922 0.463 1 98.56 164 ARG B N 1
ATOM 3112 C CA . ARG B 1 164 ? 10.875 -17.281 0.214 1 98.56 164 ARG B CA 1
ATOM 3113 C C . ARG B 1 164 ? 9.578 -17.312 -0.585 1 98.56 164 ARG B C 1
ATOM 3115 O O . ARG B 1 164 ? 9.422 -18.109 -1.515 1 98.56 164 ARG B O 1
ATOM 3122 N N . GLN B 1 165 ? 8.688 -16.438 -0.207 1 97.31 165 GLN B N 1
ATOM 3123 C CA . GLN B 1 165 ? 7.418 -16.344 -0.913 1 97.31 165 GLN B CA 1
ATOM 3124 C C . GLN B 1 165 ? 7.621 -15.922 -2.365 1 97.31 165 GLN B C 1
ATOM 3126 O O . GLN B 1 165 ? 6.926 -16.406 -3.262 1 97.31 165 GLN B O 1
ATOM 3131 N N . LEU B 1 166 ? 8.531 -14.977 -2.586 1 98.12 166 LEU B N 1
ATOM 3132 C CA . LEU B 1 166 ? 8.852 -14.531 -3.938 1 98.12 166 LEU B CA 1
ATOM 3133 C C . LEU B 1 166 ? 9.328 -15.703 -4.793 1 98.12 166 LEU B C 1
ATOM 3135 O O . LEU B 1 166 ? 8.828 -15.898 -5.906 1 98.12 166 LEU B O 1
ATOM 3139 N N . CYS B 1 167 ? 10.227 -16.5 -4.25 1 98.38 167 CYS B N 1
ATOM 3140 C CA . CYS B 1 167 ? 10.758 -17.641 -4.988 1 98.38 167 CYS B CA 1
ATOM 3141 C C . CYS B 1 167 ? 9.672 -18.672 -5.262 1 98.38 167 CYS B C 1
ATOM 3143 O O . CYS B 1 167 ? 9.578 -19.203 -6.371 1 98.38 167 CYS B O 1
ATOM 3145 N N . ALA B 1 168 ? 8.852 -18.891 -4.27 1 96.31 168 ALA B N 1
ATOM 3146 C CA . ALA B 1 168 ? 7.746 -19.828 -4.438 1 96.31 168 ALA B CA 1
ATOM 3147 C C . ALA B 1 168 ? 6.816 -19.391 -5.562 1 96.31 168 ALA B C 1
ATOM 3149 O O . ALA B 1 168 ? 6.359 -20.203 -6.359 1 96.31 168 ALA B O 1
ATOM 3150 N N . ARG B 1 169 ? 6.559 -18.156 -5.633 1 94.44 169 ARG B N 1
ATOM 3151 C CA . ARG B 1 169 ? 5.695 -17.578 -6.652 1 94.44 169 ARG B CA 1
ATOM 3152 C C . ARG B 1 169 ? 6.238 -17.859 -8.055 1 94.44 169 ARG B C 1
ATOM 3154 O O . ARG B 1 169 ? 5.465 -18.031 -9 1 94.44 169 ARG B O 1
ATOM 3161 N N . PHE B 1 170 ? 7.516 -17.922 -8.156 1 96.31 170 PHE B N 1
ATOM 3162 C CA . PHE B 1 170 ? 8.141 -18.094 -9.461 1 96.31 170 PHE B CA 1
ATOM 3163 C C . PHE B 1 170 ? 8.578 -19.547 -9.664 1 96.31 170 PHE B C 1
ATOM 3165 O O . PHE B 1 170 ? 9.25 -19.859 -10.656 1 96.31 170 PHE B O 1
ATOM 3172 N N . GLY B 1 171 ? 8.281 -20.391 -8.688 1 95.31 171 GLY B N 1
ATOM 3173 C CA . GLY B 1 171 ? 8.57 -21.812 -8.812 1 95.31 171 GLY B CA 1
ATOM 3174 C C . GLY B 1 171 ? 10.055 -22.125 -8.789 1 95.31 171 GLY B C 1
ATOM 3175 O O . GLY B 1 171 ? 10.516 -23.016 -9.5 1 95.31 171 GLY B O 1
ATOM 3176 N N . CYS B 1 172 ? 10.82 -21.375 -8.047 1 96.62 172 CYS B N 1
ATOM 3177 C CA . CYS B 1 172 ? 12.258 -21.625 -7.957 1 96.62 172 CYS B CA 1
ATOM 3178 C C . CYS B 1 172 ? 12.703 -21.734 -6.504 1 96.62 172 CYS B C 1
ATOM 3180 O O . CYS B 1 172 ? 11.961 -21.359 -5.594 1 96.62 172 CYS B O 1
ATOM 3182 N N . GLU B 1 173 ? 13.805 -22.328 -6.32 1 98.19 173 GLU B N 1
ATOM 3183 C CA . GLU B 1 173 ? 14.422 -22.375 -5 1 98.19 173 GLU B CA 1
ATOM 3184 C C . GLU B 1 173 ? 15.148 -21.062 -4.684 1 98.19 173 GLU B C 1
ATOM 3186 O O . GLU B 1 173 ? 15.508 -20.312 -5.59 1 98.19 173 GLU B O 1
ATOM 3191 N N . THR B 1 174 ? 15.383 -20.828 -3.377 1 98.5 174 THR B N 1
ATOM 3192 C CA . THR B 1 174 ? 15.984 -19.562 -2.969 1 98.5 174 THR B CA 1
ATOM 3193 C C . THR B 1 174 ? 17.422 -19.453 -3.479 1 98.5 174 THR B C 1
ATOM 3195 O O . THR B 1 174 ? 17.906 -18.344 -3.725 1 98.5 174 THR B O 1
ATOM 3198 N N . ASP B 1 175 ? 18.078 -20.531 -3.705 1 98.06 175 ASP B N 1
ATOM 3199 C CA . ASP B 1 175 ? 19.469 -20.469 -4.168 1 98.06 175 ASP B CA 1
ATOM 3200 C C . ASP B 1 175 ? 19.531 -20.156 -5.664 1 98.06 175 ASP B C 1
ATOM 3202 O O . ASP B 1 175 ? 20.609 -19.984 -6.223 1 98.06 175 ASP B O 1
ATOM 3206 N N . GLU B 1 176 ? 18.391 -20.047 -6.266 1 98.38 176 GLU B N 1
ATOM 3207 C CA . GLU B 1 176 ? 18.297 -19.656 -7.672 1 98.38 176 GLU B CA 1
ATOM 3208 C C . GLU B 1 176 ? 17.984 -18.172 -7.812 1 98.38 176 GLU B C 1
ATOM 3210 O O . GLU B 1 176 ? 17.844 -17.672 -8.93 1 98.38 176 GLU B O 1
ATOM 3215 N N . LEU B 1 177 ? 17.859 -17.484 -6.734 1 98.69 177 LEU B N 1
ATOM 3216 C CA . LEU B 1 177 ? 17.516 -16.062 -6.707 1 98.69 177 LEU B CA 1
ATOM 3217 C C . LEU B 1 177 ? 18.766 -15.203 -6.715 1 98.69 177 LEU B C 1
ATOM 3219 O O . LEU B 1 177 ? 19.719 -15.469 -5.98 1 98.69 177 LEU B O 1
ATOM 3223 N N . LEU B 1 178 ? 18.812 -14.18 -7.539 1 98.81 178 LEU B N 1
ATOM 3224 C CA . LEU B 1 178 ? 19.75 -13.07 -7.438 1 98.81 178 LEU B CA 1
ATOM 3225 C C . LEU B 1 178 ? 19 -11.758 -7.211 1 98.81 178 LEU B C 1
ATOM 3227 O O . LEU B 1 178 ? 18.234 -11.32 -8.062 1 98.81 178 LEU B O 1
ATOM 3231 N N . MET B 1 179 ? 19.219 -11.164 -6.086 1 98.94 179 MET B N 1
ATOM 3232 C CA . MET B 1 179 ? 18.641 -9.875 -5.738 1 98.94 179 MET B CA 1
ATOM 3233 C C . MET B 1 179 ? 19.609 -8.742 -6.031 1 98.94 179 MET B C 1
ATOM 3235 O O . MET B 1 179 ? 20.766 -8.766 -5.57 1 98.94 179 MET B O 1
ATOM 3239 N N . VAL B 1 180 ? 19.156 -7.801 -6.852 1 98.94 180 VAL B N 1
ATOM 3240 C CA . VAL B 1 180 ? 19.938 -6.617 -7.184 1 98.94 180 VAL B CA 1
ATOM 3241 C C . VAL B 1 180 ? 19.328 -5.387 -6.52 1 98.94 180 VAL B C 1
ATOM 3243 O O . VAL B 1 180 ? 18.172 -5.039 -6.785 1 98.94 180 VAL B O 1
ATOM 3246 N N . GLY B 1 181 ? 20.062 -4.746 -5.652 1 98.69 181 GLY B N 1
ATOM 3247 C CA . GLY B 1 181 ? 19.484 -3.59 -4.992 1 98.69 181 GLY B CA 1
ATOM 3248 C C . GLY B 1 181 ? 20.516 -2.707 -4.316 1 98.69 181 GLY B C 1
ATOM 3249 O O . GLY B 1 181 ? 21.703 -3.041 -4.281 1 98.69 181 GLY B O 1
ATOM 3250 N N . ASN B 1 182 ? 20.094 -1.629 -3.785 1 98.31 182 ASN B N 1
ATOM 3251 C CA . ASN B 1 182 ? 20.984 -0.633 -3.203 1 98.31 182 ASN B CA 1
ATOM 3252 C C . ASN B 1 182 ? 21.062 -0.771 -1.685 1 98.31 182 ASN B C 1
ATOM 3254 O O . ASN B 1 182 ? 21.953 -0.204 -1.052 1 98.31 182 ASN B O 1
ATOM 3258 N N . SER B 1 183 ? 20.141 -1.401 -1.086 1 97.75 183 SER B N 1
ATOM 3259 C CA . SER B 1 183 ? 20.078 -1.472 0.37 1 97.75 183 SER B CA 1
ATOM 3260 C C . SER B 1 183 ? 20.672 -2.779 0.885 1 97.75 183 SER B C 1
ATOM 3262 O O . SER B 1 183 ? 20.141 -3.857 0.61 1 97.75 183 SER B O 1
ATOM 3264 N N . PHE B 1 184 ? 21.734 -2.68 1.652 1 97.94 184 PHE B N 1
ATOM 3265 C CA . PHE B 1 184 ? 22.281 -3.887 2.254 1 97.94 184 PHE B CA 1
ATOM 3266 C C . PHE B 1 184 ? 21.281 -4.52 3.215 1 97.94 184 PHE B C 1
ATOM 3268 O O . PHE B 1 184 ? 21.094 -5.738 3.209 1 97.94 184 PHE B O 1
ATOM 3275 N N . ARG B 1 185 ? 20.625 -3.709 3.918 1 96.75 185 ARG B N 1
ATOM 3276 C CA . ARG B 1 185 ? 19.688 -4.148 4.953 1 96.75 185 ARG B CA 1
ATOM 3277 C C . ARG B 1 185 ? 18.484 -4.848 4.344 1 96.75 185 ARG B C 1
ATOM 3279 O O . ARG B 1 185 ? 18.047 -5.891 4.832 1 96.75 185 ARG B O 1
ATOM 3286 N N . SER B 1 186 ? 17.906 -4.285 3.244 1 97.5 186 SER B N 1
ATOM 3287 C CA . SER B 1 186 ? 16.625 -4.762 2.744 1 97.5 186 SER B CA 1
ATOM 3288 C C . SER B 1 186 ? 16.797 -5.66 1.524 1 97.5 186 SER B C 1
ATOM 3290 O O . SER B 1 186 ? 15.992 -6.555 1.282 1 97.5 186 SER B O 1
ATOM 3292 N N . ASP B 1 187 ? 17.875 -5.422 0.766 1 98.56 187 ASP B N 1
ATOM 3293 C CA . ASP B 1 187 ? 18.016 -6.16 -0.487 1 98.56 187 ASP B CA 1
ATOM 3294 C C . ASP B 1 187 ? 19.047 -7.277 -0.352 1 98.56 187 ASP B C 1
ATOM 3296 O O . ASP B 1 187 ? 18.859 -8.367 -0.89 1 98.56 187 ASP B O 1
ATOM 3300 N N . VAL B 1 188 ? 20.125 -7.039 0.393 1 98.38 188 VAL B N 1
ATOM 3301 C CA . VAL B 1 188 ? 21.234 -7.969 0.424 1 98.38 188 VAL B CA 1
ATOM 3302 C C . VAL B 1 188 ? 21.047 -8.977 1.557 1 98.38 188 VAL B C 1
ATOM 3304 O O . VAL B 1 188 ? 20.938 -10.18 1.314 1 98.38 188 VAL B O 1
ATOM 3307 N N . GLU B 1 189 ? 20.906 -8.508 2.715 1 98.38 189 GLU B N 1
ATOM 3308 C CA . GLU B 1 189 ? 20.953 -9.344 3.912 1 98.38 189 GLU B CA 1
ATOM 3309 C C . GLU B 1 189 ? 19.859 -10.398 3.906 1 98.38 189 GLU B C 1
ATOM 3311 O O . GLU B 1 189 ? 20.125 -11.586 4.059 1 98.38 189 GLU B O 1
ATOM 3316 N N . PRO B 1 190 ? 18.625 -10.031 3.691 1 98.69 190 PRO B N 1
ATOM 3317 C CA . PRO B 1 190 ? 17.578 -11.062 3.725 1 98.69 190 PRO B CA 1
ATOM 3318 C C . PRO B 1 190 ? 17.703 -12.062 2.582 1 98.69 190 PRO B C 1
ATOM 3320 O O . PRO B 1 190 ? 17.359 -13.234 2.744 1 98.69 190 PRO B O 1
ATOM 3323 N N . ALA B 1 191 ? 18.188 -11.633 1.419 1 98.75 191 ALA B N 1
ATOM 3324 C CA . ALA B 1 191 ? 18.406 -12.547 0.302 1 98.75 191 ALA B CA 1
ATOM 3325 C C . ALA B 1 191 ? 19.453 -13.609 0.66 1 98.75 191 ALA B C 1
ATOM 3327 O O . ALA B 1 191 ? 19.25 -14.797 0.405 1 98.75 191 ALA B O 1
ATOM 3328 N N . LEU B 1 192 ? 20.516 -13.195 1.306 1 98.62 192 LEU B N 1
ATOM 3329 C CA . LEU B 1 192 ? 21.562 -14.109 1.71 1 98.62 192 LEU B CA 1
ATOM 3330 C C . LEU B 1 192 ? 21.078 -15.07 2.791 1 98.62 192 LEU B C 1
ATOM 3332 O O . LEU B 1 192 ? 21.438 -16.25 2.795 1 98.62 192 LEU B O 1
ATOM 3336 N N . GLN B 1 193 ? 20.234 -14.578 3.662 1 98.5 193 GLN B N 1
ATOM 3337 C CA . GLN B 1 193 ? 19.734 -15.367 4.781 1 98.5 193 GLN B CA 1
ATOM 3338 C C . GLN B 1 193 ? 18.922 -16.562 4.293 1 98.5 193 GLN B C 1
ATOM 3340 O O . GLN B 1 193 ? 18.891 -17.609 4.949 1 98.5 193 GLN B O 1
ATOM 3345 N N . VAL B 1 194 ? 18.312 -16.453 3.166 1 98.62 194 VAL B N 1
ATOM 3346 C CA . VAL B 1 194 ? 17.469 -17.531 2.682 1 98.62 194 VAL B CA 1
ATOM 3347 C C . VAL B 1 194 ? 18.25 -18.391 1.683 1 98.62 194 VAL B C 1
ATOM 3349 O O . VAL B 1 194 ? 17.688 -19.266 1.032 1 98.62 194 VAL B O 1
ATOM 3352 N N . GLY B 1 195 ? 19.531 -18.062 1.527 1 98.31 195 GLY B N 1
ATOM 3353 C CA . GLY B 1 195 ? 20.391 -18.875 0.681 1 98.31 195 GLY B CA 1
ATOM 3354 C C . GLY B 1 195 ? 20.5 -18.344 -0.739 1 98.31 195 GLY B C 1
ATOM 3355 O O . GLY B 1 195 ? 21.047 -19.016 -1.614 1 98.31 195 GLY B O 1
ATOM 3356 N N . GLY B 1 196 ? 19.938 -17.172 -0.977 1 98.56 196 GLY B N 1
ATOM 3357 C CA . GLY B 1 196 ? 20.047 -16.547 -2.289 1 98.56 196 GLY B CA 1
ATOM 3358 C C . GLY B 1 196 ? 21.344 -15.812 -2.506 1 98.56 196 GLY B C 1
ATOM 3359 O O . GLY B 1 196 ? 22.219 -15.82 -1.634 1 98.56 196 GLY B O 1
ATOM 3360 N N . SER B 1 197 ? 21.5 -15.281 -3.684 1 98.69 197 SER B N 1
ATOM 3361 C CA . SER B 1 197 ? 22.625 -14.414 -4.047 1 98.69 197 SER B CA 1
ATOM 3362 C C . SER B 1 197 ? 22.188 -12.961 -4.133 1 98.69 197 SER B C 1
ATOM 3364 O O . SER B 1 197 ? 21.016 -12.664 -4.305 1 98.69 197 SER B O 1
ATOM 3366 N N . ALA B 1 198 ? 23.156 -12.094 -4.008 1 98.75 198 ALA B N 1
ATOM 3367 C CA . ALA B 1 198 ? 22.812 -10.672 -4.016 1 98.75 198 ALA B CA 1
ATOM 3368 C C . ALA B 1 198 ? 23.891 -9.859 -4.73 1 98.75 198 ALA B C 1
ATOM 3370 O O . ALA B 1 198 ? 25.078 -10.195 -4.656 1 98.75 198 ALA B O 1
ATOM 3371 N N . VAL B 1 199 ? 23.453 -8.891 -5.398 1 98.75 199 VAL B N 1
ATOM 3372 C CA . VAL B 1 199 ? 24.312 -7.832 -5.926 1 98.75 199 VAL B CA 1
ATOM 3373 C C . VAL B 1 199 ? 23.969 -6.508 -5.246 1 98.75 199 VAL B C 1
ATOM 3375 O O . VAL B 1 199 ? 22.828 -6.023 -5.359 1 98.75 199 VAL B O 1
ATOM 3378 N N . HIS B 1 200 ? 24.938 -6.016 -4.574 1 98.62 200 HIS B N 1
ATOM 3379 C CA . HIS B 1 200 ? 24.797 -4.723 -3.908 1 98.62 200 HIS B CA 1
ATOM 3380 C C . HIS B 1 200 ? 25.312 -3.594 -4.789 1 98.62 200 HIS B C 1
ATOM 3382 O O . HIS B 1 200 ? 26.469 -3.613 -5.211 1 98.62 200 HIS B O 1
ATOM 3388 N N . ILE B 1 201 ? 24.438 -2.656 -5.113 1 98.12 201 ILE B N 1
ATOM 3389 C CA . ILE B 1 201 ? 24.812 -1.44 -5.82 1 98.12 201 ILE B CA 1
ATOM 3390 C C . ILE B 1 201 ? 24.5 -0.22 -4.957 1 98.12 201 ILE B C 1
ATOM 3392 O O . ILE B 1 201 ? 23.406 0.326 -5.016 1 98.12 201 ILE B O 1
ATOM 3396 N N . PRO B 1 202 ? 25.469 0.176 -4.22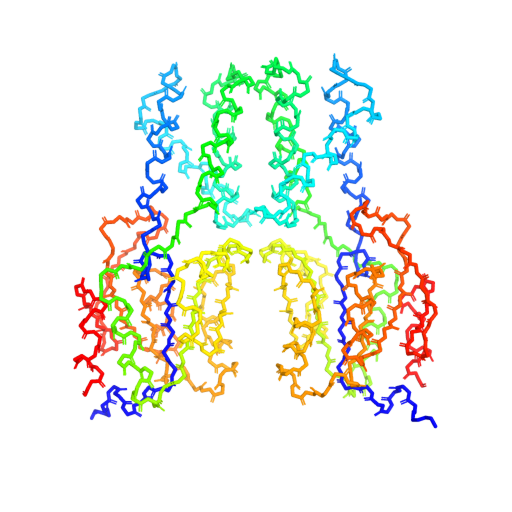3 1 95.12 202 PRO B N 1
ATOM 3397 C CA . PRO B 1 202 ? 25.219 1.299 -3.32 1 95.12 202 PRO B CA 1
ATOM 3398 C C . PRO B 1 202 ? 24.766 2.559 -4.055 1 95.12 202 PRO B C 1
ATOM 3400 O O . PRO B 1 202 ? 25.203 2.814 -5.18 1 95.12 202 PRO B O 1
ATOM 3403 N N . PHE B 1 203 ? 23.906 3.326 -3.457 1 92.31 203 PHE B N 1
ATOM 3404 C CA . PHE B 1 203 ? 23.453 4.633 -3.934 1 92.31 203 PHE B CA 1
ATOM 3405 C C . PHE B 1 203 ? 24.062 5.75 -3.088 1 92.31 203 PHE B C 1
ATOM 3407 O O . PHE B 1 203 ? 24.328 5.555 -1.903 1 92.31 203 PHE B O 1
ATOM 3414 N N . HIS B 1 204 ? 24.359 6.84 -3.688 1 85.69 204 HIS B N 1
ATOM 3415 C CA . HIS B 1 204 ? 25.109 7.898 -3.012 1 85.69 204 HIS B CA 1
ATOM 3416 C C . HIS B 1 204 ? 24.297 8.477 -1.849 1 85.69 204 HIS B C 1
ATOM 3418 O O . HIS B 1 204 ? 24.875 9.008 -0.897 1 85.69 204 HIS B O 1
ATOM 3424 N N . THR B 1 205 ? 23 8.438 -1.924 1 84.56 205 THR B N 1
ATOM 3425 C CA . THR B 1 205 ? 22.125 8.828 -0.828 1 84.56 205 THR B CA 1
ATOM 3426 C C . THR B 1 205 ? 21.406 7.613 -0.248 1 84.56 205 THR B C 1
ATOM 3428 O O . THR B 1 205 ? 20.828 6.816 -0.989 1 84.56 205 THR B O 1
ATOM 3431 N N . GLU B 1 206 ? 21.562 7.5 1.089 1 82.38 206 GLU B N 1
ATOM 3432 C CA . GLU B 1 206 ? 20.922 6.375 1.762 1 82.38 206 GLU B CA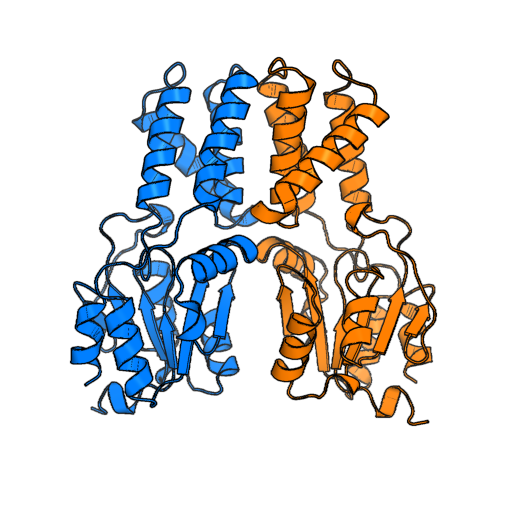 1
ATOM 3433 C C . GLU B 1 206 ? 20.016 6.852 2.887 1 82.38 206 GLU B C 1
ATOM 3435 O O . GLU B 1 206 ? 20.359 7.766 3.637 1 82.38 206 GLU B O 1
ATOM 3440 N N . TRP B 1 207 ? 18.859 6.273 2.887 1 83.62 207 TRP B N 1
ATOM 3441 C CA . TRP B 1 207 ? 17.938 6.547 3.988 1 83.62 207 TRP B CA 1
ATOM 3442 C C . TRP B 1 207 ? 18.516 6.055 5.312 1 83.62 207 TRP B C 1
ATOM 3444 O O . TRP B 1 207 ? 19.062 4.953 5.387 1 83.62 207 TRP B O 1
ATOM 3454 N N . GLN B 1 208 ? 18.344 6.883 6.312 1 84.25 208 GLN B N 1
ATOM 3455 C CA . GLN B 1 208 ? 18.953 6.598 7.609 1 84.25 208 GLN B CA 1
ATOM 3456 C C . GLN B 1 208 ? 18.469 5.258 8.164 1 84.25 208 GLN B C 1
ATOM 3458 O O . GLN B 1 208 ? 19.234 4.543 8.82 1 84.25 208 GLN B O 1
ATOM 3463 N N . HIS B 1 209 ? 17.297 4.895 7.883 1 86 209 HIS B N 1
ATOM 3464 C CA . HIS B 1 209 ? 16.719 3.664 8.406 1 86 209 HIS B CA 1
ATOM 3465 C C . HIS B 1 209 ? 17.266 2.443 7.68 1 86 209 HIS B C 1
ATOM 3467 O O . HIS B 1 209 ? 17.062 1.309 8.117 1 86 209 HIS B O 1
ATOM 3473 N N . GLU B 1 210 ? 18.016 2.654 6.629 1 87.44 210 GLU B N 1
ATOM 3474 C CA . GLU B 1 210 ? 18.547 1.547 5.836 1 87.44 210 GLU B CA 1
ATOM 3475 C C . GLU B 1 210 ? 20.031 1.342 6.094 1 87.44 210 GLU B C 1
ATOM 3477 O O . GLU B 1 210 ? 20.625 0.382 5.602 1 87.44 210 GLU B O 1
ATOM 3482 N N . VAL B 1 211 ? 20.609 2.195 6.871 1 85.88 211 VAL B N 1
ATOM 3483 C CA . VAL B 1 211 ? 22.016 2.08 7.184 1 85.88 211 VAL B CA 1
ATOM 3484 C C . VAL B 1 211 ? 22.25 0.885 8.102 1 85.88 211 VAL B C 1
ATOM 3486 O O . VAL B 1 211 ? 21.562 0.729 9.117 1 85.88 211 VAL B O 1
ATOM 3489 N N . THR B 1 212 ? 23.141 -0.001 7.676 1 88 212 THR B N 1
ATOM 3490 C CA . THR B 1 212 ? 23.516 -1.177 8.453 1 88 212 THR B CA 1
ATOM 3491 C C . THR B 1 212 ? 24.969 -1.557 8.188 1 88 212 THR B C 1
ATOM 3493 O O . THR B 1 212 ? 25.594 -1.05 7.25 1 88 212 THR B O 1
ATOM 3496 N N . ARG B 1 213 ? 25.5 -2.404 9.07 1 89.06 213 ARG B N 1
ATOM 3497 C CA . ARG B 1 213 ? 26.859 -2.912 8.867 1 89.06 213 ARG B CA 1
ATOM 3498 C C . ARG B 1 213 ? 26.906 -3.889 7.695 1 89.06 213 ARG B C 1
ATOM 3500 O O . ARG B 1 213 ? 26.125 -4.84 7.641 1 89.06 213 ARG B O 1
ATOM 3507 N N . GLU B 1 214 ? 27.781 -3.629 6.812 1 92.88 214 GLU B N 1
ATOM 3508 C CA . GLU B 1 214 ? 27.984 -4.512 5.672 1 92.88 214 GLU B CA 1
ATOM 3509 C C . GLU B 1 214 ? 29.031 -5.59 5.988 1 92.88 214 GLU B C 1
ATOM 3511 O O . GLU B 1 214 ? 29.891 -5.391 6.84 1 92.88 214 GLU B O 1
ATOM 3516 N N . TYR B 1 215 ? 28.844 -6.73 5.348 1 94.56 215 TYR B N 1
ATOM 3517 C CA . TYR B 1 215 ? 29.797 -7.824 5.516 1 94.56 215 TYR B CA 1
ATOM 3518 C C . TYR B 1 215 ? 30.016 -8.57 4.203 1 94.56 215 TYR B C 1
ATOM 3520 O O . TYR B 1 215 ? 29.203 -8.453 3.279 1 94.56 215 TYR B O 1
ATOM 3528 N N . ALA B 1 216 ? 31.141 -9.25 4.121 1 95.25 216 ALA B N 1
ATOM 3529 C CA . ALA B 1 216 ? 31.438 -10.07 2.949 1 95.25 216 ALA B CA 1
ATOM 3530 C C . ALA B 1 216 ? 30.688 -11.391 3.002 1 95.25 216 ALA B C 1
ATOM 3532 O O . ALA B 1 216 ? 30.328 -11.875 4.082 1 95.25 216 ALA B O 1
ATOM 3533 N N . HIS B 1 217 ? 30.422 -11.883 1.832 1 96.5 217 HIS B N 1
ATOM 3534 C CA . HIS B 1 217 ? 29.766 -13.172 1.687 1 96.5 217 HIS B CA 1
ATOM 3535 C C . HIS B 1 217 ? 30.078 -13.805 0.336 1 96.5 217 HIS B C 1
ATOM 3537 O O . HIS B 1 217 ? 30.219 -13.102 -0.667 1 96.5 217 HIS B O 1
ATOM 3543 N N . GLU B 1 218 ? 30.141 -15.094 0.224 1 96.12 218 GLU B N 1
ATOM 3544 C CA . GLU B 1 218 ? 30.547 -15.805 -0.988 1 96.12 218 GLU B CA 1
ATOM 3545 C C . GLU B 1 218 ? 29.516 -15.609 -2.104 1 96.12 218 GLU B C 1
ATOM 3547 O O . GLU B 1 218 ? 29.859 -15.734 -3.285 1 96.12 218 GLU B O 1
ATOM 3552 N N . ARG B 1 219 ? 28.312 -15.273 -1.741 1 97.75 219 ARG B N 1
ATOM 3553 C CA . ARG B 1 219 ? 27.25 -15.117 -2.729 1 97.75 219 ARG B CA 1
ATOM 3554 C C . ARG B 1 219 ? 26.891 -13.648 -2.908 1 97.75 219 ARG B C 1
ATOM 3556 O O . ARG B 1 219 ? 25.781 -13.328 -3.357 1 97.75 219 ARG B O 1
ATOM 3563 N N . LEU B 1 220 ? 27.719 -12.781 -2.449 1 98.44 220 LEU B N 1
ATOM 3564 C CA . LEU B 1 220 ? 27.5 -11.344 -2.537 1 98.44 220 LEU B CA 1
ATOM 3565 C C . LEU B 1 220 ? 28.531 -10.695 -3.447 1 98.44 220 LEU B C 1
ATOM 3567 O O . LEU B 1 220 ? 29.734 -10.953 -3.312 1 98.44 220 LEU B O 1
ATOM 3571 N N . TRP B 1 221 ? 28.078 -9.898 -4.375 1 98.25 221 TRP B N 1
ATOM 3572 C CA . TRP B 1 221 ? 28.922 -9.031 -5.195 1 98.25 221 TRP B CA 1
ATOM 3573 C C . TRP B 1 221 ? 28.531 -7.566 -5.016 1 98.25 221 TRP B C 1
ATOM 3575 O O . TRP B 1 221 ? 27.344 -7.238 -4.898 1 98.25 221 TRP B O 1
ATOM 3585 N N . THR B 1 222 ? 29.453 -6.742 -5.008 1 98 222 THR B N 1
ATOM 3586 C CA . THR B 1 222 ? 29.219 -5.301 -4.992 1 98 222 THR B CA 1
ATOM 3587 C C . THR B 1 222 ? 29.688 -4.664 -6.297 1 98 222 THR B C 1
ATOM 3589 O O . THR B 1 222 ? 30.812 -4.891 -6.746 1 98 222 THR B O 1
ATOM 3592 N N . LEU B 1 223 ? 28.797 -3.943 -6.918 1 98.12 223 LEU B N 1
ATOM 3593 C CA . LEU B 1 223 ? 29.094 -3.26 -8.172 1 98.12 223 LEU B CA 1
ATOM 3594 C C . LEU B 1 223 ? 29 -1.747 -8 1 98.12 223 LEU B C 1
ATOM 3596 O O . LEU B 1 223 ? 28.344 -1.261 -7.078 1 98.12 223 LEU B O 1
ATOM 3600 N N . ARG B 1 224 ? 29.672 -1.021 -8.914 1 96.81 224 ARG B N 1
ATOM 3601 C CA . ARG B 1 224 ? 29.609 0.438 -8.898 1 96.81 224 ARG B CA 1
ATOM 3602 C C . ARG B 1 224 ? 28.312 0.943 -9.523 1 96.81 224 ARG B C 1
ATOM 3604 O O . ARG B 1 224 ? 27.859 2.041 -9.211 1 96.81 224 ARG B O 1
ATOM 3611 N N . GLY B 1 225 ? 27.797 0.134 -10.414 1 97.75 225 GLY B N 1
ATOM 3612 C CA . GLY B 1 225 ? 26.562 0.46 -11.117 1 97.75 225 GLY B CA 1
ATOM 3613 C C . GLY B 1 225 ? 25.938 -0.732 -11.828 1 97.75 225 GLY B C 1
ATOM 3614 O O . GLY B 1 225 ? 26.609 -1.753 -12.023 1 97.75 225 GLY B O 1
ATOM 3615 N N . ILE B 1 226 ? 24.719 -0.55 -12.203 1 98.44 226 ILE B N 1
ATOM 3616 C CA . ILE B 1 226 ? 23.922 -1.649 -12.742 1 98.44 226 ILE B CA 1
ATOM 3617 C C . ILE B 1 226 ? 24.484 -2.064 -14.102 1 98.44 226 ILE B C 1
ATOM 3619 O O . ILE B 1 226 ? 24.281 -3.199 -14.539 1 98.44 226 ILE B O 1
ATOM 3623 N N . ALA B 1 227 ? 25.25 -1.179 -14.75 1 98.19 227 ALA B N 1
ATOM 3624 C CA . ALA B 1 227 ? 25.828 -1.441 -16.078 1 98.19 227 ALA B CA 1
ATOM 3625 C C . ALA B 1 227 ? 26.875 -2.549 -16.016 1 98.19 227 ALA B C 1
ATOM 3627 O O . ALA B 1 227 ? 27.25 -3.109 -17.031 1 98.19 227 ALA B O 1
ATOM 3628 N N . GLU B 1 228 ? 27.312 -2.877 -14.836 1 98.31 228 GLU B N 1
ATOM 3629 C CA . GLU B 1 228 ? 28.328 -3.914 -14.664 1 98.31 228 GLU B CA 1
ATOM 3630 C C . GLU B 1 228 ? 27.688 -5.297 -14.539 1 98.31 228 GLU B C 1
ATOM 3632 O O . GLU B 1 228 ? 28.375 -6.312 -14.555 1 98.31 228 GLU B O 1
ATOM 3637 N N . LEU B 1 229 ? 26.375 -5.34 -14.445 1 98.06 229 LEU B N 1
ATOM 3638 C CA . LEU B 1 229 ? 25.656 -6.586 -14.18 1 98.06 229 LEU B CA 1
ATOM 3639 C C . LEU B 1 229 ? 25.828 -7.566 -15.336 1 98.06 229 LEU B C 1
ATOM 3641 O O . LEU B 1 229 ? 26.062 -8.758 -15.117 1 98.06 229 LEU B O 1
ATOM 3645 N N . PRO B 1 230 ? 25.812 -7.09 -16.609 1 97.62 230 PRO B N 1
ATOM 3646 C CA . PRO B 1 230 ? 26 -8.023 -17.734 1 97.62 230 PRO B CA 1
ATOM 3647 C C . PRO B 1 230 ? 27.344 -8.742 -17.688 1 97.62 230 PRO B C 1
ATOM 3649 O O . PRO B 1 230 ? 27.406 -9.945 -17.953 1 97.62 230 PRO B O 1
ATOM 3652 N N . ALA B 1 231 ? 28.359 -8.07 -17.297 1 96.94 231 ALA B N 1
ATOM 3653 C CA . ALA B 1 231 ? 29.688 -8.695 -17.219 1 96.94 231 ALA B CA 1
ATOM 3654 C C . ALA B 1 231 ? 29.719 -9.773 -16.125 1 96.94 231 ALA B C 1
ATOM 3656 O O . ALA B 1 231 ? 30.375 -10.805 -16.297 1 96.94 231 ALA B O 1
ATOM 3657 N N . LEU B 1 232 ? 28.984 -9.531 -15.039 1 96.56 232 LEU B N 1
ATOM 3658 C CA . LEU B 1 232 ? 28.922 -10.484 -13.938 1 96.56 232 LEU B CA 1
ATOM 3659 C C . LEU B 1 232 ? 28.156 -11.742 -14.352 1 96.56 232 LEU B C 1
ATOM 3661 O O . LEU B 1 232 ? 28.484 -12.844 -13.906 1 96.56 232 LEU B O 1
ATOM 3665 N N . LEU B 1 233 ? 27.141 -11.539 -15.219 1 95.94 233 LEU B N 1
ATOM 3666 C CA . LEU B 1 233 ? 26.234 -12.633 -15.555 1 95.94 233 LEU B CA 1
ATOM 3667 C C . LEU B 1 233 ? 26.578 -13.234 -16.906 1 95.94 233 LEU B C 1
ATOM 3669 O O . LEU B 1 233 ? 25.812 -14.016 -17.469 1 95.94 233 LEU B O 1
ATOM 3673 N N . SER B 1 234 ? 27.641 -12.805 -17.562 1 90.25 234 SER B N 1
ATOM 3674 C CA . SER B 1 234 ? 28.094 -13.359 -18.828 1 90.25 234 SER B CA 1
ATOM 3675 C C . SER B 1 234 ? 28.906 -14.633 -18.609 1 90.25 234 SER B C 1
ATOM 3677 O O . SER B 1 234 ? 29.531 -14.797 -17.562 1 90.25 234 SER B O 1
#

Solvent-accessible surface area (backbone atoms only — not comparable to full-atom values): 24682 Å² total; per-residue (Å²): 128,82,50,67,53,77,49,39,44,36,42,33,27,32,42,78,41,50,38,17,76,40,55,65,58,53,51,52,47,51,52,54,49,27,58,74,41,47,92,59,37,54,58,68,54,42,53,54,50,39,51,53,43,43,61,73,37,33,88,69,54,45,53,44,62,62,36,48,37,54,30,52,51,52,35,47,21,58,62,40,73,25,65,39,46,15,54,57,51,48,51,51,50,54,51,40,53,52,66,72,64,48,58,29,56,56,38,86,41,37,67,62,38,53,49,53,55,59,69,67,66,71,56,51,32,30,39,48,32,70,39,44,61,56,53,52,51,48,28,37,57,58,35,68,54,56,84,74,34,80,45,76,47,76,32,63,60,62,40,46,64,50,51,51,50,53,24,54,74,70,73,46,56,43,62,20,32,35,29,38,17,37,39,56,54,53,35,32,48,26,33,46,73,55,51,20,23,22,36,40,28,65,44,97,62,72,60,76,91,46,67,66,91,82,79,90,51,96,52,52,45,76,45,89,42,60,58,53,46,59,69,70,56,100,127,80,50,66,53,78,51,40,43,36,42,33,27,32,42,79,41,51,36,16,76,41,54,65,59,52,52,52,45,51,52,54,50,28,58,74,43,48,91,59,37,53,57,69,53,42,52,53,48,38,52,52,43,41,60,72,37,34,87,72,55,45,53,46,63,61,36,48,38,54,31,52,52,52,35,47,22,59,62,41,73,25,63,40,46,15,53,56,51,48,49,51,50,55,51,41,53,54,67,73,64,50,57,29,56,58,38,84,42,36,67,63,38,52,50,52,53,58,70,68,66,70,54,50,33,30,39,47,32,70,38,44,59,54,52,53,52,49,29,37,56,58,35,68,54,57,84,76,34,81,46,75,48,74,32,64,60,62,40,46,64,50,51,51,51,52,25,53,74,70,73,45,57,43,64,20,32,34,28,37,17,36,38,56,55,54,36,32,48,28,31,45,73,54,51,18,24,22,37,40,28,68,44,98,62,71,60,76,89,47,67,65,91,82,78,89,50,96,50,53,47,74,45,88,42,61,58,52,47,60,70,70,56,100

Sequence (468 aa):
MRDLKENIGLLAFDADDTLWDCQSHFAIVEREYARILSDYGSESEVSESLFAVETDNMALLGYGCKAFIISLIENAVAMSGGRITGGDIGRIVALGKTLLELPGSPLPGVRATLHWLREQGCWKMVVFTKGELLDQENKLHRSGLRDFFDDVVIVSDKTPETYRQLCARFGCETDELLMVGNSFRSDVEPALQVGGSAVHIPFHTEWQHEVTREYAHERLWTLRGIAELPALLSMRDLKENIGLLAFDADDTLWDCQSHFAIVEREYARILSDYGSESEVSESLFAVETDNMALLGYGCKAFIISLIENAVAMSGGRITGGDIGRIVALGKTLLELPGSPLPGVRATLHWLREQGCWKMVVFTKGELLDQENKLHRSGLRDFFDDVVIVSDKTPETYRQLCARFGCETDELLMVGNSFRSDVEPALQVGGSAVHIPFHTEWQHEVTREYAHERLWTLRGIAELPALLS

Radius of gyration: 23.55 Å; Cα contacts (8 Å, |Δi|>4): 828; chains: 2; bounding box: 61×58×45 Å

pLDDT: mean 96.49, std 5.52, range [40.47, 98.94]

Foldseek 3Di:
DPALQVQAAAEEEEQDLFFFDQQVLVVVLLQVLQVLLVVQDHSVVLVVLLVVLLVVCCVPQFDALVSSLVSSLVSSCVSVVNPRDPVSNVVSNVSSCVSLVDLLATDPQNVVLLVVVVVVVRYAYEYEYEYDDVSVVVSCVSRVCVVSHPYYDYDSAQALVVLCVVQVVVVHALCNYEFEYAFCQGTNVSSVVRNYAYEHAHGPDDDPVRDDDDDDDPRYHYDPGSNCVVVSND/DPALQVQAAAEEEEQDLFFFDQQVLVVVLLQVLQVLLVVQDHSVVLVVLLVVLLVVCCVPQFDELVSSLVSSLVSSCVSVVNPRDPVSNVVSNVSSCVSLVDLLATDPQNVVLLVVVVVVVRYAYEYEYEYDDVSVVVSCVSRVCVVSHPYYDYDSAQALVVLCVVQVVVVHALCNYEFEYAFCQGTNVSSVVRNYAYEHAHGPDDDPVRDDDDDDDPRYHYDPGSNCVVVSND

Secondary structure (DSSP, 8-state):
---HHHH--EEEE--BTTTB--HHHHHHHHHHHHHHTTTT--HHHHHHHHHHHHHHHHHHH-SSHHHHHHHHHHHHHHHTTT--BHHHHHHHHHHHHGGGG---PBPTTHHHHHHHHHHH--SEEEEEEES-HHHHHHHHHHHT-GGG-SEEEEES---HHHHHHHHHHTT--GGGEEEEES-IIIIIHHHHHTT-EEEE---SS--GGG-------TTEEE-SSGGGHHHHT-/---HHHH--EEEE--BTTTB--HHHHHHHHHHHHHHTTTT--HHHHHHHHHHHHHHHHHHH-SSHHHHHHHHHHHHHHHTTT--BHHHHHHHHHHHHGGGG---PBPTTHHHHHHHHHHH--SEEEEEEES-HHHHHHHHHHHT-GGG-SEEEEES---HHHHHHHHHHTT--GGGEEEEES-IIIIIHHHHHTT-EEEE---SS--GGG-------TTEEE-SSGGGHHHHT-

InterPro domains:
  IPR023198 Phosphoglycolate phosphatase-like, domain 2 [G3DSA:1.10.150.240] (23-103)
  IPR023214 HAD superfamily [G3DSA:3.40.50.1000] (11-210)
  IPR036412 HAD-like superfamily [SSF56784] (8-233)
  IPR051540 S-2-haloalkanoic acid dehalogenase [PTHR43316] (5-232)